Protein 3I53 (pdb70)

InterPro domains:
  IPR001077 O-methyltransferase, C-terminal domain [PF00891] (110-313)
  IPR012967 Caffeic acid 3-O-methyltransferase-like, dimerisation domain [PF08100] (16-83)
  IPR016461 O-methyltransferase-like [PIRSF005739] (13-328)
  IPR016461 O-methyltransferase-like [PS51683] (10-332)
  IPR029063 S-adenosyl-L-methionine-dependent methyltransferase superfamily [G3DSA:3.40.50.150] (151-315)
  IPR029063 S-adenosyl-L-methionine-dependent methyltransferase superfamily [SSF53335] (111-322)
  IPR036388 Winged helix-like DNA-binding domain superfamily [G3DSA:1.10.10.10] (1-99)
  IPR036390 Winged helix DNA-binding domain superfamily [SSF46785] (12-89)

Organism: Streptomyces carzinostaticus (NCBI:txid1897)

Foldseek 3Di:
DPVQDPDRVVDPLVLVLLLVCLQLQQQVQLVVPQFALVSSCVVSVHDSVVSLVSVVVVVVVPQWDQDPVRGIHGDPNVNVSHCPDPVNPSLCRHCQELNVVLVVLVVQLVVCVVPLFASSCVPVVDASVVVCVVDVSHVVRVLVVVVVVCVQQPVVVLVQDVQLVFQEEEEEQCFLCPVVVVNCVVRVSHAYEYEEAPNRQVNNCVVCVVVVNCVRYHYDHDHLLDADQADTQEYEHEPNQQLDDLVVSLSNLLNRQVRNPQRHKYKYKFQACVVHPVVQSSSSNRGSGGHHHVVVVQVSQVSSQKGWDDWARRHNMIITIIHGD/DVVVVPDPLVLVLLLVCLQLLLQQQLVVPQFALVSSCVSSVHDSVVSLVSVVVVVVVPQWDADPVRGIHGGPNVNCSHCPDPVNCSLCRRCLALNNVLVVLVVQLVVCVVPLFASSCVPVVDASQVVLLVALVNVVSVPVVDACVLVFDCVVVQQEEEAEQCFALPPVLRNCVVPVRHAYEYEHGNNRQVNNVVVCVVSVVVPRYYYDHDHLQDADDADTQEYHYEPNQQLEALCVNLSSQQNRCVRNVVSHKYKYKYDCPPVQSSSSNRRSGHVVSVCVSVVSHFHWDDKTDDDPMIMTITD

Sequence (628 aa):
AAHIGLRALADLATPMAVRVAATLRVADHIAAGHRTAAEIASAAGAHADSLDRLLRHLVAVGLFTRDGQGVYGLTEFGEQLRDDHAAGKRKWLDMNSAVGRGDLGFVELAHSIRTGQPAYPVRYGTSFWEDLGSDPVLSASFDTLMSHHLELDYTGIAAKYDWAALGHVVDVGGGSGGLLSALLTAHEDLSGTVLDLQGPASAAHRRFLDTGLSGRAQVVVGSFFDPLPAGAGGYVLSAVLHDWDDLSAVAILRRCAEAAGSGGVVLVIEAVAGAGTGMDLRMLTYFGGKERSLAELGELAAQAGLAVRAAHPISYVSIVEMTALGLRALADLATPMAVRVAATLRVADHIAAGHRTAAEIASAAGAHADSLDRLLRHLVAVGLFTRDGQGVYGLTEFGEQLRDDHAAGKRKWLDMNSAVGRGDLGFVELAHSIRTGQPAYPVRYGTSFWEDLGSDPVLSASFDTLMTGIAAKYDWAALGHVVDVGGGSGGLLSALLTAHEDLSGTVLDLQGPASAAHRRFLDTGLSGRAQVVVGSFFDPLPAGAGGYVLSAVLHDWDDLSAVAILRRCAEAAGSGGVVLVIEAGTGMDLRMLTYFGGKAELGELAAQAGLAVRAAHPISYVSIVEMT

Nearest PDB structures (foldseek):
  3i5u-assembly1_A  TM=9.799E-01  e=2.592E-61  Streptomyces carzinostaticus subsp. neocarzinostaticus
  3i64-assembly1_A  TM=9.853E-01  e=3.408E-59  Streptomyces carzinos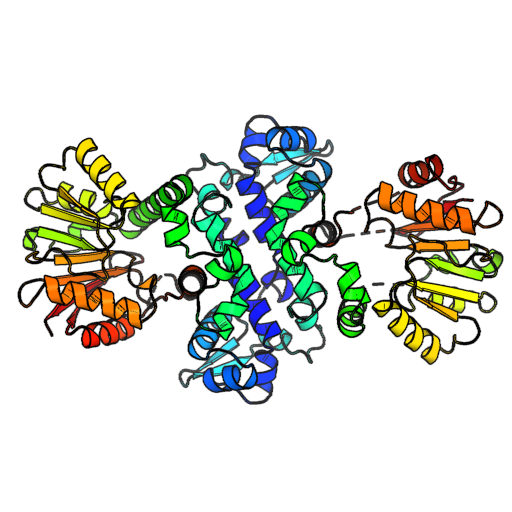taticus subsp. neocarzinostaticus
  7phf-assembly2_D  TM=9.382E-01  e=1.464E-37  Streptomyces peucetius
  7phf-assembly1_A  TM=9.239E-01  e=5.849E-37  Streptomyces peucetius
  7oy1-assembly1_B  TM=9.151E-01  e=1.135E-36  Streptomyces peucetius

Structure (mmCIF, N/CA/C/O backbone):
data_3I53
#
_entry.id   3I53
#
_cell.length_a   91.253
_cell.length_b   161.568
_cell.length_c   98.944
_cell.angle_alpha   90.00
_cell.angle_beta   90.00
_cell.angle_gamma   90.00
#
_symmetry.space_group_name_H-M   'C 2 2 21'
#
loop_
_entity.id
_entity.type
_entity.pdbx_description
1 polymer O-methyltransferase
2 non-polymer S-ADENOSYL-L-HOMOCYSTEINE
3 non-polymer GLYCEROL
4 water water
#
loop_
_atom_site.group_PDB
_atom_site.id
_atom_site.type_symbol
_atom_site.label_atom_id
_atom_site.label_alt_id
_atom_site.label_comp_id
_atom_site.label_asym_id
_atom_site.label_entity_id
_atom_site.label_seq_id
_atom_site.pdbx_PDB_ins_code
_atom_site.Cartn_x
_atom_site.Cartn_y
_atom_site.Cartn_z
_atom_site.occupancy
_atom_site.B_iso_or_equiv
_atom_site.auth_seq_id
_atom_site.auth_comp_id
_atom_site.auth_asym_id
_atom_site.auth_atom_id
_atom_site.pdbx_PDB_model_num
ATOM 1 N N . ALA A 1 5 ? 38.749 28.751 -2.982 1.00 72.69 5 ALA A N 1
ATOM 2 C CA . ALA A 1 5 ? 37.461 28.229 -2.440 1.00 72.67 5 ALA A CA 1
ATOM 3 C C . ALA A 1 5 ? 37.741 27.264 -1.293 1.00 72.66 5 ALA A C 1
ATOM 4 O O . ALA A 1 5 ? 36.821 26.736 -0.666 1.00 72.00 5 ALA A O 1
ATOM 6 N N . ALA A 1 6 ? 39.024 27.041 -1.024 1.00 72.48 6 ALA A N 1
ATOM 7 C CA . ALA A 1 6 ? 39.438 26.141 0.045 1.00 71.42 6 ALA A CA 1
ATOM 8 C C . ALA A 1 6 ? 39.422 26.855 1.392 1.00 70.59 6 ALA A C 1
ATOM 9 O O . ALA A 1 6 ? 39.606 26.232 2.441 1.00 69.99 6 ALA A O 1
ATOM 11 N N . HIS A 1 7 ? 39.189 28.164 1.350 1.00 68.99 7 HIS A N 1
ATOM 12 C CA . HIS A 1 7 ? 39.138 28.991 2.549 1.00 67.35 7 HIS A CA 1
ATOM 13 C C . HIS A 1 7 ? 37.765 28.990 3.237 1.00 65.24 7 HIS A C 1
ATOM 14 O O . HIS A 1 7 ? 37.397 29.960 3.904 1.00 64.23 7 HIS A O 1
ATOM 21 N N . ILE A 1 8 ? 37.013 27.904 3.088 1.00 62.02 8 ILE A N 1
ATOM 22 C CA . ILE A 1 8 ? 35.695 27.823 3.705 1.00 59.34 8 ILE A CA 1
ATOM 23 C C . ILE A 1 8 ? 35.632 26.815 4.844 1.00 58.20 8 ILE A C 1
ATOM 24 O O . ILE A 1 8 ? 35.179 27.133 5.948 1.00 58.57 8 ILE A O 1
ATOM 29 N N . GLY A 1 9 ? 36.087 25.599 4.569 1.00 55.22 9 GLY A N 1
ATOM 30 C CA . GLY A 1 9 ? 36.048 24.552 5.571 1.00 52.96 9 GLY A CA 1
ATOM 31 C C . GLY A 1 9 ? 35.222 23.397 5.036 1.00 51.94 9 GLY A C 1
ATOM 32 O O . GLY A 1 9 ? 34.117 23.598 4.525 1.00 52.08 9 GLY A O 1
ATOM 33 N N . LEU A 1 10 ? 35.755 22.186 5.152 1.00 48.47 10 LEU A N 1
ATOM 34 C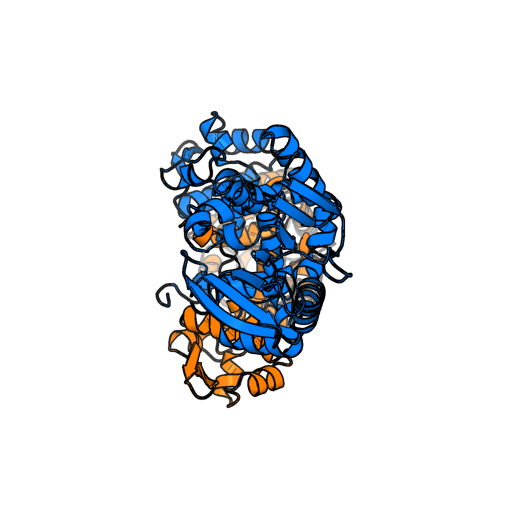 CA . LEU A 1 10 ? 35.074 21.005 4.652 1.00 47.68 10 LEU A CA 1
ATOM 35 C C . LEU A 1 10 ? 33.577 20.984 4.968 1.00 46.64 10 LEU A C 1
ATOM 36 O O . LEU A 1 10 ? 32.747 20.977 4.062 1.00 44.15 10 LEU A O 1
ATOM 41 N N . ARG A 1 11 ? 33.245 20.981 6.254 1.00 45.64 11 ARG A N 1
ATOM 42 C CA . ARG A 1 11 ? 31.856 20.948 6.696 1.00 45.32 11 ARG A CA 1
ATOM 43 C C . ARG A 1 11 ? 30.980 22.047 6.107 1.00 44.97 11 ARG A C 1
ATOM 44 O O . ARG A 1 11 ? 29.876 21.777 5.632 1.00 44.61 11 ARG A O 1
ATOM 52 N N . ALA A 1 12 ? 31.474 23.281 6.131 1.00 44.24 12 ALA A N 1
ATOM 53 C CA . ALA A 1 12 ? 30.719 24.414 5.616 1.00 43.90 12 ALA A CA 1
ATOM 54 C C . ALA A 1 12 ? 30.450 24.259 4.125 1.00 44.29 12 ALA A C 1
ATOM 55 O O . ALA A 1 12 ? 29.415 24.694 3.610 1.00 42.61 12 ALA A O 1
ATOM 57 N N . LEU A 1 13 ? 31.399 23.632 3.440 1.00 43.69 13 LEU A N 1
ATOM 58 C CA . LEU A 1 13 ? 31.310 23.407 2.008 1.00 41.69 13 LEU A CA 1
ATOM 59 C C . LEU A 1 13 ? 30.271 22.334 1.717 1.00 39.46 13 LEU A C 1
ATOM 60 O O . LEU A 1 13 ? 29.721 22.270 0.622 1.00 39.85 13 LEU A O 1
ATOM 65 N N . ALA A 1 14 ? 30.013 21.488 2.706 1.00 36.81 14 ALA A N 1
ATOM 66 C CA . ALA A 1 14 ? 29.050 20.406 2.553 1.00 35.63 14 ALA A CA 1
ATOM 67 C C . ALA A 1 14 ? 27.701 20.758 3.183 1.00 34.96 14 ALA A C 1
ATOM 68 O O . ALA A 1 14 ? 26.763 19.953 3.161 1.00 34.28 14 ALA A O 1
ATOM 70 N N . ASP A 1 15 ? 27.601 21.957 3.747 1.00 31.70 15 ASP A N 1
ATOM 71 C CA . ASP A 1 15 ? 26.366 22.353 4.390 1.00 32.13 15 ASP A CA 1
ATOM 72 C C . ASP A 1 15 ? 25.151 22.307 3.474 1.00 30.40 15 ASP A C 1
ATOM 73 O O . ASP A 1 15 ? 25.200 22.767 2.336 1.00 30.25 15 ASP A O 1
ATOM 78 N N . LEU A 1 16 ? 24.063 21.747 3.996 1.00 29.37 16 LEU A N 1
ATOM 79 C CA . LEU A 1 16 ? 22.805 21.634 3.266 1.00 29.01 16 LEU A CA 1
ATOM 80 C C . LEU A 1 16 ? 21.736 22.513 3.926 1.00 29.09 16 LEU A C 1
ATOM 81 O O . LEU A 1 16 ? 20.763 22.906 3.272 1.00 28.00 16 LEU A O 1
ATOM 86 N N . ALA A 1 17 ? 21.936 22.826 5.211 1.00 27.06 17 ALA A N 1
ATOM 87 C CA . ALA A 1 17 ? 20.999 23.643 5.968 1.00 27.30 17 ALA A CA 1
ATOM 88 C C . ALA A 1 17 ? 20.700 25.004 5.329 1.00 29.45 17 ALA A C 1
ATOM 89 O O . ALA A 1 17 ? 19.531 25.342 5.109 1.00 27.57 17 ALA A O 1
ATOM 91 N N . THR A 1 18 ? 21.748 25.781 5.047 1.00 27.48 18 THR A N 1
ATOM 92 C CA . THR A 1 18 ? 21.587 27.098 4.442 1.00 27.73 18 THR A CA 1
ATOM 93 C C . THR A 1 18 ? 20.982 27.070 3.025 1.00 26.51 18 THR A C 1
ATOM 94 O O . THR A 1 18 ? 20.057 27.817 2.737 1.00 27.29 18 THR A O 1
ATOM 98 N N . PRO A 1 19 ? 21.490 26.209 2.130 1.00 27.00 19 PRO A N 1
ATOM 99 C CA . PRO A 1 19 ? 20.915 26.170 0.773 1.00 26.55 19 PRO A CA 1
ATOM 100 C C . PRO A 1 19 ? 19.425 25.831 0.789 1.00 26.93 19 PRO A C 1
ATOM 101 O O . PRO A 1 19 ? 18.642 26.404 0.031 1.00 26.29 19 PRO A O 1
ATOM 105 N N . MET A 1 20 ? 19.036 24.882 1.634 1.00 27.26 20 MET A N 1
ATOM 106 C CA . MET A 1 20 ? 17.631 24.496 1.707 1.00 27.28 20 MET A CA 1
ATOM 107 C C . MET A 1 20 ? 16.812 25.570 2.413 1.00 26.67 20 MET A C 1
ATOM 108 O O . MET A 1 20 ? 15.657 25.800 2.052 1.00 27.79 20 MET A O 1
ATOM 113 N N . ALA A 1 21 ? 17.405 26.244 3.400 1.00 25.57 21 ALA A N 1
ATOM 114 C CA . ALA A 1 21 ? 16.693 27.306 4.113 1.00 24.83 21 ALA A CA 1
ATOM 115 C C . ALA A 1 21 ? 16.332 28.402 3.129 1.00 25.35 21 ALA A C 1
ATOM 116 O O . ALA A 1 21 ? 15.216 28.922 3.134 1.00 25.73 21 ALA A O 1
ATOM 118 N N . VAL A 1 22 ? 17.295 28.758 2.289 1.00 24.37 22 VAL A N 1
ATOM 119 C CA . VAL A 1 22 ? 17.090 29.778 1.278 1.00 26.10 22 VAL A CA 1
ATOM 120 C C . VAL A 1 22 ? 15.990 29.341 0.298 1.00 26.58 22 VAL A C 1
ATOM 121 O O . VAL A 1 22 ? 15.108 30.132 -0.054 1.00 25.87 22 VAL A O 1
ATOM 125 N N . ARG A 1 23 ? 16.056 28.085 -0.139 1.00 24.41 23 ARG A N 1
ATOM 126 C CA . ARG A 1 23 ? 15.071 27.554 -1.066 1.00 26.78 23 ARG A CA 1
ATOM 127 C C . ARG A 1 23 ? 13.677 27.478 -0.447 1.00 25.62 23 ARG A C 1
ATOM 128 O O . ARG A 1 23 ? 12.687 27.694 -1.138 1.00 28.87 23 ARG A O 1
ATOM 136 N N . VAL A 1 24 ? 13.588 27.182 0.842 1.00 26.43 24 VAL A N 1
ATOM 137 C CA . VAL A 1 24 ? 12.277 27.130 1.482 1.00 28.09 24 VAL A CA 1
ATOM 138 C C . VAL A 1 24 ? 11.708 28.552 1.560 1.00 29.79 24 VAL A C 1
ATOM 139 O O . VAL A 1 24 ? 10.556 28.785 1.206 1.00 28.98 24 VAL A O 1
ATOM 143 N N . ALA A 1 25 ? 12.522 29.505 2.005 1.00 28.07 25 ALA A N 1
ATOM 144 C CA . ALA A 1 25 ? 12.060 30.885 2.093 1.00 27.83 25 ALA A CA 1
ATOM 145 C C . ALA A 1 25 ? 11.643 31.396 0.718 1.00 29.07 25 ALA A C 1
ATOM 146 O O . ALA A 1 25 ? 10.626 32.084 0.588 1.00 28.78 25 ALA A O 1
ATOM 148 N N . ALA A 1 26 ? 12.432 31.080 -0.306 1.00 27.39 26 ALA A N 1
ATOM 149 C CA . ALA A 1 26 ? 12.091 31.521 -1.648 1.00 29.84 26 ALA A CA 1
ATOM 150 C C . ALA A 1 26 ? 10.721 30.945 -2.016 1.00 32.02 26 ALA A C 1
ATOM 151 O O . ALA A 1 26 ? 9.854 31.649 -2.531 1.00 33.38 26 ALA A O 1
ATOM 153 N N . THR A 1 27 ? 10.536 29.663 -1.728 1.00 32.03 27 THR A N 1
ATOM 154 C CA . THR A 1 27 ? 9.294 28.969 -2.052 1.00 31.57 27 THR A CA 1
ATOM 155 C C . THR A 1 27 ? 8.095 29.522 -1.292 1.00 32.70 27 THR A C 1
ATOM 156 O O . THR A 1 27 ? 7.008 29.692 -1.858 1.00 32.04 27 THR A O 1
ATOM 160 N N . LEU A 1 28 ? 8.299 29.815 -0.012 1.00 31.63 28 LEU A N 1
ATOM 161 C CA . LEU A 1 28 ? 7.228 30.330 0.821 1.00 33.14 28 LEU A CA 1
ATOM 162 C C . LEU A 1 28 ? 6.992 31.819 0.622 1.00 32.28 28 LEU A C 1
ATOM 163 O O . LEU A 1 28 ? 6.111 32.395 1.258 1.00 32.88 28 LEU A O 1
ATOM 168 N N . ARG A 1 29 ? 7.776 32.427 -0.265 1.00 33.25 29 ARG A N 1
ATOM 169 C CA . ARG A 1 29 ? 7.678 33.854 -0.577 1.00 34.66 29 ARG A CA 1
ATOM 170 C C . ARG A 1 29 ? 7.749 34.753 0.662 1.00 33.73 29 ARG A C 1
ATOM 171 O O . ARG A 1 29 ? 7.063 35.782 0.745 1.00 32.71 29 ARG A O 1
ATOM 179 N N . VAL A 1 30 ? 8.592 34.361 1.614 1.00 32.72 30 VAL A N 1
ATOM 180 C CA . VAL A 1 30 ? 8.772 35.097 2.864 1.00 33.75 30 VAL A CA 1
ATOM 181 C C . VAL A 1 30 ? 9.099 36.589 2.688 1.00 34.24 30 VAL A C 1
ATOM 182 O O . VAL A 1 30 ? 8.532 37.447 3.375 1.00 33.11 30 VAL A O 1
ATOM 186 N N . ALA A 1 31 ? 10.011 36.889 1.770 1.00 33.81 31 ALA A N 1
ATOM 187 C CA . ALA A 1 31 ? 10.426 38.263 1.528 1.00 36.76 31 ALA A CA 1
ATOM 188 C C . ALA A 1 31 ? 9.276 39.145 1.068 1.00 38.22 31 ALA A C 1
ATOM 189 O O . ALA A 1 31 ? 9.208 40.327 1.420 1.00 36.69 31 ALA A O 1
ATOM 191 N N . ASP A 1 32 ? 8.381 38.572 0.273 1.00 38.56 32 ASP A N 1
ATOM 192 C CA . ASP A 1 32 ? 7.255 39.332 -0.235 1.00 39.44 32 ASP A CA 1
ATOM 193 C C . ASP A 1 32 ? 6.240 39.574 0.861 1.00 37.74 32 ASP A C 1
ATOM 194 O O . ASP A 1 32 ? 5.575 40.602 0.871 1.00 38.25 32 ASP A O 1
ATOM 199 N N . HIS A 1 33 ? 6.141 38.640 1.796 1.00 38.53 33 HIS A N 1
ATOM 200 C CA . HIS A 1 33 ? 5.204 38.776 2.895 1.00 40.07 33 HIS A CA 1
ATOM 201 C C . HIS A 1 33 ? 5.617 39.869 3.868 1.00 43.06 33 HIS A C 1
ATOM 202 O O . HIS A 1 33 ? 4.781 40.662 4.307 1.00 42.68 33 HIS A O 1
ATOM 209 N N . ILE A 1 34 ? 6.900 39.914 4.218 1.00 44.13 34 ILE A N 1
ATOM 210 C CA . ILE A 1 34 ? 7.357 40.931 5.154 1.00 45.85 34 ILE A CA 1
ATOM 211 C C . ILE A 1 34 ? 7.323 42.311 4.502 1.00 45.19 34 ILE A C 1
ATOM 212 O O . ILE A 1 34 ? 7.098 43.307 5.177 1.00 44.32 34 ILE A O 1
ATOM 217 N N . ALA A 1 35 ? 7.537 42.358 3.189 1.00 45.67 35 ALA A N 1
ATOM 218 C CA . ALA A 1 35 ? 7.509 43.616 2.450 1.00 46.95 35 ALA A CA 1
ATOM 219 C C . ALA A 1 35 ? 6.061 44.100 2.345 1.00 48.05 35 ALA A C 1
ATOM 220 O O . ALA A 1 35 ? 5.801 45.286 2.145 1.00 48.76 35 ALA A O 1
ATOM 222 N N . ALA A 1 36 ? 5.123 43.169 2.489 1.00 48.02 36 ALA A N 1
ATOM 223 C CA . ALA A 1 36 ? 3.707 43.486 2.414 1.00 47.61 36 ALA A CA 1
ATOM 224 C C . ALA A 1 36 ? 3.176 43.891 3.783 1.00 47.23 36 ALA A C 1
ATOM 225 O O . ALA A 1 36 ? 2.034 44.319 3.904 1.00 48.73 36 ALA A O 1
ATOM 227 N N . GLY A 1 37 ? 3.996 43.749 4.817 1.00 46.19 37 GLY A N 1
ATOM 228 C CA . GLY A 1 37 ? 3.551 44.137 6.141 1.00 44.46 37 GLY A CA 1
ATOM 229 C C . GLY A 1 37 ? 3.509 43.009 7.145 1.00 44.58 37 GLY A C 1
ATOM 230 O O . GLY A 1 37 ? 3.413 43.252 8.347 1.00 45.10 37 GLY A O 1
ATOM 231 N N . HIS A 1 38 ? 3.556 41.774 6.659 1.00 43.09 38 HIS A N 1
ATOM 232 C CA . HIS A 1 38 ? 3.550 40.616 7.545 1.00 43.07 38 HIS A CA 1
ATOM 233 C C . HIS A 1 38 ? 4.989 40.549 8.039 1.00 42.42 38 HIS A C 1
ATOM 234 O O . HIS A 1 38 ? 5.875 40.080 7.329 1.00 40.57 38 HIS A O 1
ATOM 241 N N . ARG A 1 39 ? 5.221 41.031 9.256 1.00 42.93 39 ARG A N 1
ATOM 242 C CA . ARG A 1 39 ? 6.571 41.077 9.782 1.00 43.35 39 ARG A CA 1
ATOM 243 C C . ARG A 1 39 ? 6.949 40.117 10.887 1.00 42.47 39 ARG A C 1
ATOM 244 O O . ARG A 1 39 ? 8.112 39.746 10.992 1.00 43.33 39 ARG A O 1
ATOM 252 N N . THR A 1 40 ? 6.001 39.714 11.721 1.00 42.20 40 THR A N 1
ATOM 253 C CA . THR A 1 40 ? 6.339 38.781 12.785 1.00 43.12 40 THR A CA 1
ATOM 254 C C . THR A 1 40 ? 6.278 37.347 12.263 1.00 43.34 40 THR A C 1
ATOM 255 O O . THR A 1 40 ? 5.649 37.084 11.241 1.00 42.83 40 THR A O 1
ATOM 259 N N . ALA A 1 41 ? 6.930 36.425 12.964 1.00 41.65 41 ALA A N 1
ATOM 260 C CA . ALA A 1 41 ? 6.922 35.029 12.548 1.00 42.11 41 ALA A CA 1
ATOM 261 C C . ALA A 1 41 ? 5.481 34.552 12.392 1.00 42.26 41 ALA A C 1
ATOM 262 O O . ALA A 1 41 ? 5.146 33.873 11.419 1.00 41.29 41 ALA A O 1
ATOM 264 N N . ALA A 1 42 ? 4.637 34.918 13.355 1.00 42.60 42 ALA A N 1
ATOM 265 C CA . ALA A 1 42 ? 3.225 34.543 13.337 1.00 42.76 42 ALA A CA 1
ATOM 266 C C . ALA A 1 42 ? 2.486 35.106 12.119 1.00 41.96 4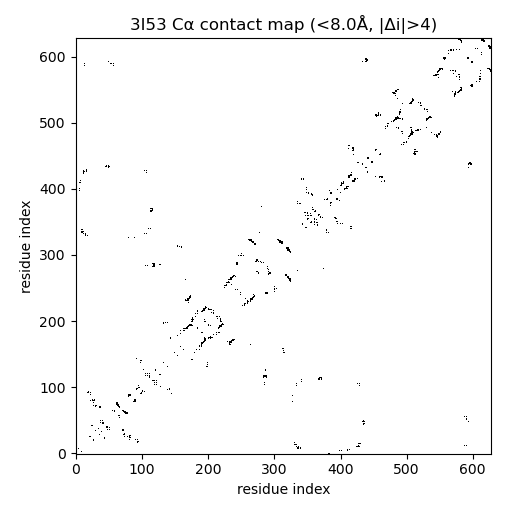2 ALA A C 1
ATOM 267 O O . ALA A 1 42 ? 1.706 34.398 11.484 1.00 42.10 42 ALA A O 1
ATOM 269 N N . GLU A 1 43 ? 2.734 36.369 11.788 1.00 40.40 43 GLU A N 1
ATOM 270 C CA . GLU A 1 43 ? 2.078 36.995 10.643 1.00 40.76 43 GLU A CA 1
ATOM 271 C C . GLU A 1 43 ? 2.529 36.380 9.328 1.00 41.59 43 GLU A C 1
ATOM 272 O O . GLU A 1 43 ? 1.727 36.180 8.411 1.00 41.50 43 GLU A O 1
ATOM 278 N N . ILE A 1 44 ? 3.823 36.097 9.232 1.00 40.07 44 ILE A N 1
ATOM 279 C CA . ILE A 1 44 ? 4.375 35.513 8.021 1.00 39.12 44 ILE A CA 1
ATOM 280 C C . ILE A 1 44 ? 3.900 34.076 7.856 1.00 37.98 44 ILE A C 1
ATOM 281 O O . ILE A 1 44 ? 3.622 33.633 6.747 1.00 38.30 44 ILE A O 1
ATOM 286 N N . ALA A 1 45 ? 3.798 33.365 8.973 1.00 39.51 45 ALA A N 1
ATOM 287 C CA . ALA A 1 45 ? 3.369 31.971 8.977 1.00 41.11 45 ALA A CA 1
ATOM 288 C C . ALA A 1 45 ? 1.927 31.828 8.517 1.00 42.35 45 ALA A C 1
ATOM 289 O O . ALA A 1 45 ? 1.618 30.992 7.673 1.00 43.90 45 ALA A O 1
ATOM 291 N N . SER A 1 46 ? 1.038 32.642 9.072 1.00 44.25 46 SER A N 1
ATOM 292 C CA . SER A 1 46 ? -0.363 32.562 8.679 1.00 47.09 46 SER A CA 1
ATOM 293 C C . SER A 1 46 ? -0.507 32.984 7.220 1.00 46.03 46 SER A C 1
ATOM 294 O O . SER A 1 46 ? -1.379 32.491 6.502 1.00 47.97 46 SER A O 1
ATOM 297 N N . ALA A 1 47 ? 0.368 33.881 6.778 1.00 44.26 47 ALA A N 1
ATOM 298 C CA . ALA A 1 47 ? 0.335 34.367 5.404 1.00 43.64 47 ALA A CA 1
ATOM 299 C C . ALA A 1 47 ? 0.869 33.356 4.393 1.00 44.10 47 ALA A C 1
ATOM 300 O O . ALA A 1 47 ? 0.355 33.253 3.282 1.00 44.36 47 ALA A O 1
ATOM 302 N N . ALA A 1 48 ? 1.909 32.624 4.780 1.00 43.65 48 ALA A N 1
ATOM 303 C CA . ALA A 1 48 ? 2.538 31.648 3.897 1.00 42.70 48 ALA A CA 1
ATOM 304 C C . ALA A 1 48 ? 2.050 30.222 4.107 1.00 42.03 48 ALA A C 1
ATOM 305 O O . ALA A 1 48 ? 2.403 29.327 3.339 1.00 43.39 48 ALA A O 1
ATOM 307 N N . GLY A 1 49 ? 1.252 30.004 5.144 1.00 39.97 49 GLY A N 1
ATOM 308 C CA . GLY A 1 49 ? 0.760 28.666 5.411 1.00 39.37 49 GLY A CA 1
ATOM 309 C C . GLY A 1 49 ? 1.805 27.805 6.092 1.00 39.77 49 GLY A C 1
ATOM 310 O O . GLY A 1 49 ? 2.021 26.656 5.706 1.00 41.76 49 GLY A O 1
ATOM 311 N N . ALA A 1 50 ? 2.456 28.352 7.114 1.00 38.96 50 ALA A N 1
ATOM 312 C CA . ALA A 1 50 ? 3.485 27.620 7.838 1.00 36.85 50 ALA A CA 1
ATOM 313 C C . ALA A 1 50 ? 3.196 27.472 9.323 1.00 36.82 50 ALA A C 1
ATOM 314 O O . ALA A 1 50 ? 2.170 27.932 9.827 1.00 35.41 50 ALA A O 1
ATOM 316 N N . HIS A 1 51 ? 4.127 26.811 10.004 1.00 36.25 51 HIS A N 1
ATOM 317 C CA . HIS A 1 51 ? 4.090 26.560 11.442 1.00 35.54 51 HIS A CA 1
ATOM 318 C C . HIS A 1 51 ? 4.984 27.645 12.052 1.00 35.64 51 HIS A C 1
ATOM 319 O O . HIS A 1 51 ? 6.201 27.597 11.908 1.00 35.59 51 HIS A O 1
ATOM 326 N N . ALA A 1 52 ? 4.371 28.613 12.726 1.00 35.97 52 ALA A N 1
ATOM 327 C CA . ALA A 1 52 ? 5.082 29.738 13.328 1.00 36.26 52 ALA A CA 1
ATOM 328 C C . ALA A 1 52 ? 6.400 29.419 14.028 1.00 36.55 52 ALA A C 1
ATOM 329 O O . ALA A 1 52 ? 7.416 30.044 13.729 1.00 37.39 52 ALA A O 1
ATOM 331 N N . ASP A 1 53 ? 6.390 28.470 14.960 1.00 35.46 53 ASP A N 1
ATOM 332 C CA . ASP A 1 53 ? 7.614 28.131 15.679 1.00 36.85 53 ASP A CA 1
ATOM 333 C C . ASP A 1 53 ? 8.725 27.653 14.758 1.00 36.01 53 ASP A C 1
ATOM 334 O O . ASP A 1 53 ? 9.882 28.044 14.919 1.00 37.53 53 ASP A O 1
ATOM 339 N N . SER A 1 54 ? 8.377 26.813 13.790 1.00 33.75 54 SER A N 1
ATOM 340 C CA . SER A 1 54 ? 9.362 26.287 12.854 1.00 31.40 54 SER A CA 1
ATOM 341 C C . SER A 1 54 ? 9.835 27.360 11.881 1.00 30.77 54 SER A C 1
ATOM 342 O O . SER A 1 54 ? 11.025 27.441 11.549 1.00 31.42 54 SER A O 1
ATOM 345 N N . LEU A 1 55 ? 8.908 28.188 11.421 1.00 30.00 55 LEU A N 1
ATOM 346 C CA . LEU A 1 55 ? 9.275 29.252 10.505 1.00 31.45 55 LEU A CA 1
ATOM 347 C C . LEU A 1 55 ? 10.257 30.209 11.184 1.00 32.84 55 LEU A C 1
ATOM 348 O O . LEU A 1 55 ? 11.217 30.670 10.557 1.00 32.84 55 LEU A O 1
ATOM 353 N N . ASP A 1 56 ? 10.007 30.504 12.461 1.00 33.64 56 ASP A N 1
ATOM 354 C CA . ASP A 1 56 ? 10.863 31.411 13.221 1.00 35.07 56 ASP A CA 1
ATOM 355 C C . ASP A 1 56 ? 12.301 30.901 13.248 1.00 34.43 56 ASP A C 1
ATOM 356 O O . ASP A 1 56 ? 13.255 31.671 13.125 1.00 35.24 56 ASP A O 1
ATOM 361 N N . ARG A 1 57 ? 12.452 29.595 13.400 1.00 33.96 57 ARG A N 1
ATOM 362 C CA . ARG A 1 57 ? 13.773 29.004 13.421 1.00 32.05 57 ARG A CA 1
ATOM 363 C C . ARG A 1 57 ? 14.454 29.196 12.073 1.00 31.77 57 ARG A C 1
ATOM 364 O O . ARG A 1 57 ? 15.646 29.476 11.998 1.00 29.82 57 ARG A O 1
ATOM 372 N N . LEU A 1 58 ? 13.696 29.050 10.994 1.00 33.02 58 LEU A N 1
ATOM 373 C CA . LEU A 1 58 ? 14.285 29.225 9.675 1.00 32.34 58 LEU A CA 1
ATOM 374 C C . LEU A 1 58 ? 14.653 30.689 9.452 1.00 31.19 58 LEU A C 1
ATOM 375 O O . LEU A 1 58 ? 15.656 30.984 8.808 1.00 29.36 58 LEU A O 1
ATOM 380 N N . LEU A 1 59 ? 13.846 31.602 9.988 1.00 31.62 59 LEU A N 1
ATOM 381 C CA . LEU A 1 59 ? 14.116 33.026 9.828 1.00 32.77 59 LEU A CA 1
ATOM 382 C C . LEU A 1 59 ? 15.376 33.419 10.608 1.00 33.07 59 LEU A C 1
ATOM 383 O O . LEU A 1 59 ? 16.203 34.185 10.109 1.00 31.67 59 LEU A O 1
ATOM 388 N N . ARG A 1 60 ? 15.523 32.890 11.820 1.00 31.97 60 ARG A N 1
ATOM 389 C CA . ARG A 1 60 ? 16.701 33.179 12.625 1.00 34.66 60 ARG A CA 1
ATOM 390 C C . ARG A 1 60 ? 17.945 32.770 11.841 1.00 35.30 60 ARG A C 1
ATOM 391 O O . ARG A 1 60 ? 18.925 33.513 11.791 1.00 33.97 60 ARG A O 1
ATOM 399 N N . HIS A 1 61 ? 17.896 31.590 11.227 1.00 33.38 61 HIS A N 1
ATOM 400 C CA . HIS A 1 61 ? 19.017 31.108 10.435 1.00 33.91 61 HIS A CA 1
ATOM 401 C C . HIS A 1 61 ? 19.293 32.046 9.282 1.00 32.99 61 HIS A C 1
ATOM 402 O O . HIS A 1 61 ? 20.449 32.344 8.990 1.00 35.10 61 HIS A O 1
ATOM 409 N N . LEU A 1 62 ? 18.241 32.510 8.610 1.00 33.18 62 LEU A N 1
ATOM 410 C CA . LEU A 1 62 ? 18.451 33.406 7.475 1.00 31.74 62 LEU A CA 1
ATOM 411 C C . LEU A 1 62 ? 18.908 34.794 7.900 1.00 31.89 62 LEU A C 1
ATOM 412 O O . LEU A 1 62 ? 19.513 35.520 7.108 1.00 31.24 62 LEU A O 1
ATOM 417 N N . VAL A 1 63 ? 18.625 35.156 9.148 1.00 31.07 63 VAL A N 1
ATOM 418 C CA . VAL A 1 63 ? 19.069 36.440 9.671 1.00 32.40 63 VAL A CA 1
ATOM 419 C C . VAL A 1 63 ? 20.575 36.284 9.842 1.00 32.97 63 VAL A C 1
ATOM 420 O O . VAL A 1 63 ? 21.341 37.163 9.462 1.00 33.33 63 VAL A O 1
ATOM 424 N N . ALA A 1 64 ? 20.990 35.139 10.385 1.00 31.45 64 ALA A N 1
ATOM 425 C CA . ALA A 1 64 ? 22.407 34.872 10.596 1.00 33.48 64 ALA A CA 1
ATOM 426 C C . ALA A 1 64 ? 23.150 34.902 9.265 1.00 34.82 64 ALA A C 1
ATOM 427 O O . ALA A 1 64 ? 24.323 35.281 9.207 1.00 36.56 64 ALA A O 1
ATOM 429 N N . VAL A 1 65 ? 22.463 34.523 8.191 1.00 34.17 65 VAL A N 1
ATOM 430 C CA . VAL A 1 65 ? 23.082 34.523 6.877 1.00 34.14 65 VAL A CA 1
ATOM 431 C C . VAL A 1 65 ? 23.090 35.929 6.288 1.00 34.24 65 VAL A C 1
ATOM 432 O O . VAL A 1 65 ? 23.769 36.193 5.299 1.00 32.31 65 VAL A O 1
ATOM 436 N N . GLY A 1 66 ? 22.333 36.833 6.904 1.00 34.85 66 GLY A N 1
ATOM 437 C CA . GLY A 1 66 ? 22.297 38.206 6.431 1.00 35.13 66 GLY A CA 1
ATOM 438 C C . GLY A 1 66 ? 21.222 38.596 5.429 1.00 36.79 66 GLY A C 1
ATOM 439 O O . GLY A 1 66 ? 21.324 39.660 4.812 1.00 36.61 66 GLY A O 1
ATOM 440 N N . LEU A 1 67 ? 20.197 37.762 5.255 1.00 34.75 67 LEU A N 1
ATOM 441 C CA . LEU A 1 67 ? 19.132 38.081 4.307 1.00 34.49 67 LEU A CA 1
ATOM 442 C C . LEU A 1 67 ? 18.036 38.907 4.978 1.00 34.45 67 LEU A C 1
ATOM 443 O O . LEU A 1 67 ? 17.391 39.741 4.337 1.00 34.66 67 LEU A O 1
ATOM 448 N N . PHE A 1 68 ? 17.840 38.673 6.272 1.00 33.82 68 PHE A N 1
ATOM 449 C CA . PHE A 1 68 ? 16.820 39.379 7.040 1.00 34.83 68 PHE A CA 1
ATOM 450 C C . PHE A 1 68 ? 17.378 40.030 8.295 1.00 35.04 68 PHE A C 1
ATOM 451 O O . PHE A 1 68 ? 18.502 39.759 8.718 1.00 33.30 68 PHE A O 1
ATOM 459 N N . THR A 1 69 ? 16.553 40.880 8.892 1.00 35.73 69 THR A N 1
ATOM 460 C CA . THR A 1 69 ? 16.890 41.556 10.131 1.00 37.18 69 THR A CA 1
ATOM 461 C C . THR A 1 69 ? 15.790 41.163 11.107 1.00 37.67 69 THR A C 1
ATOM 462 O O . THR A 1 69 ? 14.690 40.787 10.689 1.00 38.00 69 THR A O 1
ATOM 466 N N . ARG A 1 70 ? 16.091 41.236 12.399 1.00 37.09 70 ARG A N 1
ATOM 467 C CA . ARG A 1 70 ? 15.129 40.913 13.442 1.00 38.43 70 ARG A CA 1
ATOM 468 C C . ARG A 1 70 ? 15.398 41.798 14.652 1.00 39.88 70 ARG A C 1
ATOM 469 O O . ARG A 1 70 ? 16.446 41.692 15.296 1.00 40.06 70 ARG A O 1
ATOM 477 N N . ASP A 1 71 ? 14.452 42.672 14.966 1.00 39.95 71 ASP A N 1
ATOM 478 C CA . ASP A 1 71 ? 14.633 43.555 16.099 1.00 39.99 71 ASP A CA 1
ATOM 479 C C . ASP A 1 71 ? 14.287 42.848 17.399 1.00 40.82 71 ASP A C 1
ATOM 480 O O . ASP A 1 71 ? 13.856 41.691 17.398 1.00 41.47 71 ASP A O 1
ATOM 485 N N . GLY A 1 72 ? 14.484 43.548 18.508 1.00 40.19 72 GLY A N 1
ATOM 486 C CA . GLY A 1 72 ? 14.214 42.971 19.808 1.00 40.84 72 GLY A CA 1
ATOM 487 C C . GLY A 1 72 ? 12.781 42.553 20.070 1.00 41.97 72 GLY A C 1
ATOM 488 O O . GLY A 1 72 ? 12.532 41.835 21.037 1.00 42.18 72 GLY A O 1
ATOM 489 N N . GLN A 1 73 ? 11.841 42.998 19.237 1.00 42.43 73 GLN A N 1
ATOM 490 C CA . GLN A 1 73 ? 10.436 42.641 19.421 1.00 45.24 73 GLN A CA 1
ATOM 491 C C . GLN A 1 73 ? 9.990 41.484 18.531 1.00 45.40 73 GLN A C 1
ATOM 492 O O . GLN A 1 73 ? 8.812 41.128 18.513 1.00 45.38 73 GLN A O 1
ATOM 498 N N . GLY A 1 74 ? 10.929 40.906 17.789 1.00 44.70 74 GLY A N 1
ATOM 499 C CA . GLY A 1 74 ? 10.596 39.796 16.913 1.00 44.03 74 GLY A CA 1
ATOM 500 C C . GLY A 1 74 ? 10.063 40.213 15.552 1.00 43.14 74 GLY A C 1
ATOM 501 O O . GLY A 1 74 ? 9.514 39.391 14.818 1.00 43.41 74 GLY A O 1
ATOM 502 N N . VAL A 1 75 ? 10.223 41.491 15.220 1.00 41.01 75 VAL A N 1
ATOM 503 C CA . VAL A 1 75 ? 9.770 42.032 13.947 1.00 39.72 75 VAL A CA 1
ATOM 504 C C . VAL A 1 75 ? 10.889 41.882 12.920 1.00 39.20 75 VAL A C 1
ATOM 505 O O . VAL A 1 75 ? 11.995 42.380 13.129 1.00 38.16 75 VAL A O 1
ATOM 509 N N . TYR A 1 76 ? 10.594 41.206 11.811 1.00 38.03 76 TYR A N 1
ATOM 510 C CA . TYR A 1 76 ? 11.593 40.966 10.770 1.00 35.90 76 TYR A CA 1
ATOM 511 C C . TYR A 1 76 ? 11.579 41.971 9.635 1.00 36.28 76 TYR A C 1
ATOM 512 O O . TYR A 1 76 ? 10.551 42.580 9.331 1.00 36.32 76 TYR A O 1
ATOM 521 N N . GLY A 1 77 ? 12.733 42.116 8.991 1.00 36.20 77 GLY A N 1
ATOM 522 C CA . GLY A 1 77 ? 12.855 43.037 7.878 1.00 36.84 77 GLY A CA 1
ATOM 523 C C . GLY A 1 77 ? 13.833 42.524 6.837 1.00 38.51 77 GLY A C 1
ATOM 524 O O . GLY A 1 77 ? 14.598 41.597 7.094 1.00 37.97 77 GLY A O 1
ATOM 525 N N . LEU A 1 78 ? 13.803 43.127 5.656 1.00 39.92 78 LEU A N 1
ATOM 526 C CA . LEU A 1 78 ? 14.690 42.743 4.568 1.00 41.27 78 LEU A CA 1
ATOM 527 C C . LEU A 1 78 ? 15.962 43.585 4.498 1.00 41.97 78 LEU A C 1
ATOM 528 O O . LEU A 1 78 ? 15.922 44.798 4.667 1.00 44.50 78 LEU A O 1
ATOM 533 N N . THR A 1 79 ? 17.093 42.940 4.245 1.00 42.51 79 THR A N 1
ATOM 534 C CA . THR A 1 79 ? 18.344 43.668 4.090 1.00 42.03 79 THR A CA 1
ATOM 535 C C . THR A 1 79 ? 18.418 43.856 2.584 1.00 43.50 79 THR A C 1
ATOM 536 O O . THR A 1 79 ? 17.611 43.273 1.859 1.00 44.24 79 THR A O 1
ATOM 540 N N . GLU A 1 80 ? 19.356 44.662 2.099 1.00 43.50 80 GLU A N 1
ATOM 541 C CA . GLU A 1 80 ? 19.461 44.854 0.660 1.00 44.47 80 GLU A CA 1
ATOM 542 C C . GLU A 1 80 ? 19.783 43.525 -0.001 1.00 42.59 80 GLU A C 1
ATOM 543 O O . GLU A 1 80 ? 19.498 43.318 -1.179 1.00 42.17 80 GLU A O 1
ATOM 549 N N . PHE A 1 81 ? 20.384 42.624 0.765 1.00 40.64 81 PHE A N 1
ATOM 550 C CA . PHE A 1 81 ? 20.731 41.310 0.251 1.00 40.53 81 PHE A CA 1
ATOM 551 C C . PHE A 1 81 ? 19.444 40.479 0.163 1.00 39.40 81 PHE A C 1
ATOM 552 O O . PHE A 1 81 ? 19.223 39.766 -0.808 1.00 40.16 81 PHE A O 1
ATOM 560 N N . GLY A 1 82 ? 18.587 40.602 1.169 1.00 38.77 82 GLY A N 1
ATOM 561 C CA . GLY A 1 82 ? 17.340 39.857 1.185 1.00 39.07 82 GLY A CA 1
ATOM 562 C C . GLY A 1 82 ? 16.314 40.297 0.146 1.00 40.55 82 GLY A C 1
ATOM 563 O O . GLY A 1 82 ? 15.413 39.525 -0.208 1.00 37.52 82 GLY A O 1
ATOM 564 N N . GLU A 1 83 ? 16.443 41.530 -0.337 1.00 40.00 83 GLU A N 1
ATOM 565 C CA . GLU A 1 83 ? 15.524 42.068 -1.336 1.00 43.14 83 GLU A CA 1
ATOM 566 C C . GLU A 1 83 ? 15.553 41.215 -2.596 1.00 42.14 83 GLU A C 1
ATOM 567 O O . GLU A 1 83 ? 14.607 41.225 -3.385 1.00 41.87 83 GLU A O 1
ATOM 573 N N . GLN A 1 84 ? 16.644 40.479 -2.775 1.00 41.09 84 GLN A N 1
ATOM 574 C CA . GLN A 1 84 ? 16.803 39.605 -3.926 1.00 41.81 84 GLN A CA 1
ATOM 575 C C . GLN A 1 84 ? 15.802 38.440 -3.912 1.00 41.26 84 GLN A C 1
ATOM 576 O O . GLN A 1 84 ? 15.546 37.818 -4.940 1.00 40.04 84 GLN A O 1
ATOM 582 N N . LEU A 1 85 ? 15.232 38.153 -2.749 1.00 40.92 85 LEU A N 1
ATOM 583 C CA . LEU A 1 85 ? 14.264 37.072 -2.640 1.00 42.14 85 LEU A CA 1
ATOM 584 C C . LEU A 1 85 ? 12.889 37.494 -3.152 1.00 42.95 85 LEU A C 1
ATOM 585 O O . LEU A 1 85 ? 12.057 36.642 -3.452 1.00 42.11 85 LEU A O 1
ATOM 590 N N . ARG A 1 86 ? 12.647 38.801 -3.246 1.00 43.59 86 ARG A N 1
ATOM 591 C CA . ARG A 1 86 ? 11.357 39.285 -3.734 1.00 44.72 86 ARG A CA 1
ATOM 592 C C . ARG A 1 86 ? 11.134 38.861 -5.182 1.00 43.97 86 ARG A C 1
ATOM 593 O O . ARG A 1 86 ? 12.032 38.941 -6.027 1.00 41.40 86 ARG A O 1
ATOM 601 N N . ASP A 1 87 ? 9.926 38.385 -5.449 1.00 44.97 87 ASP A N 1
ATOM 602 C CA . ASP A 1 87 ? 9.571 37.898 -6.767 1.00 47.54 87 ASP A CA 1
ATOM 603 C C . ASP A 1 87 ? 9.613 38.976 -7.833 1.00 48.02 87 ASP A C 1
ATOM 604 O O . ASP A 1 87 ? 9.714 38.674 -9.018 1.00 47.77 87 ASP A O 1
ATOM 609 N N . ASP A 1 88 ? 9.561 40.230 -7.395 1.00 50.01 88 ASP A N 1
ATOM 610 C CA . ASP A 1 88 ? 9.574 41.382 -8.286 1.00 52.03 88 ASP A CA 1
ATOM 611 C C . ASP A 1 88 ? 10.982 41.940 -8.495 1.00 52.35 88 ASP A C 1
ATOM 612 O O . ASP A 1 88 ? 11.180 42.856 -9.294 1.00 50.94 88 ASP A O 1
ATOM 617 N N . HIS A 1 89 ? 11.959 41.401 -7.772 1.00 51.62 89 HIS A N 1
ATOM 618 C CA . HIS A 1 89 ? 13.330 41.878 -7.908 1.00 51.05 89 HIS A CA 1
ATOM 619 C C . HIS A 1 89 ? 13.775 41.774 -9.361 1.00 50.86 89 HIS A C 1
ATOM 620 O O . HIS A 1 89 ? 13.484 40.790 -10.037 1.00 51.63 89 HIS A O 1
ATOM 627 N N . ALA A 1 90 ? 14.494 42.788 -9.828 1.00 50.31 90 ALA A N 1
ATOM 628 C CA . ALA A 1 90 ? 14.969 42.831 -11.203 1.00 50.32 90 ALA A CA 1
ATOM 629 C C . ALA A 1 90 ? 15.898 41.695 -11.618 1.00 50.20 90 ALA A C 1
ATOM 630 O O . ALA A 1 90 ? 15.988 41.376 -12.800 1.00 52.46 90 ALA A O 1
ATOM 632 N N . ALA A 1 91 ? 16.597 41.083 -10.670 1.00 49.86 91 ALA A N 1
ATOM 633 C CA . ALA A 1 91 ? 17.505 39.992 -11.022 1.00 49.01 91 ALA A CA 1
ATOM 634 C C . ALA A 1 91 ? 16.757 38.683 -11.284 1.00 48.13 91 ALA A C 1
ATOM 635 O O . ALA A 1 91 ? 17.316 37.737 -11.852 1.00 47.25 91 ALA A O 1
ATOM 637 N N . GLY A 1 92 ? 15.492 38.640 -10.866 1.00 46.30 92 GLY A N 1
ATOM 638 C CA . GLY A 1 92 ? 14.671 37.456 -11.065 1.00 44.44 92 GLY A CA 1
ATOM 639 C C . GLY A 1 92 ? 15.279 36.166 -10.543 1.00 44.24 92 GLY A C 1
ATOM 640 O O . GLY A 1 92 ? 15.289 35.152 -11.244 1.00 45.91 92 GLY A O 1
ATOM 641 N N . LYS A 1 93 ? 15.770 36.194 -9.308 1.00 41.45 93 LYS A N 1
ATOM 642 C CA . LYS A 1 93 ? 16.391 35.020 -8.708 1.00 39.48 93 LYS A CA 1
ATOM 643 C C . LYS A 1 93 ? 15.449 34.122 -7.923 1.00 36.27 93 LYS A C 1
ATOM 644 O O . LYS A 1 93 ? 15.662 32.920 -7.866 1.00 35.18 93 LYS A O 1
ATOM 650 N N . ARG A 1 94 ? 14.421 34.695 -7.308 1.00 34.59 94 ARG A N 1
ATOM 651 C CA . ARG A 1 94 ? 13.493 33.897 -6.515 1.00 35.54 94 ARG A CA 1
ATOM 652 C C . ARG A 1 94 ? 12.934 32.719 -7.306 1.00 36.46 94 ARG A C 1
ATOM 653 O O . ARG A 1 94 ? 12.749 31.630 -6.768 1.00 35.43 94 ARG A O 1
ATOM 661 N N . LYS A 1 95 ? 12.681 32.958 -8.587 1.00 37.72 95 LYS A N 1
ATOM 662 C CA . LYS A 1 95 ? 12.128 31.963 -9.489 1.00 39.19 95 LYS A CA 1
ATOM 663 C C . LYS A 1 95 ? 12.987 30.702 -9.618 1.00 37.40 95 LYS A C 1
ATOM 664 O O . LYS A 1 95 ? 12.463 29.586 -9.624 1.00 37.19 95 LYS A O 1
ATOM 670 N N . TRP A 1 96 ? 14.299 30.876 -9.734 1.00 35.15 96 TRP A N 1
ATOM 671 C CA . TRP A 1 96 ? 15.208 29.741 -9.861 1.00 35.10 96 TRP A CA 1
ATOM 672 C C . TRP A 1 96 ? 15.280 28.887 -8.590 1.00 34.98 96 TRP A C 1
ATOM 673 O O . TRP A 1 96 ? 15.673 27.723 -8.637 1.00 33.94 96 TRP A O 1
ATOM 684 N N . LEU A 1 97 ? 14.897 29.470 -7.461 1.00 33.76 97 LEU A N 1
ATOM 685 C CA . LEU A 1 97 ? 14.952 28.775 -6.178 1.00 33.88 97 LEU A CA 1
ATOM 686 C C . LEU A 1 97 ? 13.645 28.168 -5.703 1.00 33.15 97 LEU A C 1
ATOM 687 O O . LEU A 1 97 ? 13.650 27.233 -4.900 1.00 30.98 97 LEU A O 1
ATOM 692 N N . ASP A 1 98 ? 12.528 28.711 -6.178 1.00 31.99 98 ASP A N 1
ATOM 693 C CA . ASP A 1 98 ? 11.218 28.213 -5.788 1.00 31.60 98 ASP A CA 1
ATOM 694 C C . ASP A 1 98 ? 11.106 26.734 -6.152 1.00 29.65 98 ASP A C 1
ATOM 695 O O . ASP A 1 98 ? 11.267 26.375 -7.313 1.00 29.20 98 ASP A O 1
ATOM 700 N N . MET A 1 99 ? 10.832 25.892 -5.156 1.00 28.36 99 MET A N 1
ATOM 701 C CA . MET A 1 99 ? 10.704 24.451 -5.365 1.00 30.25 99 MET A CA 1
ATOM 702 C C . MET A 1 99 ? 9.556 24.079 -6.319 1.00 31.27 99 MET A C 1
ATOM 703 O O . MET A 1 99 ? 9.431 22.935 -6.747 1.00 28.73 99 MET A O 1
ATOM 708 N N . ASN A 1 100 ? 8.715 25.051 -6.647 1.00 31.60 100 ASN A N 1
ATOM 709 C CA . ASN A 1 100 ? 7.624 24.799 -7.568 1.00 33.51 100 ASN A CA 1
ATOM 710 C C . ASN A 1 100 ? 8.057 25.115 -9.002 1.00 33.95 100 ASN A C 1
ATOM 711 O O . ASN A 1 100 ? 7.370 24.733 -9.958 1.00 35.55 100 ASN A O 1
ATOM 716 N N . SER A 1 101 ? 9.189 25.805 -9.161 1.00 30.20 101 SER A N 1
ATOM 717 C CA . SER A 1 101 ? 9.676 26.121 -10.504 1.00 29.91 101 SER A CA 1
ATOM 718 C C . SER A 1 101 ? 10.376 24.883 -11.054 1.00 28.05 101 SER A C 1
ATOM 719 O O . SER A 1 101 ? 10.819 24.024 -10.299 1.00 28.50 101 SER A O 1
ATOM 722 N N . ALA A 1 102 ? 10.489 24.796 -12.371 1.00 28.05 102 ALA A N 1
ATOM 723 C CA . ALA A 1 102 ? 11.122 23.646 -12.998 1.00 28.35 102 ALA A CA 1
ATOM 724 C C . ALA A 1 102 ? 12.503 23.332 -12.424 1.00 28.18 102 ALA A C 1
ATOM 725 O O . ALA A 1 102 ? 12.774 22.200 -12.024 1.00 25.68 102 ALA A O 1
ATOM 727 N N . VAL A 1 103 ? 13.370 24.342 -12.398 1.00 29.79 103 VAL A N 1
ATOM 728 C CA . VAL A 1 103 ? 14.735 24.196 -11.898 1.00 30.84 103 VAL A CA 1
ATOM 729 C C . VAL A 1 103 ? 14.782 24.094 -10.380 1.00 29.43 103 VAL A C 1
ATOM 730 O O . VAL A 1 103 ? 15.612 23.369 -9.824 1.00 30.09 103 VAL A O 1
ATOM 734 N N . GLY A 1 104 ? 13.890 24.819 -9.716 1.00 27.13 104 GLY A N 1
ATOM 735 C CA . GLY A 1 104 ? 13.839 24.769 -8.270 1.00 27.05 104 GLY A CA 1
ATOM 736 C C . GLY A 1 104 ? 13.469 23.358 -7.848 1.00 26.88 104 GLY A C 1
ATOM 737 O O . GLY A 1 104 ? 13.995 22.804 -6.868 1.00 24.77 104 GLY A O 1
ATOM 738 N N . ARG A 1 105 ? 12.549 22.767 -8.599 1.00 26.47 105 ARG A N 1
ATOM 739 C CA . ARG A 1 105 ? 12.114 21.404 -8.323 1.00 26.48 105 ARG A CA 1
ATOM 740 C C . ARG A 1 105 ? 13.257 20.439 -8.687 1.00 26.63 105 ARG A C 1
ATOM 741 O O . ARG A 1 105 ? 13.616 19.548 -7.913 1.00 27.28 105 ARG A O 1
ATOM 749 N N . GLY A 1 106 ? 13.842 20.648 -9.862 1.00 27.00 106 GLY A N 1
ATOM 750 C CA . GLY A 1 106 ? 14.919 19.782 -10.335 1.00 25.82 106 GLY A CA 1
ATOM 751 C C . GLY A 1 106 ? 16.200 19.755 -9.522 1.00 25.14 106 GLY A C 1
ATOM 752 O O . GLY A 1 106 ? 16.816 18.706 -9.385 1.00 24.65 106 GLY A O 1
ATOM 753 N N . ASP A 1 107 ? 16.618 20.898 -8.988 1.00 26.23 107 ASP A N 1
ATOM 754 C CA . ASP A 1 107 ? 17.842 20.926 -8.197 1.00 27.53 107 ASP A CA 1
ATOM 755 C C . ASP A 1 107 ? 17.773 20.082 -6.930 1.00 27.48 107 ASP A C 1
ATOM 756 O O . ASP A 1 107 ? 18.810 19.718 -6.383 1.00 29.07 107 ASP A O 1
ATOM 761 N N . LEU A 1 108 ? 16.573 19.775 -6.447 1.00 26.66 108 LEU A N 1
ATOM 762 C CA . LEU A 1 108 ? 16.471 18.947 -5.250 1.00 25.54 108 LEU A CA 1
ATOM 763 C C . LEU A 1 108 ? 16.945 17.532 -5.582 1.00 26.78 108 LEU A C 1
ATOM 764 O O . LEU A 1 108 ? 17.285 16.750 -4.686 1.00 26.18 108 LEU A O 1
ATOM 769 N N . GLY A 1 109 ? 16.972 17.224 -6.878 1.00 25.93 109 GLY A N 1
ATOM 770 C CA . GLY A 1 109 ? 17.428 15.924 -7.338 1.00 26.68 109 GLY A CA 1
ATOM 771 C C . GLY A 1 109 ? 18.885 15.679 -6.981 1.00 26.78 109 GLY A C 1
ATOM 772 O O . GLY A 1 109 ? 19.338 14.534 -6.944 1.00 25.83 109 GLY A O 1
ATOM 773 N N . PHE A 1 110 ? 19.629 16.752 -6.717 1.00 26.48 110 PHE A N 1
ATOM 774 C CA . PHE A 1 110 ? 21.022 16.609 -6.325 1.00 26.29 110 PHE A CA 1
ATOM 775 C C . PHE A 1 110 ? 21.112 15.756 -5.062 1.00 26.09 110 PHE A C 1
ATOM 776 O O . PHE A 1 110 ? 22.151 15.160 -4.768 1.00 27.64 110 PHE A O 1
ATOM 784 N N . VAL A 1 111 ? 20.028 15.684 -4.302 1.00 25.69 111 VAL A N 1
ATOM 785 C CA . VAL A 1 111 ? 20.081 14.873 -3.095 1.00 25.70 111 VAL A CA 1
ATOM 786 C C . VAL A 1 111 ? 20.355 13.404 -3.455 1.00 27.61 111 VAL A C 1
ATOM 787 O O . VAL A 1 111 ? 20.868 12.649 -2.628 1.00 27.50 111 VAL A O 1
ATOM 791 N N . GLU A 1 112 ? 20.024 13.006 -4.688 1.00 26.88 112 GLU A N 1
ATOM 792 C CA . GLU A 1 112 ? 20.228 11.621 -5.118 1.00 26.64 112 GLU A CA 1
ATOM 793 C C . GLU A 1 112 ? 21.463 11.461 -6.018 1.00 26.17 112 GLU A C 1
ATOM 794 O O . GLU A 1 112 ? 21.563 10.494 -6.767 1.00 24.85 112 GLU A O 1
ATOM 800 N N . LEU A 1 113 ? 22.393 12.409 -5.937 1.00 28.59 113 LEU A N 1
ATOM 801 C CA . LEU A 1 113 ? 23.608 12.402 -6.756 1.00 27.33 113 LEU A CA 1
ATOM 802 C C . LEU A 1 113 ? 24.429 11.108 -6.693 1.00 27.98 113 LEU A C 1
ATOM 803 O O . LEU A 1 113 ? 25.084 10.734 -7.667 1.00 26.49 113 LEU A O 1
ATOM 808 N N . ALA A 1 114 ? 24.392 10.426 -5.553 1.00 26.60 114 ALA A N 1
ATOM 809 C CA . ALA A 1 114 ? 25.161 9.197 -5.412 1.00 26.58 114 ALA A CA 1
ATOM 810 C C . ALA A 1 114 ? 24.708 8.163 -6.434 1.00 27.58 114 ALA A C 1
ATOM 811 O O . ALA A 1 114 ? 25.496 7.335 -6.894 1.00 26.45 114 ALA A O 1
ATOM 813 N N . HIS A 1 115 ? 23.433 8.203 -6.788 1.00 26.29 115 HIS A N 1
ATOM 814 C CA . HIS A 1 115 ? 22.941 7.256 -7.758 1.00 26.66 115 HIS A CA 1
ATOM 815 C C . HIS A 1 115 ? 23.555 7.511 -9.128 1.00 27.01 115 HIS A C 1
ATOM 816 O O . HIS A 1 115 ? 23.952 6.578 -9.826 1.00 27.52 115 HIS A O 1
ATOM 823 N N . SER A 1 116 ? 23.625 8.781 -9.509 1.00 29.29 116 SER A N 1
ATOM 824 C CA . SER A 1 116 ? 24.192 9.160 -10.797 1.00 28.97 116 SER A CA 1
ATOM 825 C C . SER A 1 116 ? 25.675 8.848 -10.838 1.00 28.45 116 SER A C 1
ATOM 826 O O . SER A 1 116 ? 26.199 8.465 -11.874 1.00 30.03 116 SER A O 1
ATOM 829 N N . ILE A 1 117 ? 26.362 9.011 -9.715 1.00 28.32 117 ILE A N 1
ATOM 830 C CA . ILE A 1 117 ? 27.792 8.728 -9.703 1.00 29.65 117 ILE A CA 1
ATOM 831 C C . ILE A 1 117 ? 28.047 7.224 -9.815 1.00 32.01 117 ILE A C 1
ATOM 832 O O . ILE A 1 117 ? 29.013 6.793 -10.445 1.00 32.40 117 ILE A O 1
ATOM 837 N N . ARG A 1 118 ? 27.163 6.422 -9.222 1.00 33.12 118 ARG A N 1
ATOM 838 C CA . ARG A 1 118 ? 27.307 4.976 -9.269 1.00 32.71 118 ARG A CA 1
ATOM 839 C C . ARG A 1 118 ? 26.783 4.346 -10.563 1.00 32.80 118 ARG A C 1
ATOM 840 O O . ARG A 1 118 ? 27.239 3.267 -10.962 1.00 31.63 118 ARG A O 1
ATOM 848 N N . THR A 1 119 ? 25.847 5.013 -11.234 1.00 32.13 119 THR A N 1
ATOM 849 C CA . THR A 1 119 ? 25.268 4.431 -12.444 1.00 31.77 119 THR A CA 1
ATOM 850 C C . THR A 1 119 ? 25.371 5.239 -13.727 1.00 32.20 119 THR A C 1
ATOM 851 O O . THR A 1 119 ? 25.178 4.687 -14.812 1.00 32.80 119 THR A O 1
ATOM 855 N N . GLY A 1 120 ? 25.662 6.533 -13.618 1.00 30.13 120 GLY A N 1
ATOM 856 C CA . GLY A 1 120 ? 25.729 7.358 -14.810 1.00 29.72 120 GLY A CA 1
ATOM 857 C C . GLY A 1 120 ? 24.334 7.737 -15.283 1.00 28.76 120 GLY A C 1
ATOM 858 O O . GLY A 1 120 ? 24.169 8.417 -16.290 1.00 28.51 120 GLY A O 1
ATOM 859 N N . GLN A 1 121 ? 23.320 7.283 -14.554 1.00 30.05 121 GLN A N 1
ATOM 860 C CA . GLN A 1 121 ? 21.928 7.578 -14.890 1.00 29.62 121 GLN A CA 1
ATOM 861 C C . GLN A 1 121 ? 21.454 8.823 -14.134 1.00 29.14 121 GLN A C 1
ATOM 862 O O . GLN A 1 121 ? 22.027 9.185 -13.109 1.00 29.93 121 GLN A O 1
ATOM 868 N N . PRO A 1 122 ? 20.389 9.486 -14.627 1.00 28.55 122 PRO A N 1
ATOM 869 C CA . PRO A 1 122 ? 19.838 10.698 -14.010 1.00 27.92 122 PRO A CA 1
ATOM 870 C C . PRO A 1 122 ? 19.333 10.484 -12.587 1.00 27.62 122 PRO A C 1
ATOM 871 O O . PRO A 1 122 ? 18.781 9.439 -12.263 1.00 27.01 122 PRO A O 1
ATOM 875 N N . ALA A 1 123 ? 19.497 11.496 -11.747 1.00 29.64 123 ALA A N 1
ATOM 876 C CA . ALA A 1 123 ? 19.060 11.406 -10.357 1.00 30.35 123 ALA A CA 1
ATOM 877 C C . ALA A 1 123 ? 17.628 11.907 -10.183 1.00 29.63 123 ALA A C 1
ATOM 878 O O . ALA A 1 123 ? 16.923 11.491 -9.267 1.00 29.65 123 ALA A O 1
ATOM 880 N N . TYR A 1 124 ? 17.201 12.793 -11.071 1.00 28.90 124 TYR A N 1
ATOM 881 C CA . TYR A 1 124 ? 15.861 13.352 -10.992 1.00 30.46 124 TYR A CA 1
ATOM 882 C C . TYR A 1 124 ? 14.750 12.296 -10.822 1.00 31.37 124 TYR A C 1
ATOM 883 O O . TYR A 1 124 ? 13.836 12.499 -10.022 1.00 30.67 124 TYR A O 1
ATOM 892 N N . PRO A 1 125 ? 14.820 11.166 -11.560 1.00 31.42 125 PRO A N 1
ATOM 893 C CA . PRO A 1 125 ? 13.822 10.084 -11.484 1.00 33.04 125 PRO A CA 1
ATOM 894 C C . PRO A 1 125 ? 13.811 9.353 -10.134 1.00 33.85 125 PRO A C 1
ATOM 895 O O . PRO A 1 125 ? 12.775 8.856 -9.689 1.00 31.97 125 PRO A O 1
ATOM 899 N N . VAL A 1 126 ? 14.978 9.281 -9.504 1.00 33.16 126 VAL A N 1
ATOM 900 C CA . VAL A 1 126 ? 15.107 8.633 -8.212 1.00 32.52 126 VAL A CA 1
ATOM 901 C C . VAL A 1 126 ? 14.317 9.423 -7.172 1.00 33.08 126 VAL A C 1
ATOM 902 O O . VAL A 1 126 ? 13.819 8.865 -6.201 1.00 31.77 126 VAL A O 1
ATOM 906 N N . ARG A 1 127 ? 14.200 10.730 -7.381 1.00 32.80 127 ARG A N 1
ATOM 907 C CA . ARG A 1 127 ? 13.465 11.560 -6.442 1.00 32.69 127 ARG A CA 1
ATOM 908 C C . ARG A 1 127 ? 11.984 11.687 -6.780 1.00 32.13 127 ARG A C 1
ATOM 909 O O . ARG A 1 127 ? 11.136 11.579 -5.895 1.00 31.21 127 ARG A O 1
ATOM 917 N N . TYR A 1 128 ? 11.672 11.905 -8.055 1.00 29.98 128 TYR A N 1
ATOM 918 C CA . TYR A 1 128 ? 10.284 12.101 -8.452 1.00 31.19 128 TYR A CA 1
ATOM 919 C C . TYR A 1 128 ? 9.541 10.952 -9.140 1.00 31.07 128 TYR A C 1
ATOM 920 O O . TYR A 1 128 ? 8.363 11.081 -9.447 1.00 32.92 128 TYR A O 1
ATOM 929 N N . GLY A 1 129 ? 10.217 9.839 -9.392 1.00 33.46 129 GLY A N 1
ATOM 930 C CA . GLY A 1 129 ? 9.551 8.710 -10.026 1.00 34.67 129 GLY A CA 1
ATOM 931 C C . GLY A 1 129 ? 9.281 8.814 -11.521 1.00 36.86 129 GLY A C 1
ATOM 932 O O . GLY A 1 129 ? 8.571 7.989 -12.090 1.00 36.78 129 GLY A O 1
ATOM 933 N N . THR A 1 130 ? 9.830 9.828 -12.170 1.00 37.82 130 THR A N 1
ATOM 934 C CA . THR A 1 130 ? 9.636 9.980 -13.604 1.00 39.68 130 THR A CA 1
ATOM 935 C C . THR A 1 130 ? 10.698 10.925 -14.153 1.00 39.35 130 THR A C 1
ATOM 936 O O . THR A 1 130 ? 11.427 11.549 -13.385 1.00 40.53 130 THR A O 1
ATOM 940 N N . SER A 1 131 ? 10.793 11.009 -15.476 1.00 37.49 131 SER A N 1
ATOM 941 C CA . SER A 1 131 ? 11.771 11.863 -16.124 1.00 35.72 131 SER A CA 1
ATOM 942 C C . SER A 1 131 ? 11.346 13.322 -16.046 1.00 36.03 131 SER A C 1
ATOM 943 O O . SER A 1 131 ? 10.157 13.631 -15.896 1.00 38.44 131 SER A O 1
ATOM 946 N N . PHE A 1 132 ? 12.326 14.217 -16.152 1.00 35.05 132 PHE A N 1
ATOM 947 C CA . PHE A 1 132 ? 12.090 15.657 -16.112 1.00 32.80 132 PHE A CA 1
ATOM 948 C C . PHE A 1 132 ? 11.113 16.076 -17.212 1.00 31.85 132 PHE A C 1
ATOM 949 O O . PHE A 1 132 ? 10.142 16.782 -16.943 1.00 32.54 132 PHE A O 1
ATOM 957 N N . TRP A 1 133 ? 11.379 15.657 -18.448 1.00 32.10 133 TRP A N 1
ATOM 958 C CA . TRP A 1 133 ? 10.507 15.987 -19.580 1.00 33.99 133 TRP A CA 1
ATOM 959 C C . TRP A 1 133 ? 9.080 15.451 -19.391 1.00 35.24 133 TRP A C 1
ATOM 960 O O . TRP A 1 133 ? 8.107 16.143 -19.699 1.00 35.46 133 TRP A O 1
ATOM 971 N N . GLU A 1 134 ? 8.956 14.230 -18.874 1.00 37.52 134 GLU A N 1
ATOM 972 C CA . GLU A 1 134 ? 7.637 13.644 -18.650 1.00 40.36 134 GLU A CA 1
ATOM 973 C C . GLU A 1 134 ? 6.885 14.505 -17.647 1.00 39.82 134 GLU A C 1
ATOM 974 O O . GLU A 1 134 ? 5.694 14.764 -17.819 1.00 39.07 134 GLU A O 1
ATOM 980 N N . ASP A 1 135 ? 7.587 14.955 -16.603 1.00 39.63 135 ASP A N 1
ATOM 981 C CA . ASP A 1 135 ? 6.979 15.811 -15.589 1.00 38.69 135 ASP A CA 1
ATOM 982 C C . ASP A 1 135 ? 6.502 17.127 -16.187 1.00 37.98 135 ASP A C 1
ATOM 983 O O . ASP A 1 135 ? 5.395 17.580 -15.898 1.00 37.24 135 ASP A O 1
ATOM 988 N N . LEU A 1 136 ? 7.346 17.755 -17.002 1.00 37.64 136 LEU A N 1
ATOM 989 C CA . LEU A 1 136 ? 6.976 19.023 -17.613 1.00 39.42 136 LEU A CA 1
ATOM 990 C C . LEU A 1 136 ? 5.846 18.809 -18.613 1.00 40.23 136 LEU A C 1
ATOM 991 O O . LEU A 1 136 ? 4.997 19.679 -18.792 1.00 40.51 136 LEU A O 1
ATOM 996 N N . GLY A 1 137 ? 5.833 17.644 -19.254 1.00 42.15 137 GLY A N 1
ATOM 997 C CA . GLY A 1 137 ? 4.786 17.344 -20.215 1.00 44.62 137 GLY A CA 1
ATOM 998 C C . GLY A 1 137 ? 3.428 17.210 -19.547 1.00 47.36 137 GLY A C 1
ATOM 999 O O . GLY A 1 137 ? 2.406 17.548 -20.133 1.00 48.44 137 GLY A O 1
ATOM 1000 N N . SER A 1 138 ? 3.418 16.734 -18.306 1.00 49.27 138 SER A N 1
ATOM 1001 C CA . SER A 1 138 ? 2.174 16.543 -17.562 1.00 49.33 138 SER A CA 1
ATOM 1002 C C . SER A 1 138 ? 1.685 17.779 -16.813 1.00 49.87 138 SER A C 1
ATOM 1003 O O . SER A 1 138 ? 0.496 17.896 -16.505 1.00 50.22 138 SER A O 1
ATOM 1006 N N . ASP A 1 139 ? 2.596 18.695 -16.510 1.00 50.00 139 ASP A N 1
ATOM 1007 C CA . ASP A 1 139 ? 2.235 19.881 -15.748 1.00 50.34 139 ASP A CA 1
ATOM 1008 C C . ASP A 1 139 ? 2.580 21.192 -16.442 1.00 51.03 139 ASP A C 1
ATOM 1009 O O . ASP A 1 139 ? 3.748 21.552 -16.564 1.00 51.00 139 ASP A O 1
ATOM 1014 N N . PRO A 1 140 ? 1.555 21.935 -16.892 1.00 51.91 140 PRO A N 1
ATOM 1015 C CA . PRO A 1 140 ? 1.767 23.214 -17.572 1.00 49.83 140 PRO A CA 1
ATOM 1016 C C . PRO A 1 140 ? 2.454 24.250 -16.683 1.00 48.68 140 PRO A C 1
ATOM 1017 O O . PRO A 1 140 ? 3.103 25.169 -17.184 1.00 47.71 140 PRO A O 1
ATOM 1021 N N . VAL A 1 141 ? 2.318 24.096 -15.367 1.00 47.75 141 VAL A N 1
ATOM 1022 C CA . VAL A 1 141 ? 2.962 25.012 -14.420 1.00 45.51 141 VAL A CA 1
ATOM 1023 C C . VAL A 1 141 ? 4.471 24.834 -14.561 1.00 42.89 141 VAL A C 1
ATOM 1024 O O . VAL A 1 141 ? 5.210 25.806 -14.716 1.00 43.12 141 VAL A O 1
ATOM 1028 N N . LEU A 1 142 ? 4.915 23.583 -14.505 1.00 39.91 142 LEU A N 1
ATOM 1029 C CA . LEU A 1 142 ? 6.326 23.254 -14.649 1.00 39.31 142 LEU A CA 1
ATOM 1030 C C . LEU A 1 142 ? 6.852 23.571 -16.045 1.00 39.07 142 LEU A C 1
ATOM 1031 O O . LEU A 1 142 ? 7.959 24.092 -16.197 1.00 37.24 142 LEU A O 1
ATOM 1036 N N . SER A 1 143 ? 6.063 23.246 -17.065 1.00 38.58 143 SER A N 1
ATOM 1037 C CA . SER A 1 143 ? 6.475 23.496 -18.442 1.00 40.40 143 SER A CA 1
ATOM 1038 C C . SER A 1 143 ? 6.629 24.995 -18.680 1.00 39.66 143 SER A C 1
ATOM 1039 O O . SER A 1 143 ? 7.629 25.451 -19.241 1.00 41.01 143 SER A O 1
ATOM 1042 N N . ALA A 1 144 ? 5.634 25.756 -18.239 1.00 38.87 144 ALA A N 1
ATOM 1043 C CA . ALA A 1 144 ? 5.633 27.201 -18.406 1.00 37.88 144 ALA A CA 1
ATOM 1044 C C . ALA A 1 144 ? 6.755 27.823 -17.589 1.00 36.99 144 ALA A C 1
ATOM 1045 O O . ALA A 1 144 ? 7.329 28.861 -17.958 1.00 36.88 144 ALA A O 1
ATOM 1047 N N . SER A 1 145 ? 7.040 27.194 -16.456 1.00 34.45 145 SER A N 1
ATOM 1048 C CA . SER A 1 145 ? 8.103 27.656 -15.576 1.00 34.72 145 SER A CA 1
ATOM 1049 C C . SER A 1 145 ? 9.442 27.484 -16.316 1.00 32.61 145 SER A C 1
ATOM 1050 O O . SER A 1 145 ? 10.217 28.429 -16.460 1.00 31.07 145 SER A O 1
ATOM 1053 N N . PHE A 1 146 ? 9.690 26.275 -16.806 1.00 31.44 146 PHE A N 1
ATOM 1054 C CA . PHE A 1 146 ? 10.920 25.992 -17.525 1.00 33.70 146 PHE A CA 1
ATOM 1055 C C . PHE A 1 146 ? 11.074 26.935 -18.717 1.00 35.78 146 PHE A C 1
ATOM 1056 O O . PHE A 1 146 ? 12.164 27.440 -18.968 1.00 35.62 146 PHE A O 1
ATOM 1064 N N . ASP A 1 147 ? 9.986 27.179 -19.446 1.00 36.91 147 ASP A N 1
ATOM 1065 C CA . ASP A 1 147 ? 10.045 28.064 -20.608 1.00 39.07 147 ASP A CA 1
ATOM 1066 C C . ASP A 1 147 ? 10.486 29.459 -20.196 1.00 39.76 147 ASP A C 1
ATOM 1067 O O . ASP A 1 147 ? 11.354 30.052 -20.827 1.00 38.69 147 ASP A O 1
ATOM 1072 N N . THR A 1 148 ? 9.890 29.982 -19.128 1.00 40.82 148 THR A N 1
ATOM 1073 C CA . THR A 1 148 ? 10.259 31.302 -18.630 1.00 40.66 148 THR A CA 1
ATOM 1074 C C . THR A 1 148 ? 11.754 31.311 -18.273 1.00 40.53 148 THR A C 1
ATOM 1075 O O . THR A 1 148 ? 12.474 32.263 -18.586 1.00 37.98 148 THR A O 1
ATOM 1079 N N . LEU A 1 149 ? 12.213 30.247 -17.616 1.00 40.33 149 LEU A N 1
ATOM 1080 C CA . LEU A 1 149 ? 13.613 30.149 -17.227 1.00 42.83 149 LEU A CA 1
ATOM 1081 C C . LEU A 1 149 ? 14.504 30.165 -18.464 1.00 43.33 149 LEU A C 1
ATOM 1082 O O . LEU A 1 149 ? 15.555 30.801 -18.464 1.00 45.11 149 LEU A O 1
ATOM 1087 N N . MET A 1 150 ? 14.083 29.476 -19.520 1.00 43.34 150 MET A N 1
ATOM 1088 C CA . MET A 1 150 ? 14.864 29.446 -20.750 1.00 45.70 150 MET A CA 1
ATOM 1089 C C . MET A 1 150 ? 14.903 30.831 -21.386 1.00 46.68 150 MET A C 1
ATOM 1090 O O . MET A 1 150 ? 15.949 31.276 -21.856 1.00 47.41 150 MET A O 1
ATOM 1095 N N . SER A 1 151 ? 13.766 31.514 -21.406 1.00 47.05 151 SER A N 1
ATOM 1096 C CA . SER A 1 151 ? 13.713 32.852 -21.983 1.00 47.60 151 SER A CA 1
ATOM 1097 C C . SER A 1 151 ? 14.776 33.732 -21.336 1.00 48.15 151 SER A C 1
ATOM 1098 O O . SER A 1 151 ? 15.372 34.586 -21.984 1.00 47.85 151 SER A O 1
ATOM 1101 N N . HIS A 1 152 ? 15.013 33.508 -20.050 1.00 49.81 152 HIS A N 1
ATOM 1102 C CA . HIS A 1 152 ? 16.003 34.275 -19.307 1.00 52.86 152 HIS A CA 1
ATOM 1103 C C . HIS A 1 152 ? 17.398 33.901 -19.807 1.00 53.33 152 HIS A C 1
ATOM 1104 O O . HIS A 1 152 ? 18.298 34.745 -19.893 1.00 51.38 152 HIS A O 1
ATOM 1111 N N . HIS A 1 153 ? 17.566 32.628 -20.147 1.00 54.26 153 HIS A N 1
ATOM 1112 C CA . HIS A 1 153 ? 18.834 32.140 -20.665 1.00 55.58 153 HIS A CA 1
ATOM 1113 C C . HIS A 1 153 ? 19.079 32.729 -22.054 1.00 55.16 153 HIS A C 1
ATOM 1114 O O . HIS A 1 153 ? 20.204 33.088 -22.393 1.00 56.38 153 HIS A O 1
ATOM 1121 N N . LEU A 1 154 ? 18.018 32.830 -22.850 1.00 55.57 154 LEU A N 1
ATOM 1122 C CA . LEU A 1 154 ? 18.119 33.386 -24.194 1.00 55.72 154 LEU A CA 1
ATOM 1123 C C . LEU A 1 154 ? 18.576 34.845 -24.149 1.00 56.35 154 LEU A C 1
ATOM 1124 O O . LEU A 1 154 ? 19.404 35.270 -24.957 1.00 54.98 154 LEU A O 1
ATOM 1129 N N . GLU A 1 155 ? 18.030 35.606 -23.203 1.00 56.27 155 GLU A N 1
ATOM 1130 C CA . GLU A 1 155 ? 18.386 37.015 -23.047 1.00 57.40 155 GLU A CA 1
ATOM 1131 C C . GLU A 1 155 ? 19.873 37.201 -22.749 1.00 56.73 155 GLU A C 1
ATOM 1132 O O . GLU A 1 155 ? 20.561 37.985 -23.399 1.00 56.08 155 GLU A O 1
ATOM 1138 N N . LEU A 1 156 ? 20.360 36.467 -21.760 1.00 57.29 156 LEU A N 1
ATOM 1139 C CA . LEU A 1 156 ? 21.754 36.556 -21.347 1.00 57.46 156 LEU A CA 1
ATOM 1140 C C . LEU A 1 156 ? 22.788 36.218 -22.427 1.00 57.34 156 LEU A C 1
ATOM 1141 O O . LEU A 1 156 ? 23.717 36.997 -22.662 1.00 56.89 156 LEU A O 1
ATOM 1146 N N . ASP A 1 157 ? 22.625 35.076 -23.093 1.00 55.71 157 ASP A N 1
ATOM 1147 C CA . ASP A 1 157 ? 23.602 34.654 -24.098 1.00 54.73 157 ASP A CA 1
ATOM 1148 C C . ASP A 1 157 ? 23.208 34.740 -25.563 1.00 52.46 157 ASP A C 1
ATOM 1149 O O . ASP A 1 157 ? 23.989 34.322 -26.416 1.00 51.85 157 ASP A O 1
ATOM 1154 N N . TYR A 1 158 ? 22.022 35.260 -25.875 1.00 50.24 158 TYR A N 1
ATOM 1155 C CA . TYR A 1 158 ? 21.602 35.327 -27.272 1.00 48.04 158 TYR A CA 1
ATOM 1156 C C . TYR A 1 158 ? 21.326 36.704 -27.856 1.00 47.20 158 TYR A C 1
ATOM 1157 O O . TYR A 1 158 ? 21.046 36.816 -29.047 1.00 46.49 158 TYR A O 1
ATOM 1166 N N . THR A 1 159 ? 21.401 37.752 -27.042 1.00 47.01 159 THR A N 1
ATOM 1167 C CA . THR A 1 159 ? 21.147 39.096 -27.559 1.00 46.17 159 THR A CA 1
ATOM 1168 C C . THR A 1 159 ? 22.062 39.355 -28.762 1.00 44.21 159 THR A C 1
ATOM 1169 O O . THR A 1 159 ? 23.269 39.111 -28.703 1.00 43.18 159 THR A O 1
ATOM 1173 N N . GLY A 1 160 ? 21.474 39.832 -29.853 1.00 42.03 160 GLY A N 1
ATOM 1174 C CA . GLY A 1 160 ? 22.249 40.116 -31.045 1.00 39.66 160 GLY A CA 1
ATOM 1175 C C . GLY A 1 160 ? 22.719 38.881 -31.785 1.00 39.50 160 GLY A C 1
ATOM 1176 O O . GLY A 1 160 ? 23.606 38.963 -32.635 1.00 37.86 160 GLY A O 1
ATOM 1177 N N . ILE A 1 161 ? 22.127 37.732 -31.468 1.00 38.56 161 ILE A N 1
ATOM 1178 C CA . ILE A 1 161 ? 22.491 36.480 -32.121 1.00 35.95 161 ILE A CA 1
ATOM 1179 C C . ILE A 1 161 ? 22.266 36.566 -33.635 1.00 33.90 161 ILE A C 1
ATOM 1180 O O . ILE A 1 161 ? 22.978 35.935 -34.410 1.00 32.78 161 ILE A O 1
ATOM 1185 N N . ALA A 1 162 ? 21.289 37.358 -34.063 1.00 33.13 162 ALA A N 1
ATOM 1186 C CA . ALA A 1 162 ? 21.004 37.466 -35.490 1.00 33.87 162 ALA A CA 1
ATOM 1187 C C . ALA A 1 162 ? 22.166 38.026 -36.305 1.00 34.23 162 ALA A C 1
ATOM 1188 O O . ALA A 1 162 ? 22.238 37.821 -37.519 1.00 33.04 162 ALA A O 1
ATOM 1190 N N . ALA A 1 163 ? 23.083 38.715 -35.635 1.00 35.51 163 ALA A N 1
ATOM 1191 C CA . ALA A 1 163 ? 24.227 39.317 -36.307 1.00 35.96 163 ALA A CA 1
ATOM 1192 C C . ALA A 1 163 ? 25.496 38.476 -36.212 1.00 37.07 163 ALA A C 1
ATOM 1193 O O . ALA A 1 163 ? 26.501 38.783 -36.862 1.00 36.58 163 ALA A O 1
ATOM 1195 N N . LYS A 1 164 ? 25.457 37.407 -35.426 1.00 34.79 164 LYS A N 1
ATOM 1196 C CA . LYS A 1 164 ? 26.650 36.594 -35.265 1.00 35.07 164 LYS A CA 1
ATOM 1197 C C . LYS A 1 164 ? 26.792 35.404 -36.206 1.00 35.45 164 LYS A C 1
ATOM 1198 O O . LYS A 1 164 ? 27.748 34.640 -36.117 1.00 36.43 164 LYS A O 1
ATOM 1204 N N . TYR A 1 165 ? 25.849 35.269 -37.130 1.00 33.87 165 TYR A N 1
ATOM 1205 C CA . TYR A 1 165 ? 25.879 34.185 -38.089 1.00 32.77 165 TYR A CA 1
ATOM 1206 C C . TYR A 1 165 ? 25.068 34.612 -39.301 1.00 32.90 165 TYR A C 1
ATOM 1207 O O . TYR A 1 165 ? 24.148 35.416 -39.170 1.00 33.80 165 TYR A O 1
ATOM 1216 N N . ASP A 1 166 ? 25.405 34.085 -40.477 1.00 32.00 166 ASP A N 1
ATOM 1217 C CA . ASP A 1 166 ? 24.674 34.459 -41.686 1.00 32.80 166 ASP A CA 1
ATOM 1218 C C . ASP A 1 166 ? 23.365 33.689 -41.794 1.00 31.80 166 ASP A C 1
ATOM 1219 O O . ASP A 1 166 ? 23.209 32.815 -42.643 1.00 31.61 166 ASP A O 1
ATOM 1224 N N . TRP A 1 167 ? 22.415 34.029 -40.928 1.00 32.64 167 TRP A N 1
ATOM 1225 C CA . TRP A 1 167 ? 21.126 33.348 -40.925 1.00 31.83 167 TRP A CA 1
ATOM 1226 C C . TRP A 1 167 ? 20.346 33.507 -42.223 1.00 33.05 167 TRP A C 1
ATOM 1227 O O . TRP A 1 167 ? 19.655 32.591 -42.654 1.00 33.03 167 TRP A O 1
ATOM 1238 N N . ALA A 1 168 ? 20.463 34.673 -42.847 1.00 34.43 168 ALA A N 1
ATOM 1239 C CA . ALA A 1 168 ? 19.743 34.951 -44.079 1.00 34.43 168 ALA A CA 1
ATOM 1240 C C . ALA A 1 168 ? 19.998 33.919 -45.162 1.00 34.27 168 ALA A C 1
ATOM 1241 O O . ALA A 1 168 ? 19.071 33.476 -45.847 1.00 33.14 168 ALA A O 1
ATOM 1243 N N . ALA A 1 169 ? 21.257 33.532 -45.319 1.00 34.49 169 ALA A N 1
ATOM 1244 C CA . ALA A 1 169 ? 21.619 32.557 -46.339 1.00 33.77 169 ALA A CA 1
ATOM 1245 C C . ALA A 1 169 ? 20.883 31.225 -46.207 1.00 31.71 169 ALA A C 1
ATOM 1246 O O . ALA A 1 169 ? 20.797 30.457 -47.170 1.00 29.07 169 ALA A O 1
ATOM 1248 N N . LEU A 1 170 ? 20.347 30.950 -45.027 1.00 31.07 170 LEU A N 1
ATOM 1249 C CA . LEU A 1 170 ? 19.670 29.681 -44.815 1.00 33.57 170 LEU A CA 1
ATOM 1250 C C . LEU A 1 170 ? 18.329 29.539 -45.534 1.00 33.10 170 LEU A C 1
ATOM 1251 O O . LEU A 1 170 ? 17.968 28.436 -45.939 1.00 34.26 170 LEU A O 1
ATOM 1256 N N . GLY A 1 171 ? 17.604 30.640 -45.710 1.00 34.64 171 GLY A N 1
ATOM 1257 C CA . GLY A 1 171 ? 16.315 30.572 -46.389 1.00 36.18 171 GLY A CA 1
ATOM 1258 C C . GLY A 1 171 ? 15.238 29.987 -45.490 1.00 36.33 171 GLY A C 1
ATOM 1259 O O . GLY A 1 171 ? 14.170 30.572 -45.312 1.00 37.55 171 GLY A O 1
ATOM 1260 N N . HIS A 1 172 ? 15.504 28.810 -44.938 1.00 36.35 172 HIS A N 1
ATOM 1261 C CA . HIS A 1 172 ? 14.567 28.182 -44.013 1.00 35.47 172 HIS A CA 1
ATOM 1262 C C . HIS A 1 172 ? 15.384 27.523 -42.923 1.00 32.34 172 HIS A C 1
ATOM 1263 O O . HIS A 1 172 ? 16.324 26.788 -43.199 1.00 31.97 172 HIS A O 1
ATOM 1270 N N . VAL A 1 173 ? 15.027 27.800 -41.680 1.00 32.48 173 VAL A N 1
ATOM 1271 C CA . VAL A 1 173 ? 15.738 27.225 -40.556 1.00 31.88 173 VAL A CA 1
ATOM 1272 C C . VAL A 1 173 ? 14.796 26.445 -39.625 1.00 31.85 173 VAL A C 1
ATOM 1273 O O . VAL A 1 173 ? 13.719 26.916 -39.256 1.00 30.68 173 VAL A O 1
ATOM 1277 N N . VAL A 1 174 ? 15.200 25.231 -39.275 1.00 31.35 174 VAL A N 1
ATOM 1278 C CA . VAL A 1 174 ? 14.414 24.403 -38.370 1.00 30.56 174 VAL A CA 1
ATOM 1279 C C . VAL A 1 174 ? 15.099 24.405 -37.007 1.00 30.05 174 VAL A C 1
ATOM 1280 O O . VAL A 1 174 ? 16.254 24.000 -36.876 1.00 27.88 174 VAL A O 1
ATOM 1284 N N . ASP A 1 175 ? 14.389 24.895 -36.000 1.00 30.22 175 ASP A N 1
ATOM 1285 C CA . ASP A 1 175 ? 14.923 24.912 -34.648 1.00 31.07 175 ASP A CA 1
ATOM 1286 C C . ASP A 1 175 ? 14.473 23.610 -33.958 1.00 29.54 175 ASP A C 1
ATOM 1287 O O . ASP A 1 175 ? 13.343 23.496 -33.503 1.00 29.92 175 ASP A O 1
ATOM 1292 N N . VAL A 1 176 ? 15.381 22.644 -33.902 1.00 28.47 176 VAL A N 1
ATOM 1293 C CA . VAL A 1 176 ? 15.138 21.329 -33.320 1.00 28.01 176 VAL A CA 1
ATOM 1294 C C . VAL A 1 176 ? 15.205 21.390 -31.793 1.00 27.98 176 VAL A C 1
ATOM 1295 O O . VAL A 1 176 ? 16.281 21.554 -31.212 1.00 29.06 176 VAL A O 1
ATOM 1299 N N . GLY A 1 177 ? 14.050 21.224 -31.155 1.00 25.80 177 GLY A N 1
ATOM 1300 C CA . GLY A 1 177 ? 13.973 21.333 -29.714 1.00 24.68 177 GLY A CA 1
ATOM 1301 C C . GLY A 1 177 ? 13.946 22.823 -29.463 1.00 24.01 177 GLY A C 1
ATOM 1302 O O . GLY A 1 177 ? 14.515 23.309 -28.503 1.00 25.72 177 GLY A O 1
ATOM 1303 N N . GLY A 1 178 ? 13.260 23.548 -30.341 1.00 25.28 178 GLY A N 1
ATOM 1304 C CA . GLY A 1 178 ? 13.202 24.998 -30.240 1.00 26.70 178 GLY A CA 1
ATOM 1305 C C . GLY A 1 178 ? 12.384 25.668 -29.151 1.00 26.09 178 GLY A C 1
ATOM 1306 O O . GLY A 1 178 ? 12.244 26.887 -29.165 1.00 27.30 178 GLY A O 1
ATOM 1307 N N . GLY A 1 179 ? 11.832 24.902 -28.218 1.00 26.68 179 GLY A N 1
ATOM 1308 C CA . GLY A 1 179 ? 11.059 25.512 -27.152 1.00 26.43 179 GLY A CA 1
ATOM 1309 C C . GLY A 1 179 ? 9.846 26.309 -27.605 1.00 27.86 179 GLY A C 1
ATOM 1310 O O . GLY A 1 179 ? 9.143 25.932 -28.551 1.00 28.57 179 GLY A O 1
ATOM 1311 N N . SER A 1 180 ? 9.600 27.421 -26.923 1.00 27.88 180 SER A N 1
ATOM 1312 C CA . SER A 1 180 ? 8.464 28.279 -27.226 1.00 30.39 180 SER A CA 1
ATOM 1313 C C . SER A 1 180 ? 8.753 29.214 -28.392 1.00 31.79 180 SER A C 1
ATOM 1314 O O . SER A 1 180 ? 7.997 30.147 -28.650 1.00 33.05 180 SER A O 1
ATOM 1317 N N . GLY A 1 181 ? 9.860 28.968 -29.085 1.00 32.00 181 GLY A N 1
ATOM 1318 C CA . GLY A 1 181 ? 10.195 29.774 -30.245 1.00 32.86 181 GLY A CA 1
ATOM 1319 C C . GLY A 1 181 ? 10.810 31.143 -30.025 1.00 33.31 181 GLY A C 1
ATOM 1320 O O . GLY A 1 181 ? 10.755 31.986 -30.915 1.00 33.49 181 GLY A O 1
ATOM 1321 N N . GLY A 1 182 ? 11.401 31.380 -28.861 1.00 34.04 182 GLY A N 1
ATOM 1322 C CA . GLY A 1 182 ? 12.019 32.674 -28.624 1.00 33.40 182 GLY A CA 1
ATOM 1323 C C . GLY A 1 182 ? 13.153 32.957 -29.602 1.00 32.31 182 GLY A C 1
ATOM 1324 O O . GLY A 1 182 ? 13.243 34.054 -30.162 1.00 32.94 182 GLY A O 1
ATOM 1325 N N . LEU A 1 183 ? 14.021 31.971 -29.821 1.00 30.99 183 LEU A N 1
ATOM 1326 C CA . LEU A 1 183 ? 15.141 32.160 -30.742 1.00 30.01 183 LEU A CA 1
ATOM 1327 C C . LEU A 1 183 ? 14.687 32.376 -32.179 1.00 30.49 183 LEU A C 1
ATOM 1328 O O . LEU A 1 183 ? 15.163 33.290 -32.864 1.00 28.63 183 LEU A O 1
ATOM 1333 N N . LEU A 1 184 ? 13.769 31.534 -32.646 1.00 30.40 184 LEU A N 1
ATOM 1334 C CA . LEU A 1 184 ? 13.290 31.658 -34.015 1.00 32.02 184 LEU A CA 1
ATOM 1335 C C . LEU A 1 184 ? 12.620 33.019 -34.180 1.00 33.54 184 LEU A C 1
ATOM 1336 O O . LEU A 1 184 ? 12.728 33.663 -35.226 1.00 34.02 184 LEU A O 1
ATOM 1341 N N . SER A 1 185 ? 11.946 33.465 -33.128 1.00 34.03 185 SER A N 1
ATOM 1342 C CA . SER A 1 185 ? 11.278 34.760 -33.154 1.00 36.09 185 SER A CA 1
ATOM 1343 C C . SER A 1 185 ? 12.316 35.871 -33.414 1.00 34.57 185 SER A C 1
ATOM 1344 O O . SER A 1 185 ? 12.128 36.738 -34.276 1.00 32.63 185 SER A O 1
ATOM 1347 N N . ALA A 1 186 ? 13.423 35.820 -32.681 1.00 33.26 186 ALA A N 1
ATOM 1348 C CA . ALA A 1 186 ? 14.476 36.817 -32.837 1.00 33.14 186 ALA A CA 1
ATOM 1349 C C . ALA A 1 186 ? 15.104 36.778 -34.227 1.00 31.73 186 ALA A C 1
ATOM 1350 O O . ALA A 1 186 ? 15.409 37.823 -34.798 1.00 33.67 186 ALA A O 1
ATOM 1352 N N . LEU A 1 187 ? 15.279 35.585 -34.787 1.00 31.61 187 LEU A N 1
ATOM 1353 C CA . LEU A 1 187 ? 15.887 35.473 -36.108 1.00 32.13 187 LEU A CA 1
ATOM 1354 C C . LEU A 1 187 ? 14.995 36.007 -37.226 1.00 34.08 187 LEU A C 1
ATOM 1355 O O . LEU A 1 187 ? 15.460 36.752 -38.084 1.00 31.36 187 LEU A O 1
ATOM 1360 N N . LEU A 1 188 ? 13.719 35.626 -37.213 1.00 36.30 188 LEU A N 1
ATOM 1361 C CA . LEU A 1 188 ? 12.764 36.063 -38.235 1.00 38.91 188 LEU A CA 1
ATOM 1362 C C . LEU A 1 188 ? 12.498 37.564 -38.215 1.00 39.69 188 LEU A C 1
ATOM 1363 O O . LEU A 1 188 ? 12.252 38.181 -39.257 1.00 40.61 188 LEU A O 1
ATOM 1368 N N . THR A 1 189 ? 12.554 38.154 -37.030 1.00 40.72 189 THR A N 1
ATOM 1369 C CA . THR A 1 189 ? 12.325 39.582 -36.889 1.00 41.77 189 THR A CA 1
ATOM 1370 C C . THR A 1 189 ? 13.440 40.409 -37.536 1.00 42.16 189 THR A C 1
ATOM 1371 O O . THR A 1 189 ? 13.179 41.463 -38.131 1.00 41.26 189 THR A O 1
ATOM 1375 N N . ALA A 1 190 ? 14.674 39.921 -37.420 1.00 41.10 190 ALA A N 1
ATOM 1376 C CA . ALA A 1 190 ? 15.843 40.599 -37.977 1.00 40.79 190 ALA A CA 1
ATOM 1377 C C . ALA A 1 190 ? 15.975 40.313 -39.464 1.00 41.23 190 ALA A C 1
ATOM 1378 O O . ALA A 1 190 ? 16.325 41.197 -40.256 1.00 40.86 190 ALA A O 1
ATOM 1380 N N . HIS A 1 191 ? 15.702 39.066 -39.834 1.00 39.87 191 HIS A N 1
ATOM 1381 C CA . HIS A 1 191 ? 15.779 38.635 -41.219 1.00 40.33 191 HIS A CA 1
ATOM 1382 C C . HIS A 1 191 ? 14.347 38.412 -41.706 1.00 44.00 191 HIS A C 1
ATOM 1383 O O . HIS A 1 191 ? 13.754 37.352 -41.495 1.00 43.55 191 HIS A O 1
ATOM 1390 N N . GLU A 1 192 ? 13.802 39.432 -42.363 1.00 46.21 192 GLU A N 1
ATOM 1391 C CA . GLU A 1 192 ? 12.429 39.416 -42.850 1.00 47.53 192 GLU A CA 1
ATOM 1392 C C . GLU A 1 192 ? 12.129 38.464 -43.997 1.00 46.34 192 GLU A C 1
ATOM 1393 O O . GLU A 1 192 ? 10.968 38.149 -44.253 1.00 47.01 192 GLU A O 1
ATOM 1399 N N . ASP A 1 193 ? 13.162 38.012 -44.692 1.00 45.24 193 ASP A N 1
ATOM 1400 C CA . ASP A 1 193 ? 12.964 37.083 -45.798 1.00 46.05 193 ASP A CA 1
ATOM 1401 C C . ASP A 1 193 ? 13.284 35.647 -45.404 1.00 43.52 193 ASP A C 1
ATOM 1402 O O . ASP A 1 193 ? 13.367 34.752 -46.245 1.00 44.95 193 ASP A O 1
ATOM 1407 N N . LEU A 1 194 ? 13.462 35.433 -44.113 1.00 39.36 194 LEU A N 1
ATOM 1408 C CA . LEU A 1 194 ? 13.775 34.111 -43.607 1.00 38.96 194 LEU A CA 1
ATOM 1409 C C . LEU A 1 194 ? 12.512 33.419 -43.101 1.00 36.93 194 LEU A C 1
ATOM 1410 O O . LEU A 1 194 ? 11.622 34.060 -42.549 1.00 38.27 194 LEU A O 1
ATOM 1415 N N . SER A 1 195 ? 12.420 32.114 -43.313 1.00 36.62 195 SER A N 1
ATOM 1416 C CA . SER A 1 195 ? 11.272 31.367 -42.805 1.00 37.07 195 SER A CA 1
ATOM 1417 C C . SER A 1 195 ? 11.828 30.269 -41.894 1.00 35.57 195 SER A C 1
ATOM 1418 O O . SER A 1 195 ? 13.011 29.916 -41.979 1.00 34.56 195 SER A O 1
ATOM 1421 N N . GLY A 1 196 ? 10.992 29.740 -41.011 1.00 34.90 196 GLY A N 1
ATOM 1422 C CA . GLY A 1 196 ? 11.469 28.697 -40.123 1.00 33.44 196 GLY A CA 1
ATOM 1423 C C . GLY A 1 196 ? 10.372 27.919 -39.423 1.00 33.39 196 GLY A C 1
ATOM 1424 O O . GLY A 1 196 ? 9.199 28.301 -39.439 1.00 31.08 196 GLY A O 1
ATOM 1425 N N . THR A 1 197 ? 10.758 26.810 -38.809 1.00 32.51 197 THR A N 1
ATOM 1426 C CA . THR A 1 197 ? 9.801 25.994 -38.089 1.00 34.61 197 THR A CA 1
ATOM 1427 C C . THR A 1 197 ? 10.353 25.570 -36.730 1.00 33.41 197 THR A C 1
ATOM 1428 O O . THR A 1 197 ? 11.547 25.300 -36.575 1.00 32.99 197 THR A O 1
ATOM 1432 N N . VAL A 1 198 ? 9.473 25.542 -35.740 1.00 33.92 198 VAL A N 1
ATOM 1433 C CA . VAL A 1 198 ? 9.850 25.109 -34.409 1.00 34.22 198 VAL A CA 1
ATOM 1434 C C . VAL A 1 198 ? 9.415 23.656 -34.307 1.00 36.14 198 VAL A C 1
ATOM 1435 O O . VAL A 1 198 ? 8.269 23.323 -34.620 1.00 36.12 198 VAL A O 1
ATOM 1439 N N . LEU A 1 199 ? 10.338 22.787 -33.912 1.00 36.33 199 LEU A N 1
ATOM 1440 C CA . LEU A 1 199 ? 10.015 21.379 -33.744 1.00 35.71 199 LEU A CA 1
ATOM 1441 C C . LEU A 1 199 ? 10.242 21.080 -32.268 1.00 35.09 199 LEU A C 1
ATOM 1442 O O . LEU A 1 199 ? 11.354 21.232 -31.765 1.00 34.07 199 LEU A O 1
ATOM 1447 N N . ASP A 1 200 ? 9.177 20.695 -31.572 1.00 34.11 200 ASP A N 1
ATOM 1448 C CA . ASP A 1 200 ? 9.275 20.370 -30.156 1.00 34.55 200 ASP A CA 1
ATOM 1449 C C . ASP A 1 200 ? 8.067 19.545 -29.714 1.00 35.63 200 ASP A C 1
ATOM 1450 O O . ASP A 1 200 ? 7.276 19.087 -30.537 1.00 34.47 200 ASP A O 1
ATOM 1455 N N . LEU A 1 201 ? 7.927 19.355 -28.410 1.00 37.22 201 LEU A N 1
ATOM 1456 C CA . LEU A 1 201 ? 6.812 18.586 -27.877 1.00 38.40 201 LEU A CA 1
ATOM 1457 C C . LEU A 1 201 ? 5.588 19.494 -27.825 1.00 38.32 201 LEU A C 1
ATOM 1458 O O . LEU A 1 201 ? 5.710 20.706 -27.963 1.00 37.02 201 LEU A O 1
ATOM 1463 N N . GLN A 1 202 ? 4.411 18.900 -27.643 1.00 41.24 202 GLN A N 1
ATOM 1464 C CA . GLN A 1 202 ? 3.154 19.646 -27.590 1.00 40.80 202 GLN A CA 1
ATOM 1465 C C . GLN A 1 202 ? 3.235 20.928 -26.792 1.00 40.60 202 GLN A C 1
ATOM 1466 O O . GLN A 1 202 ? 2.828 21.999 -27.256 1.00 42.53 202 GLN A O 1
ATOM 1472 N N . GLY A 1 203 ? 3.748 20.809 -25.575 1.00 38.62 203 GLY A N 1
ATOM 1473 C CA . GLY A 1 203 ? 3.853 21.954 -24.698 1.00 35.88 203 GLY A CA 1
ATOM 1474 C C . GLY A 1 203 ? 4.520 23.172 -25.296 1.00 35.93 203 GLY A C 1
ATOM 1475 O O . GLY A 1 203 ? 3.865 24.190 -25.527 1.00 34.42 203 GLY A O 1
ATOM 1476 N N . PRO A 1 204 ? 5.837 23.111 -25.540 1.00 36.76 204 PRO A N 1
ATOM 1477 C CA . PRO A 1 204 ? 6.563 24.248 -26.114 1.00 34.93 204 PRO A CA 1
ATOM 1478 C C . PRO A 1 204 ? 6.033 24.648 -27.487 1.00 33.54 204 PRO A C 1
ATOM 1479 O O . PRO A 1 204 ? 5.848 25.831 -27.774 1.00 34.22 204 PRO A O 1
ATOM 1483 N N . ALA A 1 205 ? 5.782 23.651 -28.325 1.00 33.71 205 ALA A N 1
ATOM 1484 C CA . ALA A 1 205 ? 5.283 23.886 -29.669 1.00 33.41 205 ALA A CA 1
ATOM 1485 C C . ALA A 1 205 ? 4.007 24.726 -29.649 1.00 35.31 205 ALA A C 1
ATOM 1486 O O . ALA A 1 205 ? 3.836 25.622 -30.483 1.00 35.79 205 ALA A O 1
ATOM 1488 N N . SER A 1 206 ? 3.119 24.452 -28.693 1.00 34.53 206 SER A N 1
ATOM 1489 C CA . SER A 1 206 ? 1.876 25.208 -28.586 1.00 34.52 206 SER A CA 1
ATOM 1490 C C . SER A 1 206 ? 2.169 26.635 -28.156 1.00 34.96 206 SER A C 1
ATOM 1491 O O . SER A 1 206 ? 1.548 27.583 -28.647 1.00 36.38 206 SER A O 1
ATOM 1494 N N . ALA A 1 207 ? 3.118 26.798 -27.242 1.00 33.18 207 ALA A N 1
ATOM 1495 C CA . ALA A 1 207 ? 3.482 28.132 -26.783 1.00 33.15 207 ALA A CA 1
ATOM 1496 C C . ALA A 1 207 ? 4.105 28.921 -27.933 1.00 33.81 207 ALA A C 1
ATOM 1497 O O . ALA A 1 207 ? 3.857 30.114 -28.087 1.00 34.54 207 ALA A O 1
ATOM 1499 N N . ALA A 1 208 ? 4.914 28.247 -28.744 1.00 32.91 208 ALA A N 1
ATOM 1500 C CA . ALA A 1 208 ? 5.568 28.897 -29.872 1.00 33.85 208 ALA A CA 1
ATOM 1501 C C . ALA A 1 208 ? 4.540 29.347 -30.905 1.00 35.48 208 ALA A C 1
ATOM 1502 O O . ALA A 1 208 ? 4.620 30.462 -31.419 1.00 35.85 208 ALA A O 1
ATOM 1504 N N . HIS A 1 209 ? 3.577 28.479 -31.212 1.00 38.11 209 HIS A N 1
ATOM 1505 C CA . HIS A 1 209 ? 2.540 28.820 -32.182 1.00 40.04 209 HIS A CA 1
ATOM 1506 C C . HIS A 1 209 ? 1.746 30.006 -31.658 1.00 40.48 209 HIS A C 1
ATOM 1507 O O . HIS A 1 209 ? 1.304 30.853 -32.426 1.00 40.58 209 HIS A O 1
ATOM 1514 N N . ARG A 1 210 ? 1.585 30.067 -30.340 1.00 42.43 210 ARG A N 1
ATOM 1515 C CA . ARG A 1 210 ? 0.860 31.157 -29.706 1.00 43.76 210 ARG A CA 1
ATOM 1516 C C . ARG A 1 210 ? 1.699 32.413 -29.851 1.00 44.27 210 ARG A C 1
ATOM 1517 O O . ARG A 1 210 ? 1.173 33.498 -30.088 1.00 44.26 210 ARG A O 1
ATOM 1525 N N . ARG A 1 211 ? 3.015 32.258 -29.713 1.00 43.41 211 ARG A N 1
ATOM 1526 C CA . ARG A 1 211 ? 3.929 33.387 -29.839 1.00 41.72 211 ARG A CA 1
ATOM 1527 C C . ARG A 1 211 ? 3.853 33.971 -31.246 1.00 40.94 211 ARG A C 1
ATOM 1528 O O . ARG A 1 211 ? 3.713 35.180 -31.424 1.00 38.89 211 ARG A O 1
ATOM 1536 N N . PHE A 1 212 ? 3.931 33.100 -32.245 1.00 41.50 212 PHE A N 1
ATOM 1537 C CA . PHE A 1 212 ? 3.890 33.541 -33.629 1.00 41.76 212 PHE A CA 1
ATOM 1538 C C . PHE A 1 212 ? 2.587 34.244 -34.000 1.00 43.68 212 PHE A C 1
ATOM 1539 O O . PHE A 1 212 ? 2.584 35.185 -34.799 1.00 43.55 212 PHE A O 1
ATOM 1547 N N . LEU A 1 213 ? 1.479 33.798 -33.417 1.00 47.24 213 LEU A N 1
ATOM 1548 C CA . LEU A 1 213 ? 0.190 34.430 -33.680 1.00 48.05 213 LEU A CA 1
ATOM 1549 C C . LEU A 1 213 ? 0.275 35.834 -33.113 1.00 49.95 213 LEU A C 1
ATOM 1550 O O . LEU A 1 213 ? -0.028 36.819 -33.784 1.00 51.55 213 LEU A O 1
ATOM 1555 N N . ASP A 1 214 ? 0.717 35.911 -31.866 1.00 51.75 214 ASP A N 1
ATOM 1556 C CA . ASP A 1 214 ? 0.833 37.178 -31.169 1.00 52.81 214 ASP A CA 1
ATOM 1557 C C . ASP A 1 214 ? 1.706 38.240 -31.820 1.00 52.55 214 ASP A C 1
ATOM 1558 O O . ASP A 1 214 ? 1.302 39.397 -31.908 1.00 52.27 214 ASP A O 1
ATOM 1563 N N . THR A 1 215 ? 2.897 37.866 -32.275 1.00 52.89 215 THR A N 1
ATOM 1564 C CA . THR A 1 215 ? 3.784 38.845 -32.892 1.00 52.67 215 THR A CA 1
ATOM 1565 C C . THR A 1 215 ? 3.627 38.944 -34.406 1.00 51.13 215 THR A C 1
ATOM 1566 O O . THR A 1 215 ? 4.442 39.569 -35.076 1.00 52.59 215 THR A O 1
ATOM 1570 N N . GLY A 1 216 ? 2.580 38.330 -34.942 1.00 49.79 216 GLY A N 1
ATOM 1571 C CA . GLY A 1 216 ? 2.344 38.386 -36.374 1.00 48.47 216 GLY A CA 1
ATOM 1572 C C . GLY A 1 216 ? 3.360 37.677 -37.254 1.00 48.43 216 GLY A C 1
ATOM 1573 O O . GLY A 1 216 ? 3.588 38.092 -38.390 1.00 47.68 216 GLY A O 1
ATOM 1574 N N . LEU A 1 217 ? 3.957 36.601 -36.746 1.00 48.17 217 LEU A N 1
ATOM 1575 C CA . LEU A 1 217 ? 4.956 35.837 -37.495 1.00 47.02 217 LEU A CA 1
ATOM 1576 C C . LEU A 1 217 ? 4.426 34.530 -38.090 1.00 47.33 217 LEU A C 1
ATOM 1577 O O . LEU A 1 217 ? 5.106 33.896 -38.908 1.00 45.18 217 LEU A O 1
ATOM 1582 N N . SER A 1 218 ? 3.221 34.130 -37.683 1.00 48.55 218 SER A N 1
ATOM 1583 C CA . SER A 1 218 ? 2.615 32.890 -38.171 1.00 50.67 218 SER A CA 1
ATOM 1584 C C . SER A 1 218 ? 2.688 32.762 -39.682 1.00 51.06 218 SER A C 1
ATOM 1585 O O . SER A 1 218 ? 2.547 31.671 -40.226 1.00 52.85 218 SER A O 1
ATOM 1588 N N . GLY A 1 219 ? 2.910 33.880 -40.359 1.00 51.57 219 GLY A N 1
ATOM 1589 C CA . GLY A 1 219 ? 3.019 33.843 -41.805 1.00 51.77 219 GLY A CA 1
ATOM 1590 C C . GLY A 1 219 ? 4.316 33.203 -42.273 1.00 50.24 219 GLY A C 1
ATOM 1591 O O . GLY A 1 219 ? 4.327 32.456 -43.245 1.00 51.42 219 GLY A O 1
ATOM 1592 N N . ARG A 1 220 ? 5.412 33.485 -41.576 1.00 48.02 220 ARG A N 1
ATOM 1593 C CA . ARG A 1 220 ? 6.712 32.939 -41.952 1.00 45.41 220 ARG A CA 1
ATOM 1594 C C . ARG A 1 220 ? 7.202 31.844 -41.008 1.00 42.35 220 ARG A C 1
ATOM 1595 O O . ARG A 1 220 ? 8.162 31.143 -41.308 1.00 40.46 220 ARG A O 1
ATOM 1603 N N . ALA A 1 221 ? 6.547 31.710 -39.866 1.00 40.25 221 ALA A N 1
ATOM 1604 C CA . ALA A 1 221 ? 6.944 30.710 -38.894 1.00 40.28 221 ALA A CA 1
ATOM 1605 C C . ALA A 1 221 ? 5.818 29.721 -38.643 1.00 41.09 221 ALA A C 1
ATOM 1606 O O . ALA A 1 221 ? 4.644 30.093 -38.606 1.00 42.31 221 ALA A O 1
ATOM 1608 N N . GLN A 1 222 ? 6.181 28.457 -38.478 1.00 41.46 222 GLN A N 1
ATOM 1609 C CA . GLN A 1 222 ? 5.196 27.427 -38.210 1.00 43.56 222 GLN A CA 1
ATOM 1610 C C . GLN A 1 222 ? 5.699 26.520 -37.092 1.00 43.44 222 GLN A C 1
ATOM 1611 O O . GLN A 1 222 ? 6.803 26.703 -36.574 1.00 42.82 222 GLN A O 1
ATOM 1617 N N . VAL A 1 223 ? 4.885 25.546 -36.716 1.00 40.73 223 VAL A N 1
ATOM 1618 C CA . VAL A 1 223 ? 5.261 24.636 -35.660 1.00 40.75 223 VAL A CA 1
ATOM 1619 C C . VAL A 1 223 ? 5.000 23.195 -36.075 1.00 40.22 223 VAL A C 1
ATOM 1620 O O . VAL A 1 223 ? 4.103 22.918 -36.862 1.00 41.28 223 VAL A O 1
ATOM 1624 N N . VAL A 1 224 ? 5.808 22.284 -35.555 1.00 40.84 224 VAL A N 1
ATOM 1625 C CA . VAL A 1 224 ? 5.661 20.865 -35.843 1.00 39.64 224 VAL A CA 1
ATOM 1626 C C . VAL A 1 224 ? 5.823 20.091 -34.530 1.00 41.22 224 VAL A C 1
ATOM 1627 O O . VAL A 1 224 ? 6.911 20.053 -33.955 1.00 40.73 224 VAL A O 1
ATOM 1631 N N . VAL A 1 225 ? 4.736 19.506 -34.037 1.00 41.22 225 VAL A N 1
ATOM 1632 C CA . VAL A 1 225 ? 4.818 18.723 -32.815 1.00 40.24 225 VAL A CA 1
ATOM 1633 C C . VAL A 1 225 ? 5.416 17.397 -33.232 1.00 40.71 225 VAL A C 1
ATOM 1634 O O . VAL A 1 225 ? 4.839 16.679 -34.047 1.00 41.12 225 VAL A O 1
ATOM 1638 N N . GLY A 1 226 ? 6.584 17.078 -32.689 1.00 40.02 226 GLY A N 1
ATOM 1639 C CA . GLY A 1 226 ? 7.225 15.828 -33.033 1.00 38.03 226 GLY A CA 1
ATOM 1640 C C . GLY A 1 226 ? 8.430 15.592 -32.155 1.00 37.29 226 GLY A C 1
ATOM 1641 O O . GLY A 1 226 ? 8.872 16.491 -31.442 1.00 38.95 226 GLY A O 1
ATOM 1642 N N . SER A 1 227 ? 8.964 14.381 -32.199 1.00 34.45 227 SER A N 1
ATOM 1643 C CA . SER A 1 227 ? 10.124 14.050 -31.397 1.00 34.27 227 SER A CA 1
ATOM 1644 C C . SER A 1 227 ? 11.376 14.152 -32.257 1.00 35.01 227 SER A C 1
ATOM 1645 O O . SER A 1 227 ? 11.382 13.664 -33.394 1.00 35.59 227 SER A O 1
ATOM 1648 N N . PHE A 1 228 ? 12.435 14.780 -31.741 1.00 32.83 228 PHE A N 1
ATOM 1649 C CA . PHE A 1 228 ? 13.635 14.879 -32.557 1.00 31.98 228 PHE A CA 1
ATOM 1650 C C . PHE A 1 228 ? 14.419 13.573 -32.685 1.00 32.35 228 PHE A C 1
ATOM 1651 O O . PHE A 1 228 ? 15.530 13.568 -33.221 1.00 30.86 228 PHE A O 1
ATOM 1659 N N . PHE A 1 229 ? 13.848 12.464 -32.205 1.00 32.50 229 PHE A N 1
ATOM 1660 C CA . PHE A 1 229 ? 14.516 11.165 -32.355 1.00 34.05 229 PHE A CA 1
ATOM 1661 C C . PHE A 1 229 ? 13.939 10.516 -33.617 1.00 34.96 229 PHE A C 1
ATOM 1662 O O . PHE A 1 229 ? 14.471 9.527 -34.125 1.00 34.54 229 PHE A O 1
ATOM 1670 N N . ASP A 1 230 ? 12.838 11.093 -34.097 1.00 35.81 230 ASP A N 1
ATOM 1671 C CA . ASP A 1 230 ? 12.156 10.637 -35.308 1.00 38.33 230 ASP A CA 1
ATOM 1672 C C . ASP A 1 230 ? 12.578 11.506 -36.487 1.00 38.13 230 ASP A C 1
ATOM 1673 O O . ASP A 1 230 ? 13.267 12.515 -36.310 1.00 37.48 230 ASP A O 1
ATOM 1678 N N . PRO A 1 231 ? 12.182 11.119 -37.709 1.00 38.52 231 PRO A N 1
ATOM 1679 C CA . PRO A 1 231 ? 12.544 11.905 -38.895 1.00 37.29 231 PRO A CA 1
ATOM 1680 C C . PRO A 1 231 ? 12.081 13.354 -38.753 1.00 36.46 231 PRO A C 1
ATOM 1681 O O . PRO A 1 231 ? 10.960 13.609 -38.324 1.00 35.22 231 PRO A O 1
ATOM 1685 N N . LEU A 1 232 ? 12.948 14.297 -39.115 1.00 36.35 232 LEU A N 1
ATOM 1686 C CA . LEU A 1 232 ? 12.632 15.724 -39.005 1.00 37.67 232 LEU A CA 1
ATOM 1687 C C . LEU A 1 232 ? 12.205 16.319 -40.338 1.00 37.92 232 LEU A C 1
ATOM 1688 O O . LEU A 1 232 ? 12.372 15.694 -41.388 1.00 38.14 232 LEU A O 1
ATOM 1693 N N . PRO A 1 233 ? 11.635 17.538 -40.311 1.00 37.03 233 PRO A N 1
ATOM 1694 C CA . PRO A 1 233 ? 11.208 18.199 -41.555 1.00 37.24 233 PRO A CA 1
ATOM 1695 C C . PRO A 1 233 ? 12.470 18.405 -42.403 1.00 38.93 233 PRO A C 1
ATOM 1696 O O . PRO A 1 233 ? 13.370 19.153 -42.018 1.00 38.76 233 PRO A O 1
ATOM 1700 N N . ALA A 1 234 ? 12.531 17.728 -43.546 1.00 39.98 234 ALA A N 1
ATOM 1701 C CA . ALA A 1 234 ? 13.693 17.793 -44.420 1.00 39.76 234 ALA A CA 1
ATOM 1702 C C . ALA A 1 234 ? 13.653 18.940 -45.413 1.00 38.76 234 ALA A C 1
ATOM 1703 O O . ALA A 1 234 ? 12.627 19.602 -45.576 1.00 39.25 234 ALA A O 1
ATOM 1705 N N . GLY A 1 235 ? 14.793 19.176 -46.056 1.00 37.55 235 GLY A N 1
ATOM 1706 C CA . GLY A 1 235 ? 14.890 20.223 -47.056 1.00 36.58 235 GLY A CA 1
ATOM 1707 C C . GLY A 1 235 ? 15.370 21.589 -46.603 1.00 35.76 235 GLY A C 1
ATOM 1708 O O . GLY A 1 235 ? 15.792 22.387 -47.434 1.00 34.52 235 GLY A O 1
ATOM 1709 N N . ALA A 1 236 ? 15.316 21.866 -45.301 1.00 34.72 236 ALA A N 1
ATOM 1710 C CA . ALA A 1 236 ? 15.739 23.172 -44.778 1.00 32.86 236 ALA A CA 1
ATOM 1711 C C . ALA A 1 236 ? 17.233 23.455 -44.965 1.00 30.92 236 ALA A C 1
ATOM 1712 O O . ALA A 1 236 ? 18.030 22.539 -45.077 1.00 30.63 236 ALA A O 1
ATOM 1714 N N . GLY A 1 237 ? 17.602 24.733 -44.989 1.00 31.81 237 GLY A N 1
ATOM 1715 C CA . GLY A 1 237 ? 18.994 25.100 -45.150 1.00 30.96 237 GLY A CA 1
ATOM 1716 C C . GLY A 1 237 ? 19.791 24.954 -43.863 1.00 33.30 237 GLY A C 1
ATOM 1717 O O . GLY A 1 237 ? 21.020 24.802 -43.888 1.00 33.67 237 GLY A O 1
ATOM 1718 N N . GLY A 1 238 ? 19.096 25.002 -42.731 1.00 33.66 238 GLY A N 1
ATOM 1719 C CA . GLY A 1 238 ? 19.768 24.863 -41.452 1.00 34.74 238 GLY A CA 1
ATOM 1720 C C . GLY A 1 238 ? 18.896 24.308 -40.336 1.00 33.28 238 GLY A C 1
ATOM 1721 O O . GLY A 1 238 ? 17.691 24.559 -40.282 1.00 33.54 238 GLY A O 1
ATOM 1722 N N . TYR A 1 239 ? 19.518 23.533 -39.456 1.00 32.20 239 TYR A N 1
ATOM 1723 C CA . TYR A 1 239 ? 18.835 22.952 -38.307 1.00 31.52 239 TYR A CA 1
ATOM 1724 C C . TYR A 1 239 ? 19.600 23.407 -37.088 1.00 31.31 239 TYR A C 1
ATOM 1725 O O . TYR A 1 239 ? 20.810 23.192 -36.991 1.00 31.38 239 TYR A O 1
ATOM 1734 N N . VAL A 1 240 ? 18.888 24.050 -36.170 1.00 29.02 240 VAL A N 1
ATOM 1735 C CA . VAL A 1 240 ? 19.486 24.573 -34.957 1.00 28.92 240 VAL A CA 1
ATOM 1736 C C . VAL A 1 240 ? 19.219 23.694 -33.743 1.00 28.05 240 VAL A C 1
ATOM 1737 O O . VAL A 1 240 ? 18.094 23.249 -33.512 1.00 28.82 240 VAL A O 1
ATOM 1741 N N . LEU A 1 241 ? 20.279 23.428 -32.987 1.00 28.26 241 LEU A N 1
ATOM 1742 C CA . LEU A 1 241 ? 20.190 22.655 -31.757 1.00 25.97 241 LEU A CA 1
ATOM 1743 C C . LEU A 1 241 ? 20.649 23.626 -30.682 1.00 25.86 241 LEU A C 1
ATOM 1744 O O . LEU A 1 241 ? 21.833 23.701 -30.359 1.00 25.43 241 LEU A O 1
ATOM 1749 N N . SER A 1 242 ? 19.694 24.384 -30.152 1.00 26.17 242 SER A N 1
ATOM 1750 C CA . SER A 1 242 ? 19.949 25.396 -29.123 1.00 26.50 242 SER A CA 1
ATOM 1751 C C . SER A 1 242 ? 19.758 24.862 -27.712 1.00 27.44 242 SER A C 1
ATOM 1752 O O . SER A 1 242 ? 18.631 24.637 -27.287 1.00 29.25 242 SER A O 1
ATOM 1755 N N . ALA A 1 243 ? 20.857 24.679 -26.986 1.00 27.36 243 ALA A N 1
ATOM 1756 C CA . ALA A 1 243 ? 20.805 24.168 -25.617 1.00 27.61 243 ALA A CA 1
ATOM 1757 C C . ALA A 1 243 ? 20.015 22.850 -25.532 1.00 28.68 243 ALA A C 1
ATOM 1758 O O . ALA A 1 243 ? 19.185 22.653 -24.640 1.00 26.83 243 ALA A O 1
ATOM 1760 N N . VAL A 1 244 ? 20.293 21.947 -26.468 1.00 27.02 244 VAL A N 1
ATOM 1761 C CA . VAL A 1 244 ? 19.622 20.653 -26.512 1.00 28.33 244 VAL A CA 1
ATOM 1762 C C . VAL A 1 244 ? 20.563 19.485 -26.215 1.00 27.62 244 VAL A C 1
ATOM 1763 O O . VAL A 1 244 ? 20.319 18.715 -25.294 1.00 27.38 244 VAL A O 1
ATOM 1767 N N . LEU A 1 245 ? 21.638 19.367 -26.993 1.00 28.24 245 LEU A N 1
ATOM 1768 C CA . LEU A 1 245 ? 22.583 18.266 -26.833 1.00 26.75 245 LEU A CA 1
ATOM 1769 C C . LEU A 1 245 ? 23.088 17.985 -25.427 1.00 27.12 245 LEU A C 1
ATOM 1770 O O . LEU A 1 245 ? 23.217 16.818 -25.057 1.00 23.51 245 LEU A O 1
ATOM 1775 N N . HIS A 1 246 ? 23.373 19.022 -24.640 1.00 26.52 246 HIS A N 1
ATOM 1776 C CA . HIS A 1 246 ? 23.870 18.778 -23.294 1.00 28.44 246 HIS A CA 1
ATOM 1777 C C . HIS A 1 246 ? 22.837 18.093 -22.391 1.00 27.96 246 HIS A C 1
ATOM 1778 O O . HIS A 1 246 ? 23.181 17.601 -21.320 1.00 27.82 246 HIS A O 1
ATOM 1785 N N . ASP A 1 247 ? 21.586 18.042 -22.849 1.00 28.49 247 ASP A N 1
ATOM 1786 C CA . ASP A 1 247 ? 20.491 17.397 -22.116 1.00 28.57 247 ASP A CA 1
ATOM 1787 C C . ASP A 1 247 ? 20.522 15.883 -22.306 1.00 27.78 247 ASP A C 1
ATOM 1788 O O . ASP A 1 247 ? 19.782 15.148 -21.656 1.00 28.29 247 ASP A O 1
ATOM 1793 N N . TRP A 1 248 ? 21.371 15.411 -23.203 1.00 28.89 248 TRP A N 1
ATOM 1794 C CA . TRP A 1 248 ? 21.419 13.986 -23.489 1.00 28.26 248 TRP A CA 1
ATOM 1795 C C . TRP A 1 248 ? 22.784 13.311 -23.363 1.00 29.17 248 TRP A C 1
ATOM 1796 O O . TRP A 1 248 ? 23.836 13.960 -23.402 1.00 29.11 248 TRP A O 1
ATOM 1807 N N . ASP A 1 249 ? 22.730 11.994 -23.203 1.00 29.52 249 ASP A N 1
ATOM 1808 C CA . ASP A 1 249 ? 23.901 11.122 -23.109 1.00 31.69 249 ASP A CA 1
ATOM 1809 C C . ASP A 1 249 ? 24.409 10.990 -24.550 1.00 30.30 249 ASP A C 1
ATOM 1810 O O . ASP A 1 249 ? 23.701 11.351 -25.489 1.00 30.20 249 ASP A O 1
ATOM 1815 N N . ASP A 1 250 ? 25.613 10.457 -24.729 1.00 32.84 250 ASP A N 1
ATOM 1816 C CA . ASP A 1 250 ? 26.182 10.315 -26.075 1.00 35.54 250 ASP A CA 1
ATOM 1817 C C . ASP A 1 250 ? 25.291 9.555 -27.060 1.00 35.50 250 ASP A C 1
ATOM 1818 O O . ASP A 1 250 ? 25.070 9.998 -28.190 1.00 35.68 250 ASP A O 1
ATOM 1823 N N . LEU A 1 251 ? 24.779 8.411 -26.625 1.00 35.30 251 LEU A N 1
ATOM 1824 C CA . LEU A 1 251 ? 23.927 7.592 -27.468 1.00 34.90 251 LEU A CA 1
ATOM 1825 C C . LEU A 1 251 ? 22.749 8.386 -28.044 1.00 32.59 251 LEU A C 1
ATOM 1826 O O . LEU A 1 251 ? 22.516 8.363 -29.247 1.00 30.51 251 LEU A O 1
ATOM 1831 N N . SER A 1 252 ? 22.020 9.097 -27.189 1.00 31.82 252 SER A N 1
ATOM 1832 C CA . SER A 1 252 ? 20.871 9.883 -27.634 1.00 32.80 252 SER A CA 1
ATOM 1833 C C . SER A 1 252 ? 21.307 11.105 -28.433 1.00 32.28 252 SER A C 1
ATOM 1834 O O . SER A 1 252 ? 20.648 11.491 -29.398 1.00 32.48 252 SER A O 1
ATOM 1837 N N . ALA A 1 253 ? 22.415 11.713 -28.020 1.00 31.73 253 ALA A N 1
ATOM 1838 C CA . ALA A 1 253 ? 22.939 12.886 -28.709 1.00 33.28 253 ALA A CA 1
ATOM 1839 C C . ALA A 1 253 ? 23.236 12.549 -30.168 1.00 34.76 253 ALA A C 1
ATOM 1840 O O . ALA A 1 253 ? 22.831 13.281 -31.077 1.00 34.91 253 ALA A O 1
ATOM 1842 N N . VAL A 1 254 ? 23.937 11.442 -30.403 1.00 35.35 254 VAL A N 1
ATOM 1843 C CA . VAL A 1 254 ? 24.228 11.064 -31.776 1.00 34.96 254 VAL A CA 1
ATOM 1844 C C . VAL A 1 254 ? 22.917 10.767 -32.514 1.00 34.59 254 VAL A C 1
ATOM 1845 O O . VAL A 1 254 ? 22.785 11.061 -33.702 1.00 32.71 254 VAL A O 1
ATOM 1849 N N . ALA A 1 255 ? 21.949 10.186 -31.810 1.00 32.05 255 ALA A N 1
ATOM 1850 C CA . ALA A 1 255 ? 20.667 9.879 -32.433 1.00 31.00 255 ALA A CA 1
ATOM 1851 C C . ALA A 1 255 ? 20.038 11.168 -32.974 1.00 31.20 255 ALA A C 1
ATOM 1852 O O . ALA A 1 255 ? 19.530 11.204 -34.095 1.00 28.97 255 ALA A O 1
ATOM 1854 N N . ILE A 1 256 ? 20.077 12.221 -32.162 1.00 29.77 256 ILE A N 1
ATOM 1855 C CA . ILE A 1 256 ? 19.517 13.511 -32.547 1.00 29.87 256 ILE A CA 1
ATOM 1856 C C . ILE A 1 256 ? 20.321 14.116 -33.694 1.00 30.48 256 ILE A C 1
ATOM 1857 O O . ILE A 1 256 ? 19.754 14.564 -34.690 1.00 28.83 256 ILE A O 1
ATOM 1862 N N . LEU A 1 257 ? 21.642 14.135 -33.553 1.00 31.01 257 LEU A N 1
ATOM 1863 C CA . LEU A 1 257 ? 22.484 14.704 -34.593 1.00 33.97 257 LEU A CA 1
ATOM 1864 C C . LEU A 1 257 ? 22.279 13.948 -35.907 1.00 35.63 257 LEU A C 1
ATOM 1865 O O . LEU A 1 257 ? 22.269 14.541 -36.986 1.00 34.58 257 LEU A O 1
ATOM 1870 N N . ARG A 1 258 ? 22.096 12.638 -35.800 1.00 36.32 258 ARG A N 1
ATOM 1871 C CA . ARG A 1 258 ? 21.894 11.789 -36.967 1.00 38.70 258 ARG A CA 1
ATOM 1872 C C . ARG A 1 258 ? 20.616 12.172 -37.705 1.00 37.16 258 ARG A C 1
ATOM 1873 O O . ARG A 1 258 ? 20.579 12.162 -38.933 1.00 38.14 258 ARG A O 1
ATOM 1881 N N . ARG A 1 259 ? 19.570 12.516 -36.962 1.00 36.76 259 ARG A N 1
ATOM 1882 C CA . ARG A 1 259 ? 18.314 12.916 -37.588 1.00 37.40 259 ARG A CA 1
ATOM 1883 C C . ARG A 1 259 ? 18.458 14.268 -38.266 1.00 36.81 259 ARG A C 1
ATOM 1884 O O . ARG A 1 259 ? 17.765 14.557 -39.241 1.00 36.48 259 ARG A O 1
ATOM 1892 N N . CYS A 1 260 ? 19.352 15.093 -37.730 1.00 35.67 260 CYS A N 1
ATOM 1893 C CA . CYS A 1 260 ? 19.607 16.422 -38.275 1.00 36.55 260 CYS A CA 1
ATOM 1894 C C . CYS A 1 260 ? 20.400 16.319 -39.571 1.00 37.12 260 CYS A C 1
ATOM 1895 O O . CYS A 1 260 ? 20.086 16.992 -40.552 1.00 35.63 260 CYS A O 1
ATOM 1898 N N . ALA A 1 261 ? 21.429 15.473 -39.569 1.00 38.32 261 ALA A N 1
ATOM 1899 C CA . ALA A 1 261 ? 22.260 15.288 -40.753 1.00 39.93 261 ALA A CA 1
ATOM 1900 C C . ALA A 1 261 ? 21.382 14.721 -41.854 1.00 40.83 261 ALA A C 1
ATOM 1901 O O . ALA A 1 261 ? 21.517 15.080 -43.020 1.00 40.73 261 ALA A O 1
ATOM 1903 N N . GLU A 1 262 ? 20.473 13.834 -41.467 1.00 42.70 262 GLU A N 1
ATOM 1904 C CA . GLU A 1 262 ? 19.553 13.232 -42.416 1.00 44.24 262 GLU A CA 1
ATOM 1905 C C . GLU A 1 262 ? 18.799 14.343 -43.115 1.00 44.01 262 GLU A C 1
ATOM 1906 O O . GLU A 1 262 ? 18.896 14.502 -44.333 1.00 46.02 262 GLU A O 1
ATOM 1912 N N . ALA A 1 263 ? 18.072 15.132 -42.330 1.00 42.02 263 ALA A N 1
ATOM 1913 C CA . ALA A 1 263 ? 17.259 16.214 -42.869 1.00 40.69 263 ALA A CA 1
ATOM 1914 C C . ALA A 1 263 ? 18.028 17.290 -43.635 1.00 39.96 263 ALA A C 1
ATOM 1915 O O . ALA A 1 263 ? 17.508 17.852 -44.600 1.00 38.77 263 ALA A O 1
ATOM 1917 N N . ALA A 1 264 ? 19.258 17.571 -43.210 1.00 38.89 264 ALA A N 1
ATOM 1918 C CA . ALA A 1 264 ? 20.085 18.594 -43.855 1.00 38.24 264 ALA A CA 1
ATOM 1919 C C . ALA A 1 264 ? 20.735 18.118 -45.155 1.00 39.11 264 ALA A C 1
ATOM 1920 O O . ALA A 1 264 ? 20.908 18.889 -46.096 1.00 38.67 264 ALA A O 1
ATOM 1922 N N . GLY A 1 265 ? 21.099 16.843 -45.201 1.00 40.85 265 GLY A N 1
ATOM 1923 C CA . GLY A 1 265 ? 21.725 16.302 -46.391 1.00 40.33 265 GLY A CA 1
ATOM 1924 C C . GLY A 1 265 ? 23.010 17.015 -46.746 1.00 39.96 265 GLY A C 1
ATOM 1925 O O . GLY A 1 265 ? 23.661 17.606 -45.886 1.00 39.66 265 GLY A O 1
ATOM 1926 N N . SER A 1 266 ? 23.370 16.971 -48.025 1.00 41.09 266 SER A N 1
ATOM 1927 C CA . SER A 1 266 ? 24.592 17.611 -48.499 1.00 41.50 266 SER A CA 1
ATOM 1928 C C . SER A 1 266 ? 24.470 19.133 -48.581 1.00 40.28 266 SER A C 1
ATOM 1929 O O . SER A 1 266 ? 25.466 19.839 -48.464 1.00 40.74 266 SER A O 1
ATOM 1932 N N . GLY A 1 267 ? 23.253 19.639 -48.759 1.00 39.55 267 GLY A N 1
ATOM 1933 C CA . GLY A 1 267 ? 23.073 21.075 -48.878 1.00 38.67 267 GLY A CA 1
ATOM 1934 C C . GLY A 1 267 ? 22.846 21.916 -47.631 1.00 39.66 267 GLY A C 1
ATOM 1935 O O . GLY A 1 267 ? 23.115 23.116 -47.654 1.00 39.85 267 GLY A O 1
ATOM 1936 N N . GLY A 1 268 ? 22.361 21.316 -46.547 1.00 38.75 268 GLY A N 1
ATOM 1937 C CA . GLY A 1 268 ? 22.096 22.088 -45.340 1.00 37.69 268 GLY A CA 1
ATOM 1938 C C . GLY A 1 268 ? 23.195 22.129 -44.295 1.00 36.51 268 GLY A C 1
ATOM 1939 O O . GLY A 1 268 ? 24.231 21.493 -44.445 1.00 37.43 268 GLY A O 1
ATOM 1940 N N . VAL A 1 269 ? 22.970 22.894 -43.229 1.00 36.11 269 VAL A N 1
ATOM 1941 C CA . VAL A 1 269 ? 23.945 22.999 -42.148 1.00 33.68 269 VAL A CA 1
ATOM 1942 C C . VAL A 1 269 ? 23.270 22.657 -40.827 1.00 31.89 269 VAL A C 1
ATOM 1943 O O . VAL A 1 269 ? 22.048 22.782 -40.691 1.00 29.51 269 VAL A O 1
ATOM 1947 N N . VAL A 1 270 ? 24.066 22.206 -39.863 1.00 31.14 270 VAL A N 1
ATOM 1948 C CA . VAL A 1 270 ? 23.556 21.875 -38.538 1.00 29.60 270 VAL A CA 1
ATOM 1949 C C . VAL A 1 270 ? 24.332 22.761 -37.582 1.00 30.58 270 VAL A C 1
ATOM 1950 O O . VAL A 1 270 ? 25.554 22.745 -37.566 1.00 30.22 270 VAL A O 1
ATOM 1954 N N . LEU A 1 271 ? 23.607 23.537 -36.788 1.00 32.05 271 LEU A N 1
ATOM 1955 C CA . LEU A 1 271 ? 24.217 24.460 -35.854 1.00 30.44 271 LEU A CA 1
ATOM 1956 C C . LEU A 1 271 ? 23.954 24.112 -34.395 1.00 32.15 271 LEU A C 1
ATOM 1957 O O . LEU A 1 271 ? 22.821 24.210 -33.918 1.00 34.34 271 LEU A O 1
ATOM 1962 N N . VAL A 1 272 ? 25.000 23.713 -33.681 1.00 30.54 272 VAL A N 1
ATOM 1963 C CA . VAL A 1 272 ? 24.855 23.399 -32.271 1.00 30.12 272 VAL A CA 1
ATOM 1964 C C . VAL A 1 272 ? 25.207 24.675 -31.523 1.00 32.07 272 VAL A C 1
ATOM 1965 O O . VAL A 1 272 ? 26.306 25.219 -31.691 1.00 31.04 272 VAL A O 1
ATOM 1969 N N . ILE A 1 273 ? 24.273 25.165 -30.713 1.00 30.59 273 ILE A N 1
ATOM 1970 C CA . ILE A 1 273 ? 24.513 26.375 -29.939 1.00 31.70 273 ILE A CA 1
ATOM 1971 C C . ILE A 1 273 ? 24.415 26.075 -28.453 1.00 32.46 273 ILE A C 1
ATOM 1972 O O . ILE A 1 273 ? 23.338 25.778 -27.932 1.00 32.33 273 ILE A O 1
ATOM 1977 N N . GLU A 1 274 ? 25.549 26.132 -27.777 1.00 32.98 274 GLU A N 1
ATOM 1978 C CA . GLU A 1 274 ? 25.579 25.885 -26.347 1.00 37.73 274 GLU A CA 1
ATOM 1979 C C . GLU A 1 274 ? 26.964 26.158 -25.776 1.00 38.78 274 GLU A C 1
ATOM 1980 O O . GLU A 1 274 ? 27.916 26.428 -26.511 1.00 36.88 274 GLU A O 1
ATOM 1986 N N . ALA A 1 275 ? 27.071 26.114 -24.458 1.00 42.32 275 ALA A N 1
ATOM 1987 C CA . ALA A 1 275 ? 28.346 26.374 -23.812 1.00 45.12 275 ALA A CA 1
ATOM 1988 C C . ALA A 1 275 ? 29.291 25.200 -23.973 1.00 47.64 275 ALA A C 1
ATOM 1989 O O . ALA A 1 275 ? 29.105 24.168 -23.334 1.00 51.10 275 ALA A O 1
ATOM 1991 N N . VAL A 1 276 ? 30.299 25.344 -24.829 1.00 49.10 276 VAL A N 1
ATOM 1992 C CA . VAL A 1 276 ? 31.262 24.266 -25.001 1.00 51.50 276 VAL A CA 1
ATOM 1993 C C . VAL A 1 276 ? 32.077 24.219 -23.715 1.00 53.22 276 VAL A C 1
ATOM 1994 O O . VAL A 1 276 ? 32.191 25.221 -23.019 1.00 52.05 276 VAL A O 1
ATOM 1998 N N . ALA A 1 277 ? 32.637 23.055 -23.403 1.00 56.80 277 ALA A N 1
ATOM 1999 C CA . ALA A 1 277 ? 33.426 22.876 -22.191 1.00 60.42 277 ALA A CA 1
ATOM 2000 C C . ALA A 1 277 ? 34.407 24.014 -21.952 1.00 62.84 277 ALA A C 1
ATOM 2001 O O . ALA A 1 277 ? 34.945 24.147 -20.850 1.00 64.73 277 ALA A O 1
ATOM 2003 N N . GLY A 1 278 ? 34.638 24.832 -22.977 1.00 63.90 278 GLY A N 1
ATOM 2004 C CA . GLY A 1 278 ? 35.551 25.954 -22.838 1.00 65.08 278 GLY A CA 1
ATOM 2005 C C . GLY A 1 278 ? 34.948 27.113 -22.057 1.00 65.72 278 GLY A C 1
ATOM 2006 O O . GLY A 1 278 ? 34.639 26.992 -20.867 1.00 66.19 278 GLY A O 1
ATOM 2007 N N . ALA A 1 282 ? 29.014 27.441 -19.015 1.00 55.15 282 ALA A N 1
ATOM 2008 C CA . ALA A 1 282 ? 29.355 27.067 -17.646 1.00 55.90 282 ALA A CA 1
ATOM 2009 C C . ALA A 1 282 ? 30.378 25.932 -17.612 1.00 55.45 282 ALA A C 1
ATOM 2010 O O . ALA A 1 282 ? 30.875 25.496 -18.657 1.00 57.65 282 ALA A O 1
ATOM 2012 N N . GLY A 1 283 ? 30.678 25.456 -16.404 1.00 54.60 283 GLY A N 1
ATOM 2013 C CA . GLY A 1 283 ? 31.645 24.384 -16.231 1.00 51.74 283 GLY A CA 1
ATOM 2014 C C . GLY A 1 283 ? 31.169 23.168 -15.448 1.00 49.09 283 GLY A C 1
ATOM 2015 O O . GLY A 1 283 ? 30.065 22.658 -15.663 1.00 47.75 283 GLY A O 1
ATOM 2016 N N . THR A 1 284 ? 32.018 22.698 -14.538 1.00 48.27 284 THR A N 1
ATOM 2017 C CA . THR A 1 284 ?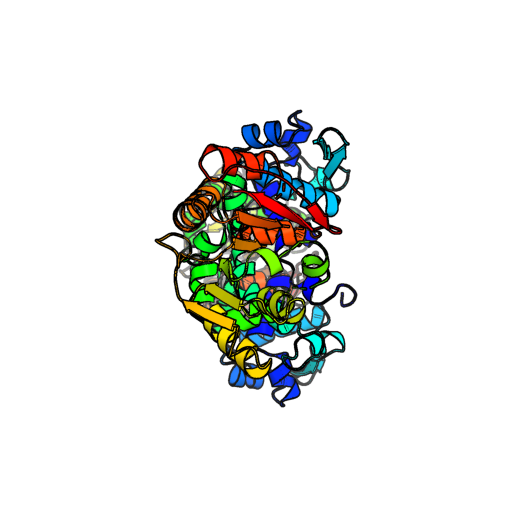 31.720 21.519 -13.721 1.00 44.97 284 THR A CA 1
ATOM 2018 C C . THR A 1 284 ? 30.356 21.557 -13.034 1.00 42.84 284 THR A C 1
ATOM 2019 O O . THR A 1 284 ? 29.696 20.523 -12.919 1.00 41.42 284 THR A O 1
ATOM 2023 N N . GLY A 1 285 ? 29.940 22.740 -12.584 1.00 41.07 285 GLY A N 1
ATOM 2024 C CA . GLY A 1 285 ? 28.649 22.881 -11.923 1.00 39.74 285 GLY A CA 1
ATOM 2025 C C . GLY A 1 285 ? 27.456 22.497 -12.794 1.00 39.08 285 GLY A C 1
ATOM 2026 O O . GLY A 1 285 ? 26.614 21.689 -12.387 1.00 37.97 285 GLY A O 1
ATOM 2027 N N . MET A 1 286 ? 27.385 23.078 -13.991 1.00 37.47 286 MET A N 1
ATOM 2028 C CA . MET A 1 286 ? 26.303 22.802 -14.928 1.00 37.28 286 MET A CA 1
ATOM 2029 C C . MET A 1 286 ? 26.419 21.355 -15.400 1.00 34.80 286 MET A C 1
ATOM 2030 O O . MET A 1 286 ? 25.414 20.657 -15.557 1.00 35.11 286 MET A O 1
ATOM 2035 N N . ASP A 1 287 ? 27.650 20.906 -15.617 1.00 32.15 287 ASP A N 1
ATOM 2036 C CA . ASP A 1 287 ? 27.889 19.539 -16.038 1.00 30.41 287 ASP A CA 1
ATOM 2037 C C . ASP A 1 287 ? 27.168 18.569 -15.091 1.00 31.00 287 ASP A C 1
ATOM 2038 O O . ASP A 1 287 ? 26.459 17.662 -15.534 1.00 31.43 287 ASP A O 1
ATOM 2043 N N . LEU A 1 288 ? 27.367 18.757 -13.790 1.00 29.57 288 LEU A N 1
ATOM 2044 C CA . LEU A 1 288 ? 26.720 17.902 -12.811 1.00 31.52 288 LEU A CA 1
ATOM 2045 C C . LEU A 1 288 ? 25.197 18.062 -12.855 1.00 31.58 288 LEU A C 1
ATOM 2046 O O . LEU A 1 288 ? 24.471 17.080 -12.673 1.00 30.86 288 LEU A O 1
ATOM 2051 N N . ARG A 1 289 ? 24.719 19.286 -13.097 1.00 30.45 289 ARG A N 1
ATOM 2052 C CA . ARG A 1 289 ? 23.283 19.525 -13.179 1.00 31.61 289 ARG A CA 1
ATOM 2053 C C . ARG A 1 289 ? 22.717 18.710 -14.339 1.00 31.92 289 ARG A C 1
ATOM 2054 O O . ARG A 1 289 ? 21.675 18.063 -14.208 1.00 31.18 289 ARG A O 1
ATOM 2062 N N . MET A 1 290 ? 23.413 18.740 -15.474 1.00 30.82 290 MET A N 1
ATOM 2063 C CA . MET A 1 290 ? 22.985 17.993 -16.652 1.00 30.92 290 MET A CA 1
ATOM 2064 C C . MET A 1 290 ? 22.951 16.496 -16.321 1.00 30.92 290 MET A C 1
ATOM 2065 O O . MET A 1 290 ? 22.017 15.791 -16.693 1.00 28.96 290 MET A O 1
ATOM 2070 N N . LEU A 1 291 ? 23.976 16.017 -15.625 1.00 28.68 291 LEU A N 1
ATOM 2071 C CA . LEU A 1 291 ? 24.019 14.618 -15.232 1.00 29.86 291 LEU A CA 1
ATOM 2072 C C . LEU A 1 291 ? 22.849 14.241 -14.303 1.00 29.61 291 LEU A C 1
ATOM 2073 O O . LEU A 1 291 ? 22.186 13.226 -14.516 1.00 29.23 291 LEU A O 1
ATOM 2078 N N . THR A 1 292 ? 22.596 15.060 -13.288 1.00 29.33 292 THR A N 1
ATOM 2079 C CA . THR A 1 292 ? 21.529 14.772 -12.337 1.00 30.91 292 THR A CA 1
ATOM 2080 C C . THR A 1 292 ? 20.125 14.866 -12.938 1.00 29.79 292 THR A C 1
ATOM 2081 O O . THR A 1 292 ? 19.250 14.054 -12.614 1.00 24.99 292 THR A O 1
ATOM 2085 N N . TYR A 1 293 ? 19.919 15.851 -13.809 1.00 29.65 293 TYR A N 1
ATOM 2086 C CA . TYR A 1 293 ? 18.622 16.047 -14.446 1.00 29.65 293 TYR A CA 1
ATOM 2087 C C . TYR A 1 293 ? 18.274 15.025 -15.513 1.00 30.76 293 TYR A C 1
ATOM 2088 O O . TYR A 1 293 ? 17.210 14.426 -15.472 1.00 31.34 293 TYR A O 1
ATOM 2097 N N . PHE A 1 294 ? 19.165 14.851 -16.487 1.00 31.48 294 PHE A N 1
ATOM 2098 C CA . PHE A 1 294 ? 18.894 13.953 -17.602 1.00 30.84 294 PHE A CA 1
ATOM 2099 C C . PHE A 1 294 ? 19.961 12.918 -17.888 1.00 31.83 294 PHE A C 1
ATOM 2100 O O . PHE A 1 294 ? 19.776 12.085 -18.763 1.00 32.83 294 PHE A O 1
ATOM 2108 N N . GLY A 1 295 ? 21.080 12.958 -17.186 1.00 31.32 295 GLY A N 1
ATOM 2109 C CA . GLY A 1 295 ? 22.127 12.017 -17.527 1.00 30.38 295 GLY A CA 1
ATOM 2110 C C . GLY A 1 295 ? 22.834 12.632 -18.729 1.00 28.90 295 GLY A C 1
ATOM 2111 O O . GLY A 1 295 ? 23.559 11.964 -19.456 1.00 29.09 295 GLY A O 1
ATOM 2112 N N . GLY A 1 296 ? 22.598 13.921 -18.947 1.00 29.76 296 GLY A N 1
ATOM 2113 C CA . GLY A 1 296 ? 23.237 14.616 -20.050 1.00 30.91 296 GLY A CA 1
ATOM 2114 C C . GLY A 1 296 ? 24.642 15.051 -19.666 1.00 31.74 296 GLY A C 1
ATOM 2115 O O . GLY A 1 296 ? 25.197 14.560 -18.680 1.00 31.75 296 GLY A O 1
ATOM 2116 N N . LYS A 1 297 ? 25.231 15.968 -20.431 1.00 32.49 297 LYS A N 1
ATOM 2117 C CA . LYS A 1 297 ? 26.577 16.444 -20.118 1.00 33.95 297 LYS A CA 1
ATOM 2118 C C . LYS A 1 297 ? 27.064 17.633 -20.928 1.00 33.19 297 LYS A C 1
ATOM 2119 O O . LYS A 1 297 ? 26.636 17.855 -22.057 1.00 31.79 297 LYS A O 1
ATOM 2125 N N . GLU A 1 298 ? 27.961 18.407 -20.330 1.00 36.22 298 GLU A N 1
ATOM 2126 C CA . GLU A 1 298 ? 28.554 19.528 -21.038 1.00 38.20 298 GLU A CA 1
ATOM 2127 C C . GLU A 1 298 ? 29.681 18.898 -21.837 1.00 37.36 298 GLU A C 1
ATOM 2128 O O . GLU A 1 298 ? 30.406 18.037 -21.329 1.00 38.26 298 GLU A O 1
ATOM 2134 N N . ARG A 1 299 ? 29.826 19.307 -23.088 1.00 34.23 299 ARG A N 1
ATOM 2135 C CA . ARG A 1 299 ? 30.872 18.747 -23.913 1.00 33.70 299 ARG A CA 1
ATOM 2136 C C . ARG A 1 299 ? 31.836 19.792 -24.446 1.00 34.77 299 ARG A C 1
ATOM 2137 O O . ARG A 1 299 ? 31.519 20.981 -24.523 1.00 33.76 299 ARG A O 1
ATOM 2145 N N . SER A 1 300 ? 33.030 19.337 -24.801 1.00 35.48 300 SER A N 1
ATOM 2146 C CA . SER A 1 300 ? 34.040 20.218 -25.375 1.00 35.92 300 SER A CA 1
ATOM 2147 C C . SER A 1 300 ? 33.797 20.228 -26.885 1.00 34.13 300 SER A C 1
ATOM 2148 O O . SER A 1 300 ? 33.016 19.435 -27.399 1.00 32.37 300 SER A O 1
ATOM 2151 N N . LEU A 1 301 ? 34.472 21.122 -27.594 1.00 35.25 301 LEU A N 1
ATOM 2152 C CA . LEU A 1 301 ? 34.321 21.187 -29.037 1.00 36.46 301 LEU A CA 1
ATOM 2153 C C . LEU A 1 301 ? 34.791 19.853 -29.619 1.00 36.70 301 LEU A C 1
ATOM 2154 O O . LEU A 1 301 ? 34.241 19.357 -30.612 1.00 36.95 301 LEU A O 1
ATOM 2159 N N . ALA A 1 302 ? 35.795 19.262 -28.975 1.00 38.57 302 ALA A N 1
ATOM 2160 C CA . ALA A 1 302 ? 36.341 17.979 -29.412 1.00 39.67 302 ALA A CA 1
ATOM 2161 C C . ALA A 1 302 ? 35.323 16.845 -29.243 1.00 40.26 302 ALA A C 1
ATOM 2162 O O . ALA A 1 302 ? 35.131 16.025 -30.145 1.00 39.38 302 ALA A O 1
ATOM 2164 N N . GLU A 1 303 ? 34.671 16.794 -28.085 1.00 39.83 303 GLU A N 1
ATOM 2165 C CA . GLU A 1 303 ? 33.674 15.752 -27.838 1.00 38.80 303 GLU A CA 1
ATOM 2166 C C . GLU A 1 303 ? 32.531 15.950 -28.824 1.00 37.84 303 GLU A C 1
ATOM 2167 O O . GLU A 1 303 ? 31.929 14.990 -29.304 1.00 37.67 303 GLU A O 1
ATOM 2173 N N . LEU A 1 304 ? 32.256 17.209 -29.141 1.00 36.81 304 LEU A N 1
ATOM 2174 C CA . LEU A 1 304 ? 31.211 17.547 -30.097 1.00 36.84 304 LEU A CA 1
ATOM 2175 C C . LEU A 1 304 ? 31.610 16.999 -31.472 1.00 37.25 304 LEU A C 1
ATOM 2176 O O . LEU A 1 304 ? 30.779 16.470 -32.214 1.00 37.03 304 LEU A O 1
ATOM 2181 N N . GLY A 1 305 ? 32.892 17.124 -31.800 1.00 37.45 305 GLY A N 1
ATOM 2182 C CA . GLY A 1 305 ? 33.377 16.630 -33.075 1.00 38.64 305 GLY A CA 1
ATOM 2183 C C . GLY A 1 305 ? 33.258 15.120 -33.161 1.00 38.91 305 GLY A C 1
ATOM 2184 O O . GLY A 1 305 ? 32.904 14.566 -34.200 1.00 38.52 305 GLY A O 1
ATOM 2185 N N . GLU A 1 306 ? 33.553 14.447 -32.058 1.00 41.19 306 GLU A N 1
ATOM 2186 C CA . GLU A 1 306 ? 33.471 12.995 -32.035 1.00 42.83 306 GLU A CA 1
ATOM 2187 C C . GLU A 1 306 ? 32.021 12.581 -32.250 1.00 41.47 306 GLU A C 1
ATOM 2188 O O . GLU A 1 306 ? 31.743 11.621 -32.967 1.00 39.71 306 GLU A O 1
ATOM 2194 N N . LEU A 1 307 ? 31.094 13.314 -31.634 1.00 40.62 307 LEU A N 1
ATOM 2195 C CA . LEU A 1 307 ? 29.671 13.017 -31.801 1.00 39.24 307 LEU A CA 1
ATOM 2196 C C . LEU A 1 307 ? 29.252 13.286 -33.245 1.00 37.18 307 LEU A C 1
ATOM 2197 O O . LEU A 1 307 ? 28.489 12.524 -33.831 1.00 35.63 307 LEU A O 1
ATOM 2202 N N . ALA A 1 308 ? 29.748 14.387 -33.803 1.00 35.92 308 ALA A N 1
ATOM 2203 C CA . ALA A 1 308 ? 29.416 14.771 -35.167 1.00 35.68 308 ALA A CA 1
ATOM 2204 C C . ALA A 1 308 ? 29.812 13.686 -36.168 1.00 35.12 308 ALA A C 1
ATOM 2205 O O . ALA A 1 308 ? 29.025 13.319 -37.037 1.00 34.06 308 ALA A O 1
ATOM 2207 N N . ALA A 1 309 ? 31.024 13.165 -36.022 1.00 35.81 309 ALA A N 1
ATOM 2208 C CA . ALA A 1 309 ? 31.523 12.127 -36.913 1.00 36.46 309 ALA A CA 1
ATOM 2209 C C . ALA A 1 309 ? 30.584 10.937 -36.918 1.00 37.12 309 ALA A C 1
ATOM 2210 O O . ALA A 1 309 ? 30.233 10.415 -37.974 1.00 36.68 309 ALA A O 1
ATOM 2212 N N . GLN A 1 310 ? 30.160 10.515 -35.732 1.00 37.48 310 GLN A N 1
ATOM 2213 C CA . GLN A 1 310 ? 29.269 9.369 -35.628 1.00 39.04 310 GLN A CA 1
ATOM 2214 C C . GLN A 1 310 ? 27.931 9.565 -36.335 1.00 39.19 310 GLN A C 1
ATOM 2215 O O . GLN A 1 310 ? 27.234 8.588 -36.624 1.00 39.21 310 GLN A O 1
ATOM 2221 N N . ALA A 1 311 ? 27.570 10.815 -36.616 1.00 38.40 311 ALA A N 1
ATOM 2222 C CA . ALA A 1 311 ? 26.307 11.096 -37.298 1.00 40.39 311 ALA A CA 1
ATOM 2223 C C . ALA A 1 311 ? 26.544 11.451 -38.758 1.00 41.05 311 ALA A C 1
ATOM 2224 O O . ALA A 1 311 ? 25.629 11.894 -39.447 1.00 42.35 311 ALA A O 1
ATOM 2226 N N . GLY A 1 312 ? 27.777 11.267 -39.220 1.00 43.12 312 GLY A N 1
ATOM 2227 C CA . GLY A 1 312 ? 28.103 11.575 -40.602 1.00 42.62 312 GLY A CA 1
ATOM 2228 C C . GLY A 1 312 ? 28.316 13.058 -40.833 1.00 43.64 312 GLY A C 1
ATOM 2229 O O . GLY A 1 312 ? 28.232 13.535 -41.965 1.00 44.40 312 GLY A O 1
ATOM 2230 N N . LEU A 1 313 ? 28.610 13.786 -39.758 1.00 43.33 313 LEU A N 1
ATOM 2231 C CA . LEU A 1 313 ? 28.829 15.227 -39.831 1.00 41.16 313 LEU A CA 1
ATOM 2232 C C . LEU A 1 313 ? 30.254 15.638 -39.469 1.00 41.72 313 LEU A C 1
ATOM 2233 O O . LEU A 1 313 ? 31.023 14.858 -38.912 1.00 42.26 313 LEU A O 1
ATOM 2238 N N . ALA A 1 314 ? 30.589 16.885 -39.782 1.00 42.71 314 ALA A N 1
ATOM 2239 C CA . ALA A 1 314 ? 31.907 17.428 -39.481 1.00 43.43 314 ALA A CA 1
ATOM 2240 C C . ALA A 1 314 ? 31.805 18.884 -39.033 1.00 42.95 314 ALA A C 1
ATOM 2241 O O . ALA A 1 314 ? 30.975 19.650 -39.533 1.00 42.36 314 ALA A O 1
ATOM 2243 N N . VAL A 1 315 ? 32.651 19.261 -38.084 1.00 43.11 315 VAL A N 1
ATOM 2244 C CA . VAL A 1 315 ? 32.662 20.629 -37.598 1.00 43.68 315 VAL A CA 1
ATOM 2245 C C . VAL A 1 315 ? 33.448 21.463 -38.604 1.00 43.88 315 VAL A C 1
ATOM 2246 O O . VAL A 1 315 ? 34.558 21.101 -38.988 1.00 45.63 315 VAL A O 1
ATOM 2250 N N . ARG A 1 316 ? 32.861 22.569 -39.043 1.00 43.75 316 ARG A N 1
ATOM 2251 C CA . ARG A 1 316 ? 33.506 23.431 -40.019 1.00 44.25 316 ARG A CA 1
ATOM 2252 C C . ARG A 1 316 ? 33.919 24.755 -39.398 1.00 44.70 316 ARG A C 1
ATOM 2253 O O . ARG A 1 316 ? 34.764 25.464 -39.942 1.00 45.94 316 ARG A O 1
ATOM 2261 N N . ALA A 1 317 ? 33.307 25.093 -38.268 1.00 43.80 317 ALA A N 1
ATOM 2262 C CA . ALA A 1 317 ? 33.606 26.342 -37.582 1.00 42.26 317 ALA A CA 1
ATOM 2263 C C . ALA A 1 317 ? 32.893 26.402 -36.239 1.00 41.72 317 ALA A C 1
ATOM 2264 O O . ALA A 1 317 ? 31.928 25.669 -36.005 1.00 40.61 317 ALA A O 1
ATOM 2266 N N . ALA A 1 318 ? 33.384 27.274 -35.363 1.00 41.36 318 ALA A N 1
ATOM 2267 C CA . ALA A 1 318 ? 32.811 27.478 -34.032 1.00 42.08 318 ALA A CA 1
ATOM 2268 C C . ALA A 1 318 ? 32.865 28.976 -33.717 1.00 43.40 318 ALA A C 1
ATOM 2269 O O . ALA A 1 318 ? 33.940 29.546 -33.509 1.00 43.16 318 ALA A O 1
ATOM 2271 N N . HIS A 1 319 ? 31.695 29.607 -33.682 1.00 43.81 319 HIS A N 1
ATOM 2272 C CA . HIS A 1 319 ? 31.598 31.037 -33.434 1.00 43.36 319 HIS A CA 1
ATOM 2273 C C . HIS A 1 319 ? 31.232 31.371 -31.993 1.00 43.12 319 HIS A C 1
ATOM 2274 O O . HIS A 1 319 ? 30.190 30.956 -31.488 1.00 42.58 319 HIS A O 1
ATOM 2281 N N . PRO A 1 320 ? 32.098 32.124 -31.303 1.00 43.25 320 PRO A N 1
ATOM 2282 C CA . PRO A 1 320 ? 31.799 32.488 -29.917 1.00 42.98 320 PRO A CA 1
ATOM 2283 C C . PRO A 1 320 ? 30.766 33.602 -29.994 1.00 43.93 320 PRO A C 1
ATOM 2284 O O . PRO A 1 320 ? 30.831 34.440 -30.891 1.00 43.46 320 PRO A O 1
ATOM 2288 N N . ILE A 1 321 ? 29.804 33.627 -29.086 1.00 45.40 321 ILE A N 1
ATOM 2289 C CA . ILE A 1 321 ? 28.821 34.695 -29.157 1.00 48.27 321 ILE A CA 1
ATOM 2290 C C . ILE A 1 321 ? 28.595 35.328 -27.803 1.00 48.98 321 ILE A C 1
ATOM 2291 O O . ILE A 1 321 ? 28.025 36.406 -27.700 1.00 52.24 321 ILE A O 1
ATOM 2296 N N . SER A 1 322 ? 29.070 34.660 -26.764 1.00 50.25 322 SER A N 1
ATOM 2297 C CA . SER A 1 322 ? 28.919 35.141 -25.400 1.00 50.59 322 SER A CA 1
ATOM 2298 C C . SER A 1 322 ? 29.441 34.036 -24.505 1.00 51.91 322 SER A C 1
ATOM 2299 O O . SER A 1 322 ? 30.582 33.594 -24.644 1.00 51.62 322 SER A O 1
ATOM 2302 N N . TYR A 1 323 ? 28.587 33.580 -23.598 1.00 52.68 323 TYR A N 1
ATOM 2303 C CA . TYR A 1 323 ? 28.932 32.503 -22.686 1.00 52.46 323 TYR A CA 1
ATOM 2304 C C . TYR A 1 323 ? 28.864 31.218 -23.488 1.00 49.65 323 TYR A C 1
ATOM 2305 O O . TYR A 1 323 ? 29.466 30.209 -23.116 1.00 50.34 323 TYR A O 1
ATOM 2314 N N . VAL A 1 324 ? 28.131 31.267 -24.598 1.00 44.70 324 VAL A N 1
ATOM 2315 C CA . VAL A 1 324 ? 27.976 30.104 -25.457 1.00 41.30 324 VAL A CA 1
ATOM 2316 C C . VAL A 1 324 ? 28.584 30.325 -26.835 1.00 39.70 324 VAL A C 1
ATOM 2317 O O . VAL A 1 324 ? 29.037 31.421 -27.165 1.00 39.19 324 VAL A O 1
ATOM 2321 N N . SER A 1 325 ? 28.591 29.272 -27.639 1.00 37.72 325 SER A N 1
ATOM 2322 C CA . SER A 1 325 ? 29.149 29.338 -28.977 1.00 38.07 325 SER A CA 1
ATOM 2323 C C . SER A 1 325 ? 28.220 28.681 -29.994 1.00 37.41 325 SER A C 1
ATOM 2324 O O . SER A 1 325 ? 27.345 27.888 -29.634 1.00 36.29 325 SER A O 1
ATOM 2327 N N . ILE A 1 326 ? 28.414 29.030 -31.263 1.00 35.03 326 ILE A N 1
ATOM 2328 C CA . ILE A 1 326 ? 27.644 28.453 -32.354 1.00 33.26 326 ILE A CA 1
ATOM 2329 C C . ILE A 1 326 ? 28.613 27.551 -33.109 1.00 35.03 326 ILE A C 1
ATOM 2330 O O . ILE A 1 326 ? 29.594 28.032 -33.683 1.00 34.98 326 ILE A O 1
ATOM 2335 N N . VAL A 1 327 ? 28.349 26.246 -33.090 1.00 33.16 327 VAL A N 1
ATOM 2336 C CA . VAL A 1 327 ? 29.203 25.285 -33.771 1.00 33.61 327 VAL A CA 1
ATOM 2337 C C . VAL A 1 327 ? 28.525 24.835 -35.062 1.00 34.32 327 VAL A C 1
ATOM 2338 O O . VAL A 1 327 ? 27.457 24.227 -35.038 1.00 34.70 327 VAL A O 1
ATOM 2342 N N . GLU A 1 328 ? 29.167 25.139 -36.182 1.00 35.33 328 GLU A N 1
ATOM 2343 C CA . GLU A 1 328 ? 28.663 24.826 -37.514 1.00 37.36 328 GLU A CA 1
ATOM 2344 C C . GLU A 1 328 ? 29.143 23.468 -38.036 1.00 36.94 328 GLU A C 1
ATOM 2345 O O . GLU A 1 328 ? 30.339 23.210 -38.096 1.00 37.75 328 GLU A O 1
ATOM 2351 N N . MET A 1 329 ? 28.197 22.599 -38.392 1.00 37.03 329 MET A N 1
ATOM 2352 C CA . MET A 1 329 ? 28.509 21.264 -38.911 1.00 37.37 329 MET A CA 1
ATOM 2353 C C . MET A 1 329 ? 27.849 21.046 -40.272 1.00 37.26 329 MET A C 1
ATOM 2354 O O . MET A 1 329 ? 26.780 21.585 -40.531 1.00 34.99 329 MET A O 1
ATOM 2359 N N . THR A 1 330 ? 28.487 20.266 -41.147 1.00 39.70 330 THR A N 1
ATOM 2360 C CA . THR A 1 330 ? 27.890 19.946 -42.452 1.00 41.46 330 THR A CA 1
ATOM 2361 C C . THR A 1 330 ? 28.198 18.498 -42.788 1.00 41.76 330 THR A C 1
ATOM 2362 O O . THR A 1 330 ? 28.982 17.856 -42.094 1.00 40.67 330 THR A O 1
ATOM 2366 N N . ALA A 1 331 ? 27.572 17.992 -43.847 1.00 43.65 331 ALA A N 1
ATOM 2367 C CA . ALA A 1 331 ? 27.774 16.614 -44.288 1.00 46.92 331 ALA A CA 1
ATOM 2368 C C . ALA A 1 331 ? 29.255 16.272 -44.358 1.00 49.29 331 ALA A C 1
ATOM 2369 O O . ALA A 1 331 ? 30.056 17.005 -44.948 1.00 49.95 331 ALA A O 1
ATOM 2371 N N . LEU A 1 332 ? 29.610 15.150 -43.747 1.00 51.94 332 LEU A N 1
ATOM 2372 C CA . LEU A 1 332 ? 30.988 14.690 -43.728 1.00 54.85 332 LEU A CA 1
ATOM 2373 C C . LEU A 1 332 ? 31.342 14.030 -45.061 1.00 57.18 332 LEU A C 1
ATOM 2374 O O . LEU A 1 332 ? 32.154 14.623 -45.806 1.00 59.35 332 LEU A O 1
ATOM 2380 N N . GLY B 1 9 ? 26.780 35.645 -3.514 1.00 47.28 9 GLY B N 1
ATOM 2381 C CA . GLY B 1 9 ? 25.561 35.550 -4.388 1.00 49.36 9 GLY B CA 1
ATOM 2382 C C . GLY B 1 9 ? 24.431 34.753 -3.747 1.00 49.98 9 GLY B C 1
ATOM 2383 O O . GLY B 1 9 ? 24.667 33.921 -2.868 1.00 51.03 9 GLY B O 1
ATOM 2384 N N . LEU B 1 10 ? 23.204 34.991 -4.202 1.00 48.20 10 LEU B N 1
ATOM 2385 C CA . LEU B 1 10 ? 22.027 34.322 -3.660 1.00 46.70 10 LEU B CA 1
ATOM 2386 C C . LEU B 1 10 ? 21.843 32.929 -4.265 1.00 45.47 10 LEU B C 1
ATOM 2387 O O . LEU B 1 10 ? 21.567 31.958 -3.561 1.00 43.78 10 LEU B O 1
ATOM 2392 N N . ARG B 1 11 ? 22.002 32.837 -5.575 1.00 44.35 11 ARG B N 1
ATOM 2393 C CA . ARG B 1 11 ? 21.868 31.569 -6.266 1.00 43.92 11 ARG B CA 1
ATOM 2394 C C . ARG B 1 11 ? 23.051 30.687 -5.838 1.00 43.93 11 ARG B C 1
ATOM 2395 O O . ARG B 1 11 ? 22.988 29.458 -5.903 1.00 43.79 11 ARG B O 1
ATOM 2403 N N . ALA B 1 12 ? 24.117 31.333 -5.365 1.00 41.66 12 ALA B N 1
ATOM 2404 C CA . ALA B 1 12 ? 25.309 30.636 -4.902 1.00 39.94 12 ALA B CA 1
ATOM 2405 C C . ALA B 1 12 ? 25.077 30.079 -3.504 1.00 38.59 12 ALA B C 1
ATOM 2406 O O . ALA B 1 12 ? 25.486 28.959 -3.195 1.00 38.97 12 ALA B O 1
ATOM 2408 N N . LEU B 1 13 ? 24.436 30.879 -2.657 1.00 35.88 13 LEU B N 1
ATOM 2409 C CA . LEU B 1 13 ? 24.137 30.469 -1.295 1.00 36.69 13 LEU B CA 1
ATOM 2410 C C . LEU B 1 13 ? 23.234 29.242 -1.312 1.00 34.46 13 LEU B C 1
ATOM 2411 O O . LEU B 1 13 ? 23.261 28.430 -0.384 1.00 33.14 13 LEU B O 1
ATOM 2416 N N . ALA B 1 14 ? 22.432 29.120 -2.368 1.00 31.16 14 ALA B N 1
ATOM 2417 C CA . ALA B 1 14 ? 21.500 28.009 -2.488 1.00 30.41 14 ALA B CA 1
ATOM 2418 C C . ALA B 1 14 ? 22.032 26.814 -3.261 1.00 29.57 14 ALA B C 1
ATOM 2419 O O . ALA B 1 14 ? 21.312 25.839 -3.468 1.00 30.54 14 ALA B O 1
ATOM 2421 N N . ASP B 1 15 ? 23.289 26.859 -3.672 1.00 28.45 15 ASP B N 1
ATOM 2422 C CA . ASP B 1 15 ? 23.816 25.742 -4.439 1.00 29.10 15 ASP B CA 1
ATOM 2423 C C . ASP B 1 15 ? 23.804 24.411 -3.691 1.00 29.20 15 ASP B C 1
ATOM 2424 O O . ASP B 1 15 ? 24.193 24.324 -2.524 1.00 30.02 15 ASP B O 1
ATOM 2429 N N . LEU B 1 16 ? 23.359 23.367 -4.381 1.00 28.00 16 LEU B N 1
ATOM 2430 C CA . LEU B 1 16 ? 23.290 22.033 -3.785 1.00 28.11 16 LEU B CA 1
ATOM 2431 C C . LEU B 1 16 ? 24.323 21.109 -4.425 1.00 26.65 16 LEU B C 1
ATOM 2432 O O . LEU B 1 16 ? 24.694 20.086 -3.849 1.00 28.06 16 LEU B O 1
ATOM 2437 N N . ALA B 1 17 ? 24.782 21.483 -5.616 1.00 27.06 17 ALA B N 1
ATOM 2438 C CA . ALA B 1 17 ? 25.756 20.695 -6.367 1.00 28.47 17 ALA B CA 1
ATOM 2439 C C . ALA B 1 17 ? 27.042 20.414 -5.604 1.00 29.29 17 ALA B C 1
ATOM 2440 O O . ALA B 1 17 ? 27.469 19.264 -5.483 1.00 29.37 17 ALA B O 1
ATOM 2442 N N . THR B 1 18 ? 27.666 21.459 -5.086 1.00 28.71 18 THR B N 1
ATOM 2443 C CA . THR B 1 18 ? 28.908 21.255 -4.372 1.00 30.75 18 THR B CA 1
ATOM 2444 C C . THR B 1 18 ? 28.761 20.477 -3.063 1.00 30.20 18 THR B C 1
ATOM 2445 O O . THR B 1 18 ? 29.525 19.553 -2.808 1.00 33.63 18 THR B O 1
ATOM 2449 N N . PRO B 1 19 ? 27.771 20.819 -2.228 1.00 30.32 19 PRO B N 1
ATOM 2450 C CA . PRO B 1 19 ? 27.594 20.097 -0.959 1.00 29.26 19 PRO B CA 1
ATOM 2451 C C . PRO B 1 19 ? 27.373 18.588 -1.155 1.00 29.03 19 PRO B C 1
ATOM 2452 O O . PRO B 1 19 ? 27.911 17.770 -0.413 1.00 28.88 19 PRO B O 1
ATOM 2456 N N . MET B 1 20 ? 26.567 18.230 -2.151 1.00 27.85 20 MET B N 1
ATOM 2457 C CA . MET B 1 20 ? 26.289 16.832 -2.436 1.00 26.39 20 MET B CA 1
ATOM 2458 C C . MET B 1 20 ? 27.507 16.175 -3.075 1.00 27.81 20 MET B C 1
ATOM 2459 O O . MET B 1 20 ? 27.789 15.009 -2.805 1.00 28.05 20 MET B O 1
ATOM 2464 N N . ALA B 1 21 ? 28.227 16.918 -3.914 1.00 26.56 21 ALA B N 1
ATOM 2465 C CA . ALA B 1 21 ? 29.428 16.377 -4.548 1.00 27.30 21 ALA B CA 1
ATOM 2466 C C . ALA B 1 21 ? 30.401 15.991 -3.431 1.00 27.49 21 ALA B C 1
ATOM 2467 O O . ALA B 1 21 ? 31.003 14.922 -3.469 1.00 27.91 21 ALA B O 1
ATOM 2469 N N . VAL B 1 22 ? 30.535 16.857 -2.428 1.00 28.68 22 VAL B N 1
ATOM 2470 C CA . VAL B 1 22 ? 31.417 16.593 -1.298 1.00 29.18 22 VAL B CA 1
ATOM 2471 C C . VAL B 1 22 ? 30.965 15.330 -0.569 1.00 29.64 22 VAL B C 1
ATOM 2472 O O . VAL B 1 22 ? 31.759 14.428 -0.291 1.00 30.55 22 VAL B O 1
ATOM 2476 N N . ARG B 1 23 ? 29.676 15.271 -0.262 1.00 30.32 23 ARG B N 1
ATOM 2477 C CA . ARG B 1 23 ? 29.108 14.134 0.450 1.00 29.90 23 ARG B CA 1
ATOM 2478 C C . ARG B 1 23 ? 29.213 12.812 -0.311 1.00 28.87 23 ARG B C 1
ATOM 2479 O O . ARG B 1 23 ? 29.467 11.761 0.289 1.00 30.21 23 ARG B O 1
ATOM 2487 N N . VAL B 1 24 ? 29.036 12.851 -1.625 1.00 27.45 24 VAL B N 1
ATOM 2488 C CA . VAL B 1 24 ? 29.157 11.633 -2.409 1.00 27.97 24 VAL B CA 1
ATOM 2489 C C . VAL B 1 24 ? 30.613 11.158 -2.355 1.00 29.68 24 VAL B C 1
ATOM 2490 O O . VAL B 1 24 ? 30.873 9.965 -2.217 1.00 30.47 24 VAL B O 1
ATOM 2494 N N . ALA B 1 25 ? 31.563 12.089 -2.454 1.00 30.37 25 ALA B N 1
ATOM 2495 C CA . ALA B 1 25 ? 32.989 11.736 -2.406 1.00 32.18 25 ALA B CA 1
ATOM 2496 C C . ALA B 1 25 ? 33.361 11.084 -1.062 1.00 33.12 25 ALA B C 1
ATOM 2497 O O . ALA B 1 25 ? 34.062 10.064 -1.015 1.00 31.83 25 ALA B O 1
ATOM 2499 N N . ALA B 1 26 ? 32.891 11.682 0.028 1.00 33.28 26 ALA B N 1
ATOM 2500 C CA . ALA B 1 26 ? 33.150 11.149 1.359 1.00 34.07 26 ALA B CA 1
ATOM 2501 C C . ALA B 1 26 ? 32.572 9.736 1.476 1.00 34.75 26 ALA B C 1
ATOM 2502 O O . ALA B 1 26 ? 33.228 8.822 1.966 1.00 35.04 26 ALA B O 1
ATOM 2504 N N . THR B 1 27 ? 31.337 9.571 1.014 1.00 35.30 27 THR B N 1
ATOM 2505 C CA . THR B 1 27 ? 30.647 8.288 1.072 1.00 33.65 27 THR B CA 1
ATOM 2506 C C . THR B 1 27 ? 31.398 7.215 0.275 1.00 35.59 27 THR B C 1
ATOM 2507 O O . THR B 1 27 ? 31.549 6.077 0.735 1.00 32.38 27 THR B O 1
ATOM 2511 N N . LEU B 1 28 ? 31.856 7.578 -0.922 1.00 34.66 28 LEU B N 1
ATOM 2512 C CA . LEU B 1 28 ? 32.603 6.639 -1.753 1.00 36.43 28 LEU B CA 1
ATOM 2513 C C . LEU B 1 28 ? 34.045 6.540 -1.253 1.00 37.52 28 LEU B C 1
ATOM 2514 O O . LEU B 1 28 ? 34.825 5.729 -1.751 1.00 37.86 28 LEU B O 1
ATOM 2519 N N . ARG B 1 29 ? 34.386 7.380 -0.276 1.00 37.97 29 ARG B N 1
ATOM 2520 C CA . ARG B 1 29 ? 35.717 7.399 0.318 1.00 40.05 29 ARG B CA 1
ATOM 2521 C C . ARG B 1 29 ? 36.812 7.541 -0.739 1.00 39.46 29 ARG B C 1
ATOM 2522 O O . ARG B 1 29 ? 37.834 6.848 -0.697 1.00 37.29 29 ARG B O 1
ATOM 2530 N N . VAL B 1 30 ? 36.589 8.448 -1.683 1.00 39.33 30 VAL B N 1
ATOM 2531 C CA . VAL B 1 30 ? 37.537 8.690 -2.763 1.00 40.27 30 VAL B CA 1
ATOM 2532 C C . VAL B 1 30 ? 38.933 9.063 -2.255 1.00 41.14 30 VAL B C 1
ATOM 2533 O O . VAL B 1 30 ? 39.937 8.585 -2.781 1.00 40.78 30 VAL B O 1
ATOM 2537 N N . ALA B 1 31 ? 38.990 9.916 -1.239 1.00 41.03 31 ALA B N 1
ATOM 2538 C CA . ALA B 1 31 ? 40.263 10.341 -0.674 1.00 42.47 31 ALA B CA 1
ATOM 2539 C C . ALA B 1 31 ? 41.032 9.139 -0.118 1.00 44.51 31 ALA B C 1
ATOM 2540 O O . ALA B 1 31 ? 42.245 9.022 -0.308 1.00 44.11 31 ALA B O 1
ATOM 2542 N N . ASP B 1 32 ? 40.328 8.246 0.569 1.00 45.52 32 ASP B N 1
ATOM 2543 C CA . ASP B 1 32 ? 40.978 7.061 1.111 1.00 47.08 32 ASP B CA 1
ATOM 2544 C C . ASP B 1 32 ? 41.552 6.232 -0.036 1.00 47.59 32 ASP B C 1
ATOM 2545 O O . ASP B 1 32 ? 42.724 5.872 -0.008 1.00 48.42 32 ASP B O 1
ATOM 2550 N N . HIS B 1 33 ? 40.734 5.942 -1.046 1.00 47.47 33 HIS B N 1
ATOM 2551 C CA . HIS B 1 33 ? 41.192 5.158 -2.186 1.00 48.11 33 HIS B CA 1
ATOM 2552 C C . HIS B 1 33 ? 42.426 5.781 -2.839 1.00 49.92 33 HIS B C 1
ATOM 2553 O O . HIS B 1 33 ? 43.382 5.078 -3.175 1.00 51.14 33 HIS B O 1
ATOM 2560 N N . ILE B 1 34 ? 42.401 7.097 -3.022 1.00 50.46 34 ILE B N 1
ATOM 2561 C CA . ILE B 1 34 ? 43.525 7.806 -3.622 1.00 51.67 34 ILE B CA 1
ATOM 2562 C C . ILE B 1 34 ? 44.795 7.563 -2.809 1.00 53.33 34 ILE B C 1
ATOM 2563 O O . ILE B 1 34 ? 45.820 7.135 -3.341 1.00 53.05 34 ILE B O 1
ATOM 2568 N N . ALA B 1 35 ? 44.716 7.836 -1.512 1.00 54.71 35 ALA B N 1
ATOM 2569 C CA . ALA B 1 35 ? 45.847 7.644 -0.620 1.00 55.69 35 ALA B CA 1
ATOM 2570 C C . ALA B 1 35 ? 46.306 6.193 -0.671 1.00 56.62 35 ALA B C 1
ATOM 2571 O O . ALA B 1 35 ? 47.479 5.898 -0.445 1.00 58.17 35 ALA B O 1
ATOM 2573 N N . ALA B 1 36 ? 45.378 5.290 -0.970 1.00 56.49 36 ALA B N 1
ATOM 2574 C CA . ALA B 1 36 ? 45.693 3.871 -1.044 1.00 56.85 36 ALA B CA 1
ATOM 2575 C C . ALA B 1 36 ? 46.431 3.517 -2.331 1.00 57.47 36 ALA B C 1
ATOM 2576 O O . ALA B 1 36 ? 47.107 2.493 -2.397 1.00 59.13 36 ALA B O 1
ATOM 2578 N N . GLY B 1 37 ? 46.293 4.347 -3.361 1.00 57.16 37 GLY B N 1
ATOM 2579 C CA . GLY B 1 37 ? 46.987 4.063 -4.603 1.00 56.72 37 GLY B CA 1
ATOM 2580 C C . GLY B 1 37 ? 46.148 4.153 -5.857 1.00 56.84 37 GLY B C 1
ATOM 2581 O O . GLY B 1 37 ? 46.690 4.167 -6.963 1.00 57.18 37 GLY B O 1
ATOM 2582 N N . HIS B 1 38 ? 44.828 4.187 -5.699 1.00 56.36 38 HIS B N 1
ATOM 2583 C CA . HIS B 1 38 ? 43.940 4.300 -6.849 1.00 56.30 38 HIS B CA 1
ATOM 2584 C C . HIS B 1 38 ? 43.813 5.794 -7.151 1.00 55.89 38 HIS B C 1
ATOM 2585 O O . HIS B 1 38 ? 43.066 6.499 -6.480 1.00 56.52 38 HIS B O 1
ATOM 2592 N N . ARG B 1 39 ? 44.552 6.282 -8.145 1.00 55.49 39 ARG B N 1
ATOM 2593 C CA . ARG B 1 39 ? 44.510 7.705 -8.483 1.00 54.84 39 ARG B CA 1
ATOM 2594 C C . ARG B 1 39 ? 43.856 8.012 -9.825 1.00 53.39 39 ARG B C 1
ATOM 2595 O O . ARG B 1 39 ? 43.749 9.171 -10.223 1.00 53.66 39 ARG B O 1
ATOM 2603 N N . THR B 1 40 ? 43.421 6.974 -10.522 1.00 51.60 40 THR B N 1
ATOM 2604 C CA . THR B 1 40 ? 42.765 7.158 -11.807 1.00 51.30 40 THR B CA 1
ATOM 2605 C C . THR B 1 40 ? 41.257 7.034 -11.614 1.00 50.09 40 THR B C 1
ATOM 2606 O O . THR B 1 40 ? 40.793 6.368 -10.685 1.00 48.81 40 THR B O 1
ATOM 2610 N N . ALA B 1 41 ? 40.496 7.688 -12.485 1.00 49.27 41 ALA B N 1
ATOM 2611 C CA . ALA B 1 41 ? 39.044 7.625 -12.404 1.00 49.07 41 ALA B CA 1
ATOM 2612 C C . ALA B 1 41 ? 38.586 6.162 -12.433 1.00 48.36 41 ALA B C 1
ATOM 2613 O O . ALA B 1 41 ? 37.824 5.720 -11.566 1.00 47.49 41 ALA B O 1
ATOM 2615 N N . ALA B 1 42 ? 39.061 5.414 -13.425 1.00 46.46 42 ALA B N 1
ATOM 2616 C CA . ALA B 1 42 ? 38.695 4.013 -13.555 1.00 46.50 42 ALA B CA 1
ATOM 2617 C C . ALA B 1 42 ? 39.102 3.215 -12.322 1.00 46.42 42 ALA B C 1
ATOM 2618 O O . ALA B 1 42 ? 38.356 2.347 -11.867 1.00 45.71 42 ALA B O 1
ATOM 2620 N N . GLU B 1 43 ? 40.280 3.511 -11.781 1.00 46.21 43 GLU B N 1
ATOM 2621 C CA . GLU B 1 43 ? 40.776 2.803 -10.602 1.00 46.64 43 GLU B CA 1
ATOM 2622 C C . GLU B 1 43 ? 39.971 3.121 -9.349 1.00 45.19 43 GLU B C 1
ATOM 2623 O O . GLU B 1 43 ? 39.656 2.227 -8.568 1.00 45.23 43 GLU B O 1
ATOM 2629 N N . ILE B 1 44 ? 39.651 4.394 -9.149 1.00 44.11 44 ILE B N 1
ATOM 2630 C CA . ILE B 1 44 ? 38.869 4.787 -7.985 1.00 41.88 44 ILE B CA 1
ATOM 2631 C C . ILE B 1 44 ? 37.480 4.170 -8.107 1.00 40.22 44 ILE B C 1
ATOM 2632 O O . ILE B 1 44 ? 36.995 3.530 -7.184 1.00 39.63 44 ILE B O 1
ATOM 2637 N N . ALA B 1 45 ? 36.855 4.349 -9.264 1.00 40.56 45 ALA B N 1
ATOM 2638 C CA . ALA B 1 45 ? 35.526 3.805 -9.506 1.00 41.52 45 ALA B CA 1
ATOM 2639 C C . ALA B 1 45 ? 35.513 2.295 -9.293 1.00 42.10 45 ALA B C 1
ATOM 2640 O O . ALA B 1 45 ? 34.495 1.718 -8.903 1.00 41.00 45 ALA B O 1
ATOM 2642 N N . SER B 1 46 ? 36.647 1.656 -9.559 1.00 42.63 46 SER B N 1
ATOM 2643 C CA . SER B 1 46 ? 36.757 0.213 -9.396 1.00 42.87 46 SER B CA 1
ATOM 2644 C C . SER B 1 46 ? 36.775 -0.132 -7.914 1.00 41.46 46 SER B C 1
ATOM 2645 O O . SER B 1 46 ? 36.106 -1.064 -7.475 1.00 41.84 46 SER B O 1
ATOM 2648 N N . ALA B 1 47 ? 37.539 0.635 -7.150 1.00 40.07 47 ALA B N 1
ATOM 2649 C CA . ALA B 1 47 ? 37.644 0.425 -5.718 1.00 40.14 47 ALA B CA 1
ATOM 2650 C C . ALA B 1 47 ? 36.351 0.825 -5.010 1.00 40.13 47 ALA B C 1
ATOM 2651 O O . ALA B 1 47 ? 35.881 0.120 -4.118 1.00 41.21 47 ALA B O 1
ATOM 2653 N N . ALA B 1 48 ? 35.764 1.946 -5.425 1.00 40.53 48 ALA B N 1
ATOM 2654 C CA . ALA B 1 48 ? 34.537 2.441 -4.808 1.00 39.47 48 ALA B CA 1
ATOM 2655 C C . ALA B 1 48 ? 33.258 1.887 -5.428 1.00 40.39 48 ALA B C 1
ATOM 2656 O O . ALA B 1 48 ? 32.150 2.221 -4.986 1.00 42.01 48 ALA B O 1
ATOM 2658 N N . GLY B 1 49 ? 33.399 1.043 -6.444 1.00 39.44 49 GLY B N 1
ATOM 2659 C CA . GLY B 1 49 ? 32.225 0.483 -7.088 1.00 39.86 49 GLY B CA 1
ATOM 2660 C C . GLY B 1 49 ? 31.324 1.532 -7.724 1.00 41.05 49 GLY B C 1
ATOM 2661 O O . GLY B 1 49 ? 30.107 1.509 -7.540 1.00 42.56 49 GLY B O 1
ATOM 2662 N N . ALA B 1 50 ? 31.915 2.452 -8.480 1.00 39.89 50 ALA B N 1
ATOM 2663 C CA . ALA B 1 50 ? 31.148 3.503 -9.139 1.00 38.54 50 ALA B CA 1
ATOM 2664 C C . ALA B 1 50 ? 31.257 3.415 -10.659 1.00 37.99 50 ALA B C 1
ATOM 2665 O O . ALA B 1 50 ? 31.871 2.498 -11.193 1.00 37.72 50 ALA B O 1
ATOM 2667 N N . HIS B 1 51 ? 30.631 4.366 -11.345 1.00 37.60 51 HIS B N 1
ATOM 2668 C CA . HIS B 1 51 ? 30.666 4.447 -12.804 1.00 37.20 51 HIS B CA 1
ATOM 2669 C C . HIS B 1 51 ? 31.837 5.392 -13.112 1.00 36.97 51 HIS B C 1
ATOM 2670 O O . HIS B 1 51 ? 31.781 6.569 -12.763 1.00 35.59 51 HIS B O 1
ATOM 2677 N N . ALA B 1 52 ? 32.888 4.878 -13.754 1.00 37.32 52 ALA B N 1
ATOM 2678 C CA . ALA B 1 52 ? 34.087 5.673 -14.050 1.00 37.96 52 ALA B CA 1
ATOM 2679 C C . ALA B 1 52 ? 33.869 7.031 -14.714 1.00 37.87 52 ALA B C 1
ATOM 2680 O O . ALA B 1 52 ? 34.390 8.041 -14.235 1.00 39.30 52 ALA B O 1
ATOM 2682 N N . ASP B 1 53 ? 33.118 7.076 -15.809 1.00 39.10 53 ASP B N 1
ATOM 2683 C CA . ASP B 1 53 ? 32.884 8.360 -16.468 1.00 40.47 53 ASP B CA 1
ATOM 2684 C C . ASP B 1 53 ? 32.223 9.347 -15.516 1.00 38.31 53 ASP B C 1
ATOM 2685 O O . ASP B 1 53 ? 32.657 10.501 -15.406 1.00 36.63 53 ASP B O 1
ATOM 2690 N N . SER B 1 54 ? 31.172 8.898 -14.832 1.00 36.16 54 SER B N 1
ATOM 2691 C CA . SER B 1 54 ? 30.472 9.771 -13.894 1.00 34.77 54 SER B CA 1
ATOM 2692 C C . SER B 1 54 ? 31.360 10.163 -12.716 1.00 33.20 54 SER B C 1
ATOM 2693 O O . SER B 1 54 ? 31.313 11.305 -12.268 1.00 32.03 54 SER B O 1
ATOM 2696 N N . LEU B 1 55 ? 32.174 9.234 -12.221 1.00 31.72 55 LEU B N 1
ATOM 2697 C CA . LEU B 1 55 ? 33.042 9.549 -11.090 1.00 33.47 55 LEU B CA 1
ATOM 2698 C C . LEU B 1 55 ? 34.063 10.623 -11.478 1.00 33.09 55 LEU B C 1
ATOM 2699 O O . LEU B 1 55 ? 34.406 11.504 -10.684 1.00 31.54 55 LEU B O 1
ATOM 2704 N N . ASP B 1 56 ? 34.539 10.549 -12.713 1.00 34.23 56 ASP B N 1
ATOM 2705 C CA . ASP B 1 56 ? 35.512 11.513 -13.200 1.00 35.39 56 ASP B CA 1
ATOM 2706 C C . ASP B 1 56 ? 34.909 12.917 -13.257 1.00 35.67 56 ASP B C 1
ATOM 2707 O O . ASP B 1 56 ? 35.589 13.916 -13.003 1.00 35.94 56 ASP B O 1
ATOM 2712 N N . ARG B 1 57 ? 33.623 12.992 -13.571 1.00 34.15 57 ARG B N 1
ATOM 2713 C CA . ARG B 1 57 ? 32.955 14.283 -13.646 1.00 33.85 57 ARG B CA 1
ATOM 2714 C C . ARG B 1 57 ? 32.787 14.883 -12.252 1.00 33.68 57 ARG B C 1
ATOM 2715 O O . ARG B 1 57 ? 32.866 16.102 -12.071 1.00 33.40 57 ARG B O 1
ATOM 2723 N N . LEU B 1 58 ? 32.578 14.023 -11.259 1.00 34.01 58 LEU B N 1
ATOM 2724 C CA . LEU B 1 58 ? 32.436 14.487 -9.878 1.00 34.05 58 LEU B CA 1
ATOM 2725 C C . LEU B 1 58 ? 33.787 15.006 -9.366 1.00 33.23 58 LEU B C 1
ATOM 2726 O O . LEU B 1 58 ? 33.853 16.049 -8.728 1.00 31.33 58 LEU B O 1
ATOM 2731 N N . LEU B 1 59 ? 34.852 14.256 -9.644 1.00 35.16 59 LEU B N 1
ATOM 2732 C CA . LEU B 1 59 ? 36.196 14.624 -9.208 1.00 37.39 59 LEU B CA 1
ATOM 2733 C C . LEU B 1 59 ? 36.650 15.937 -9.832 1.00 37.39 59 LEU B C 1
ATOM 2734 O O . LEU B 1 59 ? 37.296 16.751 -9.173 1.00 36.24 59 LEU B O 1
ATOM 2739 N N . ARG B 1 60 ? 36.313 16.137 -11.104 1.00 37.60 60 ARG B N 1
ATOM 2740 C CA . ARG B 1 60 ? 36.693 17.359 -11.787 1.00 38.72 60 ARG B CA 1
ATOM 2741 C C . ARG B 1 60 ? 36.028 18.559 -11.135 1.00 38.93 60 ARG B C 1
ATOM 2742 O O . ARG B 1 60 ? 36.606 19.651 -11.069 1.00 38.22 60 ARG B O 1
ATOM 2750 N N . HIS B 1 61 ? 34.808 18.359 -10.649 1.00 37.73 61 HIS B N 1
ATOM 2751 C CA . HIS B 1 61 ? 34.105 19.435 -9.977 1.00 36.71 61 HIS B CA 1
ATOM 2752 C C . HIS B 1 61 ? 34.810 19.715 -8.656 1.00 37.14 61 HIS B C 1
ATOM 2753 O O . HIS B 1 61 ? 34.961 20.868 -8.255 1.00 37.71 61 HIS B O 1
ATOM 2760 N N . LEU B 1 62 ? 35.249 18.656 -7.983 1.00 36.80 62 LEU B N 1
ATOM 2761 C CA . LEU B 1 62 ? 35.916 18.828 -6.703 1.00 38.90 62 LEU B CA 1
ATOM 2762 C C . LEU B 1 62 ? 37.340 19.367 -6.835 1.00 38.24 62 LEU B C 1
ATOM 2763 O O . LEU B 1 62 ? 37.899 19.912 -5.884 1.00 37.27 62 LEU B O 1
ATOM 2768 N N . VAL B 1 63 ? 37.919 19.220 -8.020 1.00 40.57 63 VAL B N 1
ATOM 2769 C CA . VAL B 1 63 ? 39.249 19.749 -8.281 1.00 40.96 63 VAL B CA 1
ATOM 2770 C C . VAL B 1 63 ? 39.071 21.263 -8.254 1.00 41.20 63 VAL B C 1
ATOM 2771 O O . VAL B 1 63 ? 39.808 21.981 -7.576 1.00 42.88 63 VAL B O 1
ATOM 2775 N N . ALA B 1 64 ? 38.057 21.731 -8.977 1.00 40.46 64 ALA B N 1
ATOM 2776 C CA . ALA B 1 64 ? 37.745 23.155 -9.074 1.00 38.73 64 ALA B CA 1
ATOM 2777 C C . ALA B 1 64 ? 37.353 23.768 -7.743 1.00 38.77 64 ALA B C 1
ATOM 2778 O O . ALA B 1 64 ? 37.431 24.980 -7.569 1.00 35.99 64 ALA B O 1
ATOM 2780 N N . VAL B 1 65 ? 36.911 22.925 -6.813 1.00 40.46 65 VAL B N 1
ATOM 2781 C CA . VAL B 1 65 ? 36.513 23.376 -5.484 1.00 41.14 65 VAL B CA 1
ATOM 2782 C C . VAL B 1 65 ? 37.742 23.473 -4.584 1.00 41.81 65 VAL B C 1
ATOM 2783 O O . VAL B 1 65 ? 37.758 24.238 -3.619 1.00 41.73 65 VAL B O 1
ATOM 2787 N N . GLY B 1 66 ? 38.770 22.691 -4.907 1.00 43.32 66 GLY B N 1
ATOM 2788 C CA . GLY B 1 66 ? 39.996 22.719 -4.127 1.00 44.90 66 GLY B CA 1
ATOM 2789 C C . GLY B 1 66 ? 40.186 21.570 -3.153 1.00 45.62 66 GLY B C 1
ATOM 2790 O O . GLY B 1 66 ? 40.859 21.719 -2.137 1.00 45.50 66 GLY B O 1
ATOM 2791 N N . LEU B 1 67 ? 39.600 20.419 -3.448 1.00 46.31 67 LEU B N 1
ATOM 2792 C CA . LEU B 1 67 ? 39.742 19.274 -2.560 1.00 47.58 67 LEU B CA 1
ATOM 2793 C C . LEU B 1 67 ? 40.683 18.251 -3.178 1.00 48.29 67 LEU B C 1
ATOM 2794 O O . LEU B 1 67 ? 41.396 17.532 -2.472 1.00 48.34 67 LEU B O 1
ATOM 2799 N N . PHE B 1 68 ? 40.689 18.208 -4.504 1.00 48.51 68 PHE B N 1
ATOM 2800 C CA . PHE B 1 68 ? 41.512 17.265 -5.236 1.00 49.83 68 PHE B CA 1
ATOM 2801 C C . PHE B 1 68 ? 42.407 17.916 -6.292 1.00 51.14 68 PHE B C 1
ATOM 2802 O O . PHE B 1 68 ? 42.119 19.003 -6.796 1.00 49.92 68 PHE B O 1
ATOM 2810 N N . THR B 1 69 ? 43.493 17.221 -6.615 1.00 51.90 69 THR B N 1
ATOM 2811 C CA . THR B 1 69 ? 44.450 17.660 -7.617 1.00 53.32 69 THR B CA 1
ATOM 2812 C C . THR B 1 69 ? 44.382 16.668 -8.766 1.00 53.50 69 THR B C 1
ATOM 2813 O O . THR B 1 69 ? 44.121 15.485 -8.556 1.00 53.92 69 THR B O 1
ATOM 2817 N N . ARG B 1 70 ? 44.607 17.152 -9.980 1.00 53.06 70 ARG B N 1
ATOM 2818 C CA . ARG B 1 70 ? 44.556 16.297 -11.155 1.00 54.19 70 ARG B CA 1
ATOM 2819 C C . ARG B 1 70 ? 45.627 16.724 -12.147 1.00 55.21 70 ARG B C 1
ATOM 2820 O O . ARG B 1 70 ? 45.694 17.900 -12.514 1.00 55.80 70 ARG B O 1
ATOM 2828 N N . ASP B 1 71 ? 46.461 15.781 -12.584 1.00 57.30 71 ASP B N 1
ATOM 2829 C CA . ASP B 1 71 ? 47.510 16.106 -13.547 1.00 58.27 71 ASP B CA 1
ATOM 2830 C C . ASP B 1 71 ? 47.094 15.745 -14.965 1.00 59.00 71 ASP B C 1
ATOM 2831 O O . ASP B 1 71 ? 46.185 14.939 -15.169 1.00 59.08 71 ASP B O 1
ATOM 2836 N N . GLY B 1 72 ? 47.772 16.354 -15.936 1.00 60.06 72 GLY B N 1
ATOM 2837 C CA . GLY B 1 72 ? 47.479 16.125 -17.338 1.00 60.68 72 GLY B CA 1
ATOM 2838 C C . GLY B 1 72 ? 47.582 14.680 -17.771 1.00 61.88 72 GLY B C 1
ATOM 2839 O O . GLY B 1 72 ? 47.338 14.356 -18.932 1.00 62.94 72 GLY B O 1
ATOM 2840 N N . GLN B 1 73 ? 47.956 13.807 -16.846 1.00 63.05 73 GLN B N 1
ATOM 2841 C CA . GLN B 1 73 ? 48.068 12.387 -17.150 1.00 64.68 73 GLN B CA 1
ATOM 2842 C C . GLN B 1 73 ? 46.740 11.714 -16.782 1.00 64.04 73 GLN B C 1
ATOM 2843 O O . GLN B 1 73 ? 46.400 10.651 -17.308 1.00 65.40 73 GLN B O 1
ATOM 2849 N N . GLY B 1 74 ? 45.988 12.356 -15.890 1.00 62.07 74 GLY B N 1
ATOM 2850 C CA . GLY B 1 74 ? 44.708 11.819 -15.458 1.00 59.08 74 GLY B CA 1
ATOM 2851 C C . GLY B 1 74 ? 44.792 11.286 -14.041 1.00 57.05 74 GLY B C 1
ATOM 2852 O O . GLY B 1 74 ? 43.819 10.751 -13.499 1.00 56.33 74 GLY B O 1
ATOM 2853 N N . VAL B 1 75 ? 45.969 11.436 -13.441 1.00 54.33 75 VAL B N 1
ATOM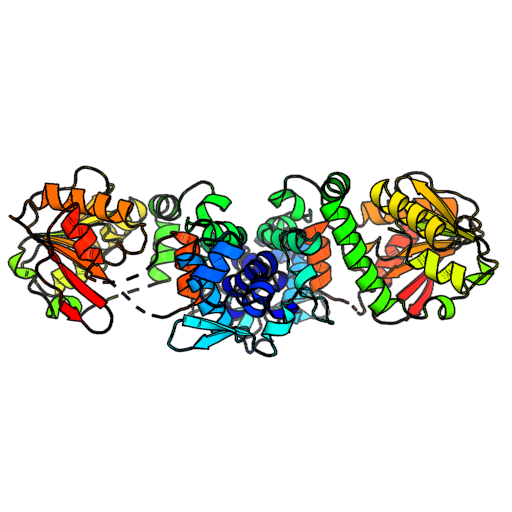 2854 C CA . VAL B 1 75 ? 46.210 10.975 -12.084 1.00 51.55 75 VAL B CA 1
ATOM 2855 C C . VAL B 1 75 ? 45.673 11.996 -11.091 1.00 49.70 75 VAL B C 1
ATOM 2856 O O . VAL B 1 75 ? 45.934 13.191 -11.220 1.00 48.43 75 VAL B O 1
ATOM 2860 N N . TYR B 1 76 ? 44.920 11.517 -10.105 1.00 47.84 76 TYR B N 1
ATOM 2861 C CA . TYR B 1 76 ? 44.346 12.387 -9.086 1.00 47.35 76 TYR B CA 1
ATOM 2862 C C . TYR B 1 76 ? 45.120 12.352 -7.779 1.00 48.03 76 TYR B C 1
ATOM 2863 O O . TYR B 1 76 ? 45.730 11.347 -7.437 1.00 49.92 76 TYR B O 1
ATOM 2872 N N . GLY B 1 77 ? 45.075 13.461 -7.051 1.00 49.39 77 GLY B N 1
ATOM 2873 C CA . GLY B 1 77 ? 45.754 13.561 -5.772 1.00 50.80 77 GLY B CA 1
ATOM 2874 C C . GLY B 1 77 ? 44.930 14.376 -4.788 1.00 51.75 77 GLY B C 1
ATOM 2875 O O . GLY B 1 77 ? 43.922 14.976 -5.162 1.00 50.95 77 GLY B O 1
ATOM 2876 N N . LEU B 1 78 ? 45.352 14.393 -3.528 1.00 52.95 78 LEU B N 1
ATOM 2877 C CA . LEU B 1 78 ? 44.644 15.139 -2.489 1.00 54.68 78 LEU B CA 1
ATOM 2878 C C . LEU B 1 78 ? 45.359 16.434 -2.140 1.00 56.27 78 LEU B C 1
ATOM 2879 O O . LEU B 1 78 ? 46.584 16.470 -2.067 1.00 58.12 78 LEU B O 1
ATOM 2884 N N . THR B 1 79 ? 44.589 17.494 -1.920 1.00 57.62 79 THR B N 1
ATOM 2885 C CA . THR B 1 79 ? 45.150 18.786 -1.542 1.00 58.47 79 THR B CA 1
ATOM 2886 C C . THR B 1 79 ? 45.160 18.802 -0.016 1.00 59.92 79 THR B C 1
ATOM 2887 O O . THR B 1 79 ? 44.724 17.835 0.606 1.00 60.88 79 THR B O 1
ATOM 2891 N N . GLU B 1 80 ? 45.658 19.878 0.590 1.00 61.17 80 GLU B N 1
ATOM 2892 C CA . GLU B 1 80 ? 45.679 19.970 2.049 1.00 62.59 80 GLU B CA 1
ATOM 2893 C C . GLU B 1 80 ? 44.282 19.662 2.562 1.00 61.54 80 GLU B C 1
ATOM 2894 O O . GLU B 1 80 ? 44.084 18.806 3.423 1.00 61.30 80 GLU B O 1
ATOM 2900 N N . PHE B 1 81 ? 43.318 20.392 2.017 1.00 60.56 81 PHE B N 1
ATOM 2901 C CA . PHE B 1 81 ? 41.919 20.269 2.390 1.00 60.38 81 PHE B CA 1
ATOM 2902 C C . PHE B 1 81 ? 41.349 18.892 2.066 1.00 58.41 81 PHE B C 1
ATOM 2903 O O . PHE B 1 81 ? 40.633 18.306 2.879 1.00 58.36 81 PHE B O 1
ATOM 2911 N N . GLY B 1 82 ? 41.677 18.374 0.888 1.00 56.20 82 GLY B N 1
ATOM 2912 C CA . GLY B 1 82 ? 41.194 17.061 0.502 1.00 55.68 82 GLY B CA 1
ATOM 2913 C C . GLY B 1 82 ? 41.574 15.987 1.511 1.00 55.33 82 GLY B C 1
ATOM 2914 O O . GLY B 1 82 ? 40.881 14.975 1.640 1.00 54.74 82 GLY B O 1
ATOM 2915 N N . GLU B 1 83 ? 42.678 16.205 2.225 1.00 54.18 83 GLU B N 1
ATOM 2916 C CA . GLU B 1 83 ? 43.149 15.257 3.234 1.00 53.61 83 GLU B CA 1
ATOM 2917 C C . GLU B 1 83 ? 42.087 15.043 4.306 1.00 52.58 83 GLU B C 1
ATOM 2918 O O . GLU B 1 83 ? 42.002 13.975 4.903 1.00 50.69 83 GLU B O 1
ATOM 2924 N N . GLN B 1 84 ? 41.280 16.069 4.549 1.00 52.42 84 GLN B N 1
ATOM 2925 C CA . GLN B 1 84 ? 40.233 15.989 5.555 1.00 52.47 84 GLN B CA 1
ATOM 2926 C C . GLN B 1 84 ? 39.167 14.960 5.211 1.00 52.03 84 GLN B C 1
ATOM 2927 O O . GLN B 1 84 ? 38.407 14.538 6.080 1.00 51.65 84 GLN B O 1
ATOM 2933 N N . LEU B 1 85 ? 39.107 14.557 3.947 1.00 51.68 85 LEU B N 1
ATOM 2934 C CA . LEU B 1 85 ? 38.129 13.560 3.536 1.00 52.78 85 LEU B CA 1
ATOM 2935 C C . LEU B 1 85 ? 38.569 12.164 3.964 1.00 53.48 85 LEU B C 1
ATOM 2936 O O . LEU B 1 85 ? 37.793 11.207 3.898 1.00 52.56 85 LEU B O 1
ATOM 2941 N N . ARG B 1 86 ? 39.820 12.049 4.395 1.00 54.44 86 ARG B N 1
ATOM 2942 C CA . ARG B 1 86 ? 40.348 10.768 4.846 1.00 56.65 86 ARG B CA 1
ATOM 2943 C C . ARG B 1 86 ? 39.535 10.278 6.042 1.00 56.71 86 ARG B C 1
ATOM 2944 O O . ARG B 1 86 ? 39.244 11.041 6.961 1.00 56.45 86 ARG B O 1
ATOM 2952 N N . ASP B 1 87 ? 39.159 9.007 6.028 1.00 57.52 87 ASP B N 1
ATOM 2953 C CA . ASP B 1 87 ? 38.398 8.457 7.139 1.00 59.24 87 ASP B CA 1
ATOM 2954 C C . ASP B 1 87 ? 39.355 8.325 8.311 1.00 60.08 87 ASP B C 1
ATOM 2955 O O . ASP B 1 87 ? 38.954 8.087 9.448 1.00 60.51 87 ASP B O 1
ATOM 2960 N N . ASP B 1 88 ? 40.632 8.507 8.005 1.00 62.17 88 ASP B N 1
ATOM 2961 C CA . ASP B 1 88 ? 41.709 8.399 8.974 1.00 63.85 88 ASP B CA 1
ATOM 2962 C C . ASP B 1 88 ? 42.032 9.745 9.630 1.00 62.91 88 ASP B C 1
ATOM 2963 O O . ASP B 1 88 ? 42.482 9.794 10.773 1.00 63.37 88 ASP B O 1
ATOM 2968 N N . HIS B 1 89 ? 41.797 10.828 8.896 1.00 61.89 89 HIS B N 1
ATOM 2969 C CA . HIS B 1 89 ? 42.072 12.187 9.368 1.00 61.35 89 HIS B CA 1
ATOM 2970 C C . HIS B 1 89 ? 41.644 12.464 10.816 1.00 61.32 89 HIS B C 1
ATOM 2971 O O . HIS B 1 89 ? 40.609 11.985 11.284 1.00 61.66 89 HIS B O 1
ATOM 2978 N N . ALA B 1 90 ? 42.448 13.265 11.507 1.00 60.54 90 ALA B N 1
ATOM 2979 C CA . ALA B 1 90 ? 42.203 13.616 12.903 1.00 60.61 90 ALA B CA 1
ATOM 2980 C C . ALA B 1 90 ? 40.895 14.360 13.151 1.00 59.45 90 ALA B C 1
ATOM 2981 O O . ALA B 1 90 ? 40.176 14.050 14.101 1.00 59.42 90 ALA B O 1
ATOM 2983 N N . ALA B 1 91 ? 40.592 15.342 12.308 1.00 58.87 91 ALA B N 1
ATOM 2984 C CA . ALA B 1 91 ? 39.371 16.125 12.467 1.00 58.54 91 ALA B CA 1
ATOM 2985 C C . ALA B 1 91 ? 38.113 15.263 12.367 1.00 58.79 91 ALA B C 1
ATOM 2986 O O . ALA B 1 91 ? 37.032 15.684 12.781 1.00 59.24 91 ALA B O 1
ATOM 2988 N N . GLY B 1 92 ? 38.259 14.057 11.827 1.00 58.82 92 GLY B N 1
ATOM 2989 C CA . GLY B 1 92 ? 37.126 13.155 11.698 1.00 59.19 92 GLY B CA 1
ATOM 2990 C C . GLY B 1 92 ? 35.906 13.733 10.993 1.00 58.99 92 GLY B C 1
ATOM 2991 O O . GLY B 1 92 ? 34.769 13.449 11.382 1.00 58.06 92 GLY B O 1
ATOM 2992 N N . LYS B 1 93 ? 36.134 14.535 9.956 1.00 58.25 93 LYS B N 1
ATOM 2993 C CA . LYS B 1 93 ? 35.037 15.145 9.200 1.00 58.51 93 LYS B CA 1
ATOM 2994 C C . LYS B 1 93 ? 34.220 14.105 8.421 1.00 58.18 93 LYS B C 1
ATOM 2995 O O . LYS B 1 93 ? 32.988 14.168 8.389 1.00 57.35 93 LYS B O 1
ATOM 3001 N N . ARG B 1 94 ? 34.917 13.157 7.797 1.00 57.43 94 ARG B N 1
ATOM 3002 C CA . ARG B 1 94 ? 34.293 12.091 7.014 1.00 57.10 94 ARG B CA 1
ATOM 3003 C C . ARG B 1 94 ? 32.976 11.620 7.617 1.00 57.96 94 ARG B C 1
ATOM 3004 O O . ARG B 1 94 ? 32.013 11.370 6.896 1.00 58.57 94 ARG B O 1
ATOM 3012 N N . LYS B 1 95 ? 32.944 11.500 8.940 1.00 58.33 95 LYS B N 1
ATOM 3013 C CA . LYS B 1 95 ? 31.751 11.054 9.656 1.00 59.79 95 LYS B CA 1
ATOM 3014 C C . LYS B 1 95 ? 30.545 11.972 9.478 1.00 58.84 95 LYS B C 1
ATOM 3015 O O . LYS B 1 95 ? 29.403 11.510 9.475 1.00 58.79 95 LYS B O 1
ATOM 3021 N N . TRP B 1 96 ? 30.798 13.272 9.350 1.00 58.89 96 TRP B N 1
ATOM 3022 C CA . TRP B 1 96 ? 29.723 14.245 9.171 1.00 58.18 96 TRP B CA 1
ATOM 3023 C C . TRP B 1 96 ? 29.142 14.198 7.765 1.00 55.64 96 TRP B C 1
ATOM 3024 O O . TRP B 1 96 ? 28.001 14.615 7.549 1.00 56.52 96 TRP B O 1
ATOM 3035 N N . LEU B 1 97 ? 29.927 13.698 6.814 1.00 51.11 97 LEU B N 1
ATOM 3036 C CA . LEU B 1 97 ? 29.501 13.661 5.423 1.00 47.30 97 LEU B CA 1
ATOM 3037 C C . LEU B 1 97 ? 29.087 12.312 4.846 1.00 45.56 97 LEU B C 1
ATOM 3038 O O . LEU B 1 97 ? 28.218 12.254 3.975 1.00 44.31 97 LEU B O 1
ATOM 3043 N N . ASP B 1 98 ? 29.702 11.231 5.324 1.00 44.25 98 ASP B N 1
ATOM 3044 C CA . ASP B 1 98 ? 29.394 9.884 4.836 1.00 41.24 98 ASP B CA 1
ATOM 3045 C C . ASP B 1 98 ? 27.915 9.540 5.003 1.00 39.58 98 ASP B C 1
ATOM 3046 O O . ASP B 1 98 ? 27.412 9.423 6.118 1.00 37.55 98 ASP B O 1
ATOM 3051 N N . MET B 1 99 ? 27.227 9.390 3.875 1.00 38.61 99 MET B N 1
ATOM 3052 C CA . MET B 1 99 ? 25.808 9.073 3.865 1.00 40.26 99 MET B CA 1
ATOM 3053 C C . MET B 1 99 ? 25.502 7.813 4.666 1.00 43.61 99 MET B C 1
ATOM 3054 O O . MET B 1 99 ? 24.338 7.509 4.959 1.00 42.11 99 MET B O 1
ATOM 3059 N N . ASN B 1 100 ? 26.553 7.073 5.005 1.00 46.05 100 ASN B N 1
ATOM 3060 C CA . ASN B 1 100 ? 26.410 5.868 5.809 1.00 47.31 100 ASN B CA 1
ATOM 3061 C C . ASN B 1 100 ? 26.477 6.263 7.281 1.00 47.53 100 ASN B C 1
ATOM 3062 O O . ASN B 1 100 ? 25.973 5.545 8.140 1.00 48.79 100 ASN B O 1
ATOM 3067 N N . SER B 1 101 ? 27.102 7.409 7.558 1.00 48.23 101 SER B N 1
ATOM 3068 C CA . SER B 1 101 ? 27.234 7.934 8.921 1.00 47.86 101 SER B CA 1
ATOM 3069 C C . SER B 1 101 ? 25.951 8.581 9.407 1.00 47.27 101 SER B C 1
ATOM 3070 O O . SER B 1 101 ? 25.156 9.090 8.617 1.00 49.06 101 SER B O 1
ATOM 3073 N N . ALA B 1 102 ? 25.779 8.573 10.723 1.00 46.54 102 ALA B N 1
ATOM 3074 C CA . ALA B 1 102 ? 24.609 9.123 11.395 1.00 43.52 102 ALA B CA 1
ATOM 3075 C C . ALA B 1 102 ? 24.125 10.456 10.858 1.00 42.52 102 ALA B C 1
ATOM 3076 O O . ALA B 1 102 ? 22.994 10.562 10.377 1.00 42.86 102 ALA B O 1
ATOM 3078 N N . VAL B 1 103 ? 24.981 11.468 10.961 1.00 41.31 103 VAL B N 1
ATOM 3079 C CA . VAL B 1 103 ? 24.661 12.818 10.517 1.00 42.13 103 VAL B CA 1
ATOM 3080 C C . VAL B 1 103 ? 24.767 12.994 8.997 1.00 41.50 103 VAL B C 1
ATOM 3081 O O . VAL B 1 103 ? 24.140 13.888 8.414 1.00 39.67 103 VAL B O 1
ATOM 3085 N N . GLY B 1 104 ? 25.583 12.156 8.366 1.00 39.65 104 GLY B N 1
ATOM 3086 C CA . GLY B 1 104 ? 25.737 12.233 6.929 1.00 37.11 104 GLY B CA 1
ATOM 3087 C C . GLY B 1 104 ? 24.458 11.725 6.307 1.00 35.45 104 GLY B C 1
ATOM 3088 O O . GLY B 1 104 ? 24.078 12.127 5.207 1.00 36.42 104 GLY B O 1
ATOM 3089 N N . ARG B 1 105 ? 23.776 10.839 7.023 1.00 35.59 105 ARG B N 1
ATOM 3090 C CA . ARG B 1 105 ? 22.525 10.286 6.524 1.00 33.94 105 ARG B CA 1
ATOM 3091 C C . ARG B 1 105 ? 21.330 11.190 6.822 1.00 34.52 105 ARG B C 1
ATOM 3092 O O . ARG B 1 105 ? 20.515 11.470 5.941 1.00 32.63 105 ARG B O 1
ATOM 3100 N N . GLY B 1 106 ? 21.236 11.637 8.073 1.00 34.68 106 GLY B N 1
ATOM 3101 C CA . GLY B 1 106 ? 20.133 12.482 8.480 1.00 33.90 106 GLY B CA 1
ATOM 3102 C C . GLY B 1 106 ? 20.153 13.832 7.803 1.00 33.12 106 GLY B C 1
ATOM 3103 O O . GLY B 1 106 ? 19.111 14.431 7.565 1.00 34.70 106 GLY B O 1
ATOM 3104 N N . ASP B 1 107 ? 21.343 14.323 7.495 1.00 33.62 107 ASP B N 1
ATOM 3105 C CA . ASP B 1 107 ? 21.458 15.609 6.846 1.00 32.95 107 ASP B CA 1
ATOM 3106 C C . ASP B 1 107 ? 20.771 15.676 5.487 1.00 32.40 107 ASP B C 1
ATOM 3107 O O . ASP B 1 107 ? 20.301 16.736 5.098 1.00 32.18 107 ASP B O 1
ATOM 3112 N N . LEU B 1 108 ? 20.703 14.563 4.762 1.00 31.82 108 LEU B N 1
ATOM 3113 C CA . LEU B 1 108 ? 20.045 14.591 3.455 1.00 30.97 108 LEU B CA 1
ATOM 3114 C C . LEU B 1 108 ? 18.573 14.880 3.695 1.00 30.54 108 LEU B C 1
ATOM 3115 O O . LEU B 1 108 ? 17.854 15.294 2.792 1.00 29.60 108 LEU B O 1
ATOM 3120 N N . GLY B 1 109 ? 18.145 14.669 4.936 1.00 29.71 109 GLY B N 1
ATOM 3121 C CA . GLY B 1 109 ? 16.770 14.932 5.306 1.00 29.32 109 GLY B CA 1
ATOM 3122 C C . GLY B 1 109 ? 16.439 16.395 5.102 1.00 29.69 109 GLY B C 1
ATOM 3123 O O . GLY B 1 109 ? 15.264 16.765 4.963 1.00 28.13 109 GLY B O 1
ATOM 3124 N N . PHE B 1 110 ? 17.477 17.233 5.080 1.00 27.99 110 PHE B N 1
ATOM 3125 C CA . PHE B 1 110 ? 17.290 18.661 4.871 1.00 27.96 110 PHE B CA 1
ATOM 3126 C C . PHE B 1 110 ? 16.562 18.919 3.547 1.00 27.59 110 PHE B C 1
ATOM 3127 O O . PHE B 1 110 ? 15.943 19.965 3.366 1.00 27.05 110 PHE B O 1
ATOM 3135 N N . VAL B 1 111 ? 16.632 17.972 2.617 1.00 27.54 111 VAL B N 1
ATOM 3136 C CA . VAL B 1 111 ? 15.965 18.168 1.339 1.00 27.46 111 VAL B CA 1
ATOM 3137 C C . VAL B 1 111 ? 14.445 18.259 1.515 1.00 28.68 111 VAL B C 1
ATOM 3138 O O . VAL B 1 111 ? 13.753 18.764 0.626 1.00 28.16 111 VAL B O 1
ATOM 3142 N N . GLU B 1 112 ? 13.934 17.783 2.658 1.00 28.51 112 GLU B N 1
ATOM 3143 C CA . GLU B 1 112 ? 12.496 17.830 2.958 1.00 27.90 112 GLU B CA 1
ATOM 3144 C C . GLU B 1 112 ? 12.159 18.928 3.984 1.00 28.63 112 GLU B C 1
ATOM 3145 O O . GLU B 1 112 ? 11.078 18.923 4.576 1.00 29.06 112 GLU B O 1
ATOM 3151 N N . LEU B 1 113 ? 13.078 19.864 4.191 1.00 26.99 113 LEU B N 1
ATOM 3152 C CA . LEU B 1 113 ? 12.893 20.942 5.154 1.00 26.06 113 LEU B CA 1
ATOM 3153 C C . LEU B 1 113 ? 11.549 21.674 5.065 1.00 27.21 113 LEU B C 1
ATOM 3154 O O . LEU B 1 113 ? 11.019 22.142 6.075 1.00 27.36 113 LEU B O 1
ATOM 3159 N N . ALA B 1 114 ? 11.002 21.787 3.863 1.00 29.59 114 ALA B N 1
ATOM 3160 C CA . ALA B 1 114 ? 9.723 22.474 3.682 1.00 30.35 114 ALA B CA 1
ATOM 3161 C C . ALA B 1 114 ? 8.641 21.831 4.552 1.00 31.04 114 ALA B C 1
ATOM 3162 O O . ALA B 1 114 ? 7.813 22.523 5.143 1.00 30.06 114 ALA B O 1
ATOM 3164 N N . HIS B 1 115 ? 8.657 20.508 4.640 1.00 31.44 115 HIS B N 1
ATOM 3165 C CA . HIS B 1 115 ? 7.661 19.808 5.443 1.00 32.20 115 HIS B CA 1
ATOM 3166 C C . HIS B 1 115 ? 7.710 20.228 6.912 1.00 31.93 115 HIS B C 1
ATOM 3167 O O . HIS B 1 115 ? 6.668 20.451 7.546 1.00 32.85 115 HIS B O 1
ATOM 3174 N N . SER B 1 116 ? 8.920 20.335 7.456 1.00 31.46 116 SER B N 1
ATOM 3175 C CA . SER B 1 116 ? 9.076 20.753 8.846 1.00 29.94 116 SER B CA 1
ATOM 3176 C C . SER B 1 116 ? 8.621 22.195 9.024 1.00 29.15 116 SER B C 1
ATOM 3177 O O . SER B 1 116 ? 7.974 22.526 10.010 1.00 30.23 116 SER B O 1
ATOM 3180 N N . ILE B 1 117 ? 8.948 23.062 8.073 1.00 29.23 117 ILE B N 1
ATOM 3181 C CA . ILE B 1 117 ? 8.559 24.458 8.203 1.00 30.03 117 ILE B CA 1
ATOM 3182 C C . ILE B 1 117 ? 7.032 24.622 8.153 1.00 31.84 117 ILE B C 1
ATOM 3183 O O . ILE B 1 117 ? 6.447 25.385 8.930 1.00 29.91 117 ILE B O 1
ATOM 3188 N N . ARG B 1 118 ? 6.383 23.886 7.260 1.00 32.60 118 ARG B N 1
ATOM 3189 C CA . ARG B 1 118 ? 4.938 23.984 7.144 1.00 35.09 118 ARG B CA 1
ATOM 3190 C C . ARG B 1 118 ? 4.168 23.294 8.262 1.00 33.96 118 ARG B C 1
ATOM 3191 O O . ARG B 1 118 ? 3.084 23.752 8.626 1.00 36.42 118 ARG B O 1
ATOM 3199 N N . THR B 1 119 ? 4.726 22.229 8.833 1.00 33.75 119 THR B N 1
ATOM 3200 C CA . THR B 1 119 ? 4.011 21.475 9.875 1.00 32.06 119 THR B CA 1
ATOM 3201 C C . THR B 1 119 ? 4.674 21.350 11.250 1.00 32.41 119 THR B C 1
ATOM 3202 O O . THR B 1 119 ? 4.007 21.054 12.240 1.00 31.60 119 THR B O 1
ATOM 3206 N N . GLY B 1 120 ? 5.982 21.557 11.322 1.00 32.97 120 GLY B N 1
ATOM 3207 C CA . GLY B 1 120 ? 6.664 21.409 12.599 1.00 31.58 120 GLY B CA 1
ATOM 3208 C C . GLY B 1 120 ? 7.060 19.960 12.870 1.00 31.87 120 GLY B C 1
ATOM 3209 O O . GLY B 1 120 ? 7.579 19.631 13.936 1.00 31.64 120 GLY B O 1
ATOM 3210 N N . GLN B 1 121 ? 6.804 19.080 11.907 1.00 32.37 121 GLN B N 1
ATOM 3211 C CA . GLN B 1 121 ? 7.147 17.670 12.047 1.00 32.92 121 GLN B CA 1
ATOM 3212 C C . GLN B 1 121 ? 8.542 17.456 11.479 1.00 32.17 121 GLN B C 1
ATOM 3213 O O . GLN B 1 121 ? 9.003 18.245 10.658 1.00 30.81 121 GLN B O 1
ATOM 3219 N N . PRO B 1 122 ? 9.220 16.369 11.887 1.00 32.20 122 PRO B N 1
ATOM 3220 C CA . PRO B 1 122 ? 10.574 16.058 11.411 1.00 32.73 122 PRO B CA 1
ATOM 3221 C C . PRO B 1 122 ? 10.586 15.823 9.908 1.00 31.17 122 PRO B C 1
ATOM 3222 O O . PRO B 1 122 ? 9.656 15.218 9.368 1.00 33.08 122 PRO B O 1
ATOM 3226 N N . ALA B 1 123 ? 11.638 16.278 9.239 1.00 29.75 123 ALA B N 1
ATOM 3227 C CA . ALA B 1 123 ? 11.763 16.071 7.796 1.00 29.65 123 ALA B CA 1
ATOM 3228 C C . ALA B 1 123 ? 12.272 14.657 7.492 1.00 30.64 123 ALA B C 1
ATOM 3229 O O . ALA B 1 123 ? 11.823 14.010 6.541 1.00 28.69 123 ALA B O 1
ATOM 3231 N N . TYR B 1 124 ? 13.218 14.200 8.308 1.00 28.43 124 TYR B N 1
ATOM 3232 C CA . TYR B 1 124 ? 13.848 12.889 8.156 1.00 30.67 124 TYR B CA 1
ATOM 3233 C C . TYR B 1 124 ? 12.929 11.720 7.760 1.00 32.69 124 TYR B C 1
ATOM 3234 O O . TYR B 1 124 ? 13.263 10.920 6.866 1.00 30.59 124 TYR B O 1
ATOM 3243 N N . PRO B 1 125 ? 11.762 11.602 8.421 1.00 33.62 125 PRO B N 1
ATOM 3244 C CA . PRO B 1 125 ? 10.829 10.521 8.115 1.00 34.83 125 PRO B CA 1
ATOM 3245 C C . PRO B 1 125 ? 10.275 10.621 6.705 1.00 35.14 125 PRO B C 1
ATOM 3246 O O . PRO B 1 125 ? 9.960 9.602 6.081 1.00 36.10 125 PRO B O 1
ATOM 3250 N N . VAL B 1 126 ? 10.138 11.852 6.217 1.00 32.57 126 VAL B N 1
ATOM 3251 C CA . VAL B 1 126 ? 9.610 12.078 4.882 1.00 31.46 126 VAL B CA 1
ATOM 3252 C C . VAL B 1 126 ? 10.565 11.481 3.864 1.00 31.72 126 VAL B C 1
ATOM 3253 O O . VAL B 1 126 ? 10.157 11.020 2.809 1.00 29.75 126 VAL B O 1
ATOM 3257 N N . ARG B 1 127 ? 11.848 11.485 4.194 1.00 31.75 127 ARG B N 1
ATOM 3258 C CA . ARG B 1 127 ? 12.840 10.927 3.291 1.00 32.91 127 ARG B CA 1
ATOM 3259 C C . ARG B 1 127 ? 13.000 9.418 3.478 1.00 32.44 127 ARG B C 1
ATOM 3260 O O . ARG B 1 127 ? 12.845 8.650 2.537 1.00 31.72 127 ARG B O 1
ATOM 3268 N N . TYR B 1 128 ? 13.286 9.009 4.707 1.00 32.37 128 TYR B N 1
ATOM 3269 C CA . TYR B 1 128 ? 13.540 7.614 5.008 1.00 34.84 128 TYR B CA 1
ATOM 3270 C C . TYR B 1 128 ? 12.387 6.700 5.440 1.00 37.30 128 TYR B C 1
ATOM 3271 O O . TYR B 1 128 ? 12.578 5.492 5.554 1.00 37.09 128 TYR B O 1
ATOM 3280 N N . GLY B 1 129 ? 11.203 7.256 5.677 1.00 38.93 129 GLY B N 1
ATOM 3281 C CA . GLY B 1 129 ? 10.077 6.423 6.072 1.00 41.28 129 GLY B CA 1
ATOM 3282 C C . GLY B 1 129 ? 10.123 5.889 7.497 1.00 42.51 129 GLY B C 1
ATOM 3283 O O . GLY B 1 129 ? 9.138 5.358 7.999 1.00 44.51 129 GLY B O 1
ATOM 3284 N N . THR B 1 130 ? 11.269 6.013 8.149 1.00 41.76 130 THR B N 1
ATOM 3285 C CA . THR B 1 130 ? 11.416 5.556 9.522 1.00 40.44 130 THR B CA 1
ATOM 3286 C C . THR B 1 130 ? 11.870 6.781 10.306 1.00 39.14 130 THR B C 1
ATOM 3287 O O . THR B 1 130 ? 12.212 7.807 9.707 1.00 39.47 130 THR B O 1
ATOM 3291 N N . SER B 1 131 ? 11.868 6.696 11.632 1.00 36.97 131 SER B N 1
ATOM 3292 C CA . SER B 1 131 ? 12.308 7.830 12.430 1.00 36.35 131 SER B CA 1
ATOM 3293 C C . SER B 1 131 ? 13.816 7.738 12.666 1.00 35.72 131 SER B C 1
ATOM 3294 O O . SER B 1 131 ? 14.406 6.657 12.562 1.00 35.75 131 SER B O 1
ATOM 3297 N N . PHE B 1 132 ? 14.437 8.870 12.981 1.00 35.00 132 PHE B N 1
ATOM 3298 C CA . PHE B 1 132 ? 15.876 8.915 13.223 1.00 35.63 132 PHE B CA 1
ATOM 3299 C C . PHE B 1 132 ? 16.303 7.976 14.349 1.00 38.32 132 PHE B C 1
ATOM 3300 O O . PHE B 1 132 ? 17.166 7.134 14.154 1.00 37.50 132 PHE B O 1
ATOM 3308 N N . TRP B 1 133 ? 15.708 8.123 15.531 1.00 40.53 133 TRP B N 1
ATOM 3309 C CA . TRP B 1 133 ? 16.083 7.275 16.663 1.00 43.55 133 TRP B CA 1
ATOM 3310 C C . TRP B 1 133 ? 15.823 5.792 16.430 1.00 44.55 133 TRP B C 1
ATOM 3311 O O . TRP B 1 133 ? 16.465 4.949 17.052 1.00 44.81 133 TRP B O 1
ATOM 3322 N N . GLU B 1 134 ? 14.887 5.475 15.539 1.00 46.14 134 GLU B N 1
ATOM 3323 C CA . GLU B 1 134 ? 14.597 4.084 15.218 1.00 48.21 134 GLU B CA 1
ATOM 3324 C C . GLU B 1 134 ? 15.845 3.463 14.591 1.00 47.95 134 GLU B C 1
ATOM 3325 O O . GLU B 1 134 ? 16.336 2.427 15.050 1.00 47.33 134 GLU B O 1
ATOM 3331 N N . ASP B 1 135 ? 16.350 4.105 13.537 1.00 46.38 135 ASP B N 1
ATOM 3332 C CA . ASP B 1 135 ? 17.527 3.607 12.832 1.00 46.29 135 ASP B CA 1
ATOM 3333 C C . ASP B 1 135 ? 18.767 3.515 13.726 1.00 45.75 135 ASP B C 1
ATOM 3334 O O . ASP B 1 135 ? 19.415 2.467 13.786 1.00 46.19 135 ASP B O 1
ATOM 3339 N N . LEU B 1 136 ? 19.094 4.592 14.432 1.00 44.51 136 LEU B N 1
ATOM 3340 C CA . LEU B 1 136 ? 20.248 4.575 15.330 1.00 46.49 136 LEU B CA 1
ATOM 3341 C C . LEU B 1 136 ? 20.109 3.446 16.364 1.00 47.69 136 LEU B C 1
ATOM 3342 O O . LEU B 1 136 ? 21.081 2.746 16.694 1.00 47.24 136 LEU B O 1
ATOM 3347 N N . GLY B 1 137 ? 18.897 3.271 16.877 1.00 47.79 137 GLY B N 1
ATOM 3348 C CA . GLY B 1 137 ? 18.683 2.239 17.875 1.00 49.23 137 GLY B CA 1
ATOM 3349 C C . GLY B 1 137 ? 18.836 0.845 17.305 1.00 50.25 137 GLY B C 1
ATOM 3350 O O . GLY B 1 137 ? 18.957 -0.124 18.057 1.00 50.12 137 GLY B O 1
ATOM 3351 N N . SER B 1 138 ? 18.839 0.752 15.975 1.00 50.01 138 SER B N 1
ATOM 3352 C CA . SER B 1 138 ? 18.951 -0.522 15.276 1.00 50.67 138 SER B CA 1
ATOM 3353 C C . SER B 1 138 ? 20.353 -0.830 14.755 1.00 50.80 138 SER B C 1
ATOM 3354 O O . SER B 1 138 ? 20.606 -1.937 14.263 1.00 48.65 138 SER B O 1
ATOM 3357 N N . ASP B 1 139 ? 21.263 0.134 14.856 1.00 49.90 139 ASP B N 1
ATOM 3358 C CA . ASP B 1 139 ? 22.610 -0.087 14.351 1.00 51.15 139 ASP B CA 1
ATOM 3359 C C . ASP B 1 139 ? 23.678 0.503 15.263 1.00 51.44 139 ASP B C 1
ATOM 3360 O O . ASP B 1 139 ? 23.990 1.691 15.192 1.00 49.90 139 ASP B O 1
ATOM 3365 N N . PRO B 1 140 ? 24.284 -0.343 16.110 1.00 52.54 140 PRO B N 1
ATOM 3366 C CA . PRO B 1 140 ? 25.327 0.069 17.058 1.00 52.88 140 PRO B CA 1
ATOM 3367 C C . PRO B 1 140 ? 26.451 0.868 16.403 1.00 52.59 140 PRO B C 1
ATOM 3368 O O . PRO B 1 140 ? 27.135 1.662 17.061 1.00 52.89 140 PRO B O 1
ATOM 3372 N N . VAL B 1 141 ? 26.650 0.638 15.112 1.00 50.63 141 VAL B N 1
ATOM 3373 C CA . VAL B 1 141 ? 27.680 1.345 14.373 1.00 50.58 141 VAL B CA 1
ATOM 3374 C C . VAL B 1 141 ? 27.139 2.753 14.155 1.00 51.09 141 VAL B C 1
ATOM 3375 O O . VAL B 1 141 ? 27.671 3.727 14.695 1.00 52.38 141 VAL B O 1
ATOM 3379 N N . LEU B 1 142 ? 26.059 2.841 13.382 1.00 49.46 142 LEU B N 1
ATOM 3380 C CA . LEU B 1 142 ? 25.401 4.108 13.086 1.00 47.45 142 LEU B CA 1
ATOM 3381 C C . LEU B 1 142 ? 25.264 4.918 14.376 1.00 45.91 142 LEU B C 1
ATOM 3382 O O . LEU B 1 142 ? 25.455 6.139 14.392 1.00 42.78 142 LEU B O 1
ATOM 3387 N N . SER B 1 143 ? 24.947 4.206 15.454 1.00 46.00 143 SER B N 1
ATOM 3388 C CA . SER B 1 143 ? 24.763 4.795 16.776 1.00 45.51 143 SER B CA 1
ATOM 3389 C C . SER B 1 143 ? 26.048 5.422 17.300 1.00 47.36 143 SER B C 1
ATOM 3390 O O . SER B 1 143 ? 26.078 6.598 17.697 1.00 45.28 143 SER B O 1
ATOM 3393 N N . ALA B 1 144 ? 27.109 4.623 17.304 1.00 48.19 144 ALA B N 1
ATOM 3394 C CA . ALA B 1 144 ? 28.404 5.084 17.783 1.00 50.03 144 ALA B CA 1
ATOM 3395 C C . ALA B 1 144 ? 28.950 6.247 16.953 1.00 49.38 144 ALA B C 1
ATOM 3396 O O . ALA B 1 144 ? 29.641 7.112 17.486 1.00 48.84 144 ALA B O 1
ATOM 3398 N N . SER B 1 145 ? 28.649 6.263 15.655 1.00 49.85 145 SER B N 1
ATOM 3399 C CA . SER B 1 145 ? 29.130 7.338 14.788 1.00 51.79 145 SER B CA 1
ATOM 3400 C C . SER B 1 145 ? 28.526 8.686 15.184 1.00 52.25 145 SER B C 1
ATOM 3401 O O . SER B 1 145 ? 29.202 9.711 15.148 1.00 53.64 145 SER B O 1
ATOM 3404 N N . PHE B 1 146 ? 27.252 8.675 15.564 1.00 53.42 146 PHE B N 1
ATOM 3405 C CA . PHE B 1 146 ? 26.538 9.886 15.963 1.00 54.79 146 PHE B CA 1
ATOM 3406 C C . PHE B 1 146 ? 26.991 10.402 17.328 1.00 58.13 146 PHE B C 1
ATOM 3407 O O . PHE B 1 146 ? 27.030 11.612 17.563 1.00 58.86 146 PHE B O 1
ATOM 3415 N N . ASP B 1 147 ? 27.322 9.483 18.230 1.00 60.44 147 ASP B N 1
ATOM 3416 C CA . ASP B 1 147 ? 27.764 9.870 19.562 1.00 62.41 147 ASP B CA 1
ATOM 3417 C C . ASP B 1 147 ? 29.168 10.481 19.522 1.00 63.17 147 ASP B C 1
ATOM 3418 O O . ASP B 1 147 ? 29.354 11.625 19.937 1.00 62.94 147 ASP B O 1
ATOM 3423 N N . THR B 1 148 ? 30.151 9.735 19.019 1.00 64.09 148 THR B N 1
ATOM 3424 C CA . THR B 1 148 ? 31.514 10.260 18.934 1.00 65.23 148 THR B CA 1
ATOM 3425 C C . THR B 1 148 ? 31.491 11.560 18.143 1.00 65.56 148 THR B C 1
ATOM 3426 O O . THR B 1 148 ? 32.290 12.467 18.379 1.00 66.39 148 THR B O 1
ATOM 3430 N N . LEU B 1 149 ? 30.562 11.640 17.200 1.00 65.19 149 LEU B N 1
ATOM 3431 C CA . LEU B 1 149 ? 30.422 12.823 16.375 1.00 66.51 149 LEU B CA 1
ATOM 3432 C C . LEU B 1 149 ? 29.573 13.849 17.118 1.00 67.18 149 LEU B C 1
ATOM 3433 O O . LEU B 1 149 ? 28.903 14.676 16.501 1.00 67.36 149 LEU B O 1
ATOM 3438 N N . MET B 1 150 ? 29.604 13.793 18.447 1.00 68.32 150 MET B N 1
ATOM 3439 C CA . MET B 1 150 ? 28.831 14.729 19.256 1.00 69.24 150 MET B CA 1
ATOM 3440 C C . MET B 1 150 ? 29.473 15.036 20.602 1.00 69.51 150 MET B C 1
ATOM 3441 O O . MET B 1 150 ? 29.065 15.973 21.290 1.00 69.12 150 MET B O 1
ATOM 3446 N N . THR B 1 159 ? 29.674 17.903 33.162 1.00 76.79 159 THR B N 1
ATOM 3447 C CA . THR B 1 159 ? 30.408 17.179 34.196 1.00 76.82 159 THR B CA 1
ATOM 3448 C C . THR B 1 159 ? 30.013 17.678 35.581 1.00 76.42 159 THR B C 1
ATOM 3449 O O . THR B 1 159 ? 29.347 16.969 36.338 1.00 76.54 159 THR B O 1
ATOM 3453 N N . GLY B 1 160 ? 30.427 18.902 35.902 1.00 75.65 160 GLY B N 1
ATOM 3454 C CA . GLY B 1 160 ? 30.105 19.483 37.193 1.00 75.16 160 GLY B CA 1
ATOM 3455 C C . GLY B 1 160 ? 28.623 19.404 37.504 1.00 75.18 160 GLY B C 1
ATOM 3456 O O . GLY B 1 160 ? 28.200 19.653 38.634 1.00 75.19 160 GLY B O 1
ATOM 3457 N N . ILE B 1 161 ? 27.833 19.059 36.492 1.00 75.12 161 ILE B N 1
ATOM 3458 C CA . ILE B 1 161 ? 26.387 18.930 36.632 1.00 74.37 161 ILE B CA 1
ATOM 3459 C C . ILE B 1 161 ? 26.039 18.043 37.827 1.00 73.72 161 ILE B C 1
ATOM 3460 O O . ILE B 1 161 ? 24.997 18.220 38.467 1.00 73.38 161 ILE B O 1
ATOM 3465 N N . ALA B 1 162 ? 26.919 17.092 38.126 1.00 72.37 162 ALA B N 1
ATOM 3466 C CA . ALA B 1 162 ? 26.712 16.190 39.252 1.00 71.76 162 ALA B CA 1
ATOM 3467 C C . ALA B 1 162 ? 27.023 16.947 40.535 1.00 71.35 162 ALA B C 1
ATOM 3468 O O . ALA B 1 162 ? 26.278 16.880 41.515 1.00 71.35 162 ALA B O 1
ATOM 3470 N N . ALA B 1 163 ? 28.133 17.676 40.509 1.00 70.58 163 ALA B N 1
ATOM 3471 C CA . ALA B 1 163 ? 28.574 18.460 41.650 1.00 69.52 163 ALA B CA 1
ATOM 3472 C C . ALA B 1 163 ? 27.661 19.654 41.842 1.00 68.83 163 ALA B C 1
ATOM 3473 O O . ALA B 1 163 ? 28.034 20.622 42.499 1.00 69.25 163 ALA B O 1
ATOM 3475 N N . LYS B 1 164 ? 26.463 19.588 41.271 1.00 68.61 164 LYS B N 1
ATOM 3476 C CA . LYS B 1 164 ? 25.520 20.692 41.381 1.00 68.48 164 LYS B CA 1
ATOM 3477 C C . LYS B 1 164 ? 24.195 20.247 41.977 1.00 68.34 164 LYS B C 1
ATOM 3478 O O . LYS B 1 164 ? 23.393 21.079 42.402 1.00 69.17 164 LYS B O 1
ATOM 3484 N N . TYR B 1 165 ? 23.959 18.938 41.996 1.00 67.52 165 TYR B N 1
ATOM 3485 C CA . TYR B 1 165 ? 22.720 18.398 42.549 1.00 66.59 165 TYR B CA 1
ATOM 3486 C C . TYR B 1 165 ? 23.019 17.259 43.520 1.00 66.26 165 TYR B C 1
ATOM 3487 O O . TYR B 1 165 ? 24.109 16.684 43.497 1.00 66.20 165 TYR B O 1
ATOM 3496 N N . ASP B 1 166 ? 22.057 16.939 44.381 1.00 65.57 166 ASP B N 1
ATOM 3497 C CA . ASP B 1 166 ? 22.251 15.864 45.347 1.00 65.14 166 ASP B CA 1
ATOM 3498 C C . ASP B 1 166 ? 21.745 14.542 44.789 1.00 64.19 166 ASP B C 1
ATOM 3499 O O . ASP B 1 166 ? 20.635 14.107 45.106 1.00 63.66 166 ASP B O 1
ATOM 3504 N N . TRP B 1 167 ? 22.570 13.911 43.956 1.00 63.60 167 TRP B N 1
ATOM 3505 C CA . TRP B 1 167 ? 22.233 12.634 43.333 1.00 62.12 167 TRP B CA 1
ATOM 3506 C C . TRP B 1 167 ? 22.294 11.510 44.355 1.00 60.75 167 TRP B C 1
ATOM 3507 O O . TRP B 1 167 ? 21.449 10.613 44.363 1.00 59.90 167 TRP B O 1
ATOM 3518 N N . ALA B 1 168 ? 23.309 11.577 45.213 1.00 59.88 168 ALA B N 1
ATOM 3519 C CA . ALA B 1 168 ? 23.533 10.580 46.250 1.00 58.79 168 ALA B CA 1
ATOM 3520 C C . ALA B 1 168 ? 22.264 10.230 47.015 1.00 58.65 168 ALA B C 1
ATOM 3521 O O . ALA B 1 168 ? 22.028 9.065 47.340 1.00 57.76 168 ALA B O 1
ATOM 3523 N N . ALA B 1 169 ? 21.446 11.236 47.301 1.00 58.94 169 ALA B N 1
ATOM 3524 C CA . ALA B 1 169 ? 20.203 11.020 48.037 1.00 60.29 169 ALA B CA 1
ATOM 3525 C C . ALA B 1 169 ? 19.221 10.107 47.299 1.00 60.47 169 ALA B C 1
ATOM 3526 O O . ALA B 1 169 ? 18.379 9.456 47.922 1.00 61.12 169 ALA B O 1
ATOM 3528 N N . LEU B 1 170 ? 19.322 10.066 45.975 1.00 61.14 170 LEU B N 1
ATOM 3529 C CA . LEU B 1 170 ? 18.435 9.225 45.176 1.00 60.72 170 LEU B CA 1
ATOM 3530 C C . LEU B 1 170 ? 18.690 7.757 45.463 1.00 60.26 170 LEU B C 1
ATOM 3531 O O . LEU B 1 170 ? 17.767 6.941 45.433 1.00 59.43 170 LEU B O 1
ATOM 3536 N N . GLY B 1 171 ? 19.949 7.431 45.743 1.00 60.37 171 GLY B N 1
ATOM 3537 C CA . GLY B 1 171 ? 20.317 6.053 46.012 1.00 60.91 171 GLY B CA 1
ATOM 3538 C C . GLY B 1 171 ? 20.587 5.385 44.682 1.00 61.33 171 GLY B C 1
ATOM 3539 O O . GLY B 1 171 ? 21.736 5.109 44.327 1.00 61.96 171 GLY B O 1
ATOM 3540 N N . HIS B 1 172 ? 19.515 5.133 43.939 1.00 61.08 172 HIS B N 1
ATOM 3541 C CA . HIS B 1 172 ? 19.620 4.528 42.620 1.00 60.59 172 HIS B CA 1
ATOM 3542 C C . HIS B 1 172 ? 18.912 5.458 41.646 1.00 60.09 172 HIS B C 1
ATOM 3543 O O . HIS B 1 172 ? 17.845 5.999 41.956 1.00 59.67 172 HIS B O 1
ATOM 3550 N N . VAL B 1 173 ? 19.503 5.652 40.472 1.00 59.32 173 VAL B N 1
ATOM 3551 C CA . VAL B 1 173 ? 18.897 6.528 39.481 1.00 59.49 173 VAL B CA 1
ATOM 3552 C C . VAL B 1 173 ? 18.860 5.909 38.089 1.00 60.00 173 VAL B C 1
ATOM 3553 O O . VAL B 1 173 ? 19.859 5.374 37.591 1.00 60.28 173 VAL B O 1
ATOM 3557 N N . VAL B 1 174 ? 17.686 5.987 37.474 1.00 60.03 174 VAL B N 1
ATOM 3558 C CA . VAL B 1 174 ? 17.463 5.465 36.135 1.00 59.30 174 VAL B CA 1
ATOM 3559 C C . VAL B 1 174 ? 17.613 6.599 35.122 1.00 59.05 174 VAL B C 1
ATOM 3560 O O . VAL B 1 174 ? 16.799 7.529 35.105 1.00 58.60 174 VAL B O 1
ATOM 3564 N N . ASP B 1 175 ? 18.650 6.534 34.289 1.00 58.36 175 ASP B N 1
ATOM 3565 C CA . ASP B 1 175 ? 18.846 7.562 33.269 1.00 58.01 175 ASP B CA 1
ATOM 3566 C C . ASP B 1 175 ? 17.973 7.208 32.070 1.00 56.74 175 ASP B C 1
ATOM 3567 O O . ASP B 1 175 ? 18.373 6.420 31.211 1.00 57.63 175 ASP B O 1
ATOM 3572 N N . VAL B 1 176 ? 16.777 7.780 32.021 1.00 54.40 176 VAL B N 1
ATOM 3573 C CA . VAL B 1 176 ? 15.861 7.511 30.929 1.00 53.49 176 VAL B CA 1
ATOM 3574 C C . VAL B 1 176 ? 16.448 8.072 29.632 1.00 52.68 176 VAL B C 1
ATOM 3575 O O . VAL B 1 176 ? 16.820 9.247 29.563 1.00 51.35 176 VAL B O 1
ATOM 3579 N N . GLY B 1 177 ? 16.536 7.221 28.610 1.00 50.56 177 GLY B N 1
ATOM 3580 C CA . GLY B 1 177 ? 17.098 7.648 27.345 1.00 46.57 177 GLY B CA 1
ATOM 3581 C C . GLY B 1 177 ? 18.536 8.049 27.595 1.00 45.50 177 GLY B C 1
ATOM 3582 O O . GLY B 1 177 ? 19.059 8.978 26.979 1.00 45.64 177 GLY B O 1
ATOM 3583 N N . GLY B 1 178 ? 19.176 7.332 28.510 1.00 44.07 178 GLY B N 1
ATOM 3584 C CA . GLY B 1 178 ? 20.555 7.622 28.867 1.00 44.05 178 GLY B CA 1
ATOM 3585 C C . GLY B 1 178 ? 21.605 7.444 27.788 1.00 43.08 178 GLY B C 1
ATOM 3586 O O . GLY B 1 178 ? 22.795 7.583 28.069 1.00 43.46 178 GLY B O 1
ATOM 3587 N N . GLY B 1 179 ? 21.181 7.146 26.562 1.00 43.29 179 GLY B N 1
ATOM 3588 C CA . GLY B 1 179 ? 22.129 6.956 25.473 1.00 41.14 179 GLY B CA 1
ATOM 3589 C C . GLY B 1 179 ? 23.217 5.983 25.882 1.00 41.59 179 GLY B C 1
ATOM 3590 O O . GLY B 1 179 ? 22.925 4.953 26.480 1.00 38.45 179 GLY B O 1
ATOM 3591 N N . SER B 1 180 ? 24.467 6.282 25.548 1.00 41.36 180 SER B N 1
ATOM 3592 C CA . SER B 1 180 ? 25.555 5.401 25.951 1.00 44.53 180 SER B CA 1
ATOM 3593 C C . SER B 1 180 ? 25.995 5.815 27.367 1.00 45.59 180 SER B C 1
ATOM 3594 O O . SER B 1 180 ? 25.256 6.525 28.062 1.00 45.14 180 SER B O 1
ATOM 3597 N N . GLY B 1 181 ? 27.202 5.479 27.801 1.00 45.69 181 GLY B N 1
ATOM 3598 C CA . GLY B 1 181 ? 27.474 5.639 29.216 1.00 48.68 181 GLY B CA 1
ATOM 3599 C C . GLY B 1 181 ? 27.216 7.050 29.707 1.00 49.35 181 GLY B C 1
ATOM 3600 O O . GLY B 1 181 ? 26.532 7.221 30.713 1.00 49.80 181 GLY B O 1
ATOM 3601 N N . GLY B 1 182 ? 27.703 8.063 29.005 1.00 49.75 182 GLY B N 1
ATOM 3602 C CA . GLY B 1 182 ? 27.258 9.420 29.251 1.00 48.80 182 GLY B CA 1
ATOM 3603 C C . GLY B 1 182 ? 27.329 9.968 30.666 1.00 49.42 182 GLY B C 1
ATOM 3604 O O . GLY B 1 182 ? 28.341 9.877 31.359 1.00 48.36 182 GLY B O 1
ATOM 3605 N N . LEU B 1 183 ? 26.204 10.556 31.070 1.00 49.57 183 LEU B N 1
ATOM 3606 C CA . LEU B 1 183 ? 26.012 11.154 32.389 1.00 50.95 183 LEU B CA 1
ATOM 3607 C C . LEU B 1 183 ? 26.065 10.179 33.571 1.00 52.11 183 LEU B C 1
ATOM 3608 O O . LEU B 1 183 ? 26.679 10.481 34.592 1.00 53.68 183 LEU B O 1
ATOM 3613 N N . LEU B 1 184 ? 25.432 9.014 33.435 1.00 51.70 184 LEU B N 1
ATOM 3614 C CA . LEU B 1 184 ? 25.450 8.019 34.507 1.00 50.67 184 LEU B CA 1
ATOM 3615 C C . LEU B 1 184 ? 26.867 7.678 34.940 1.00 50.98 184 LEU B C 1
ATOM 3616 O O . LEU B 1 184 ? 27.148 7.562 36.136 1.00 49.41 184 LEU B O 1
ATOM 3621 N N . SER B 1 185 ? 27.757 7.515 33.967 1.00 50.52 185 SER B N 1
ATOM 3622 C CA . SER B 1 185 ? 29.150 7.197 34.261 1.00 51.88 185 SER B CA 1
ATOM 3623 C C . SER B 1 185 ? 29.776 8.318 35.088 1.00 53.04 185 SER B C 1
ATOM 3624 O O . SER B 1 185 ? 30.578 8.067 35.986 1.00 51.28 185 SER B O 1
ATOM 3627 N N . ALA B 1 186 ? 29.406 9.557 34.775 1.00 55.04 186 ALA B N 1
ATOM 3628 C CA . ALA B 1 186 ? 29.937 10.712 35.489 1.00 57.61 186 ALA B CA 1
ATOM 3629 C C . ALA B 1 186 ? 29.255 10.850 36.844 1.00 58.31 186 ALA B C 1
ATOM 3630 O O . ALA B 1 186 ? 29.868 11.279 37.826 1.00 59.05 186 ALA B O 1
ATOM 3632 N N . LEU B 1 187 ? 27.978 10.493 36.895 1.00 58.77 187 LEU B N 1
ATOM 3633 C CA . LEU B 1 187 ? 27.236 10.569 38.144 1.00 59.95 187 LEU B CA 1
ATOM 3634 C C . LEU B 1 187 ? 27.785 9.524 39.120 1.00 61.62 187 LEU B C 1
ATOM 3635 O O . LEU B 1 187 ? 28.081 9.836 40.279 1.00 61.07 187 LEU B O 1
ATOM 3640 N N . LEU B 1 188 ? 27.947 8.291 38.644 1.00 62.37 188 LEU B N 1
ATOM 3641 C CA . LEU B 1 188 ? 28.463 7.217 39.489 1.00 63.34 188 LEU B CA 1
ATOM 3642 C C . LEU B 1 188 ? 29.912 7.467 39.886 1.00 64.75 188 LEU B C 1
ATOM 3643 O O . LEU B 1 188 ? 30.366 7.016 40.944 1.00 65.48 188 LEU B O 1
ATOM 3648 N N . THR B 1 189 ? 30.642 8.186 39.040 1.00 65.02 189 THR B N 1
ATOM 3649 C CA . THR B 1 189 ? 32.030 8.490 39.343 1.00 65.70 189 THR B CA 1
ATOM 3650 C C . THR B 1 189 ? 32.120 9.574 40.424 1.00 65.89 189 THR B C 1
ATOM 3651 O O . THR B 1 189 ? 33.041 9.574 41.245 1.00 64.76 189 THR B O 1
ATOM 3655 N N . ALA B 1 190 ? 31.149 10.483 40.431 1.00 66.72 190 ALA B N 1
ATOM 3656 C CA . ALA B 1 190 ? 31.112 11.568 41.412 1.00 67.50 190 ALA B CA 1
ATOM 3657 C C . ALA B 1 190 ? 30.526 11.104 42.749 1.00 68.20 190 ALA B C 1
ATOM 3658 O O . ALA B 1 190 ? 30.804 11.691 43.800 1.00 67.15 190 ALA B O 1
ATOM 3660 N N . HIS B 1 191 ? 29.707 10.056 42.696 1.00 68.64 191 HIS B N 1
ATOM 3661 C CA . HIS B 1 191 ? 29.073 9.500 43.887 1.00 69.59 191 HIS B CA 1
ATOM 3662 C C . HIS B 1 191 ? 29.316 7.989 43.891 1.00 70.61 191 HIS B C 1
ATOM 3663 O O . HIS B 1 191 ? 28.494 7.209 43.402 1.00 70.76 191 HIS B O 1
ATOM 3670 N N . GLU B 1 192 ? 30.458 7.600 44.455 1.00 71.01 192 GLU B N 1
ATOM 3671 C CA . GLU B 1 192 ? 30.901 6.208 44.533 1.00 71.22 192 GLU B CA 1
ATOM 3672 C C . GLU B 1 192 ? 29.966 5.211 45.215 1.00 69.93 192 GLU B C 1
ATOM 3673 O O . GLU B 1 192 ? 30.246 4.015 45.219 1.00 70.10 192 GLU B O 1
ATOM 3679 N N . ASP B 1 193 ? 28.871 5.689 45.797 1.00 68.93 193 ASP B N 1
ATOM 3680 C CA . ASP B 1 193 ? 27.932 4.794 46.472 1.00 68.08 193 ASP B CA 1
ATOM 3681 C C . ASP B 1 193 ? 26.567 4.749 45.798 1.00 67.09 193 ASP B C 1
ATOM 3682 O O . ASP B 1 193 ? 25.657 4.047 46.254 1.00 66.10 193 ASP B O 1
ATOM 3687 N N . LEU B 1 194 ? 26.425 5.511 44.717 1.00 64.89 194 LEU B N 1
ATOM 3688 C CA . LEU B 1 194 ? 25.185 5.534 43.965 1.00 62.36 194 LEU B CA 1
ATOM 3689 C C . LEU B 1 194 ? 25.243 4.431 42.928 1.00 60.04 194 LEU B C 1
ATOM 3690 O O . LEU B 1 194 ? 26.323 4.019 42.502 1.00 58.47 194 LEU B O 1
ATOM 3695 N N . SER B 1 195 ? 24.073 3.945 42.538 1.00 57.97 195 SER B N 1
ATOM 3696 C CA . SER B 1 195 ? 23.978 2.913 41.518 1.00 56.17 195 SER B CA 1
ATOM 3697 C C . SER B 1 195 ? 23.056 3.480 40.446 1.00 54.98 195 SER B C 1
ATOM 3698 O O . SER B 1 195 ? 22.246 4.371 40.719 1.00 54.48 195 SER B O 1
ATOM 3701 N N . GLY B 1 196 ? 23.185 2.979 39.226 1.00 53.09 196 GLY B N 1
ATOM 3702 C CA . GLY B 1 196 ? 22.349 3.479 38.160 1.00 52.56 196 GLY B CA 1
ATOM 3703 C C . GLY B 1 196 ? 22.047 2.463 37.077 1.00 51.79 196 GLY B C 1
ATOM 3704 O O . GLY B 1 196 ? 22.649 1.385 37.003 1.00 49.00 196 GLY B O 1
ATOM 3705 N N . THR B 1 197 ? 21.095 2.824 36.230 1.00 49.91 197 THR B N 1
ATOM 3706 C CA . THR B 1 197 ? 20.699 1.971 35.134 1.00 50.53 197 THR B CA 1
ATOM 3707 C C . THR B 1 197 ? 20.408 2.847 33.931 1.00 49.75 197 THR B C 1
ATOM 3708 O O . THR B 1 197 ? 19.698 3.849 34.043 1.00 50.44 197 THR B O 1
ATOM 3712 N N . VAL B 1 198 ? 20.964 2.473 32.785 1.00 47.85 198 VAL B N 1
ATOM 3713 C CA . VAL B 1 198 ? 20.719 3.205 31.556 1.00 46.27 198 VAL B CA 1
ATOM 3714 C C . VAL B 1 198 ? 19.579 2.519 30.832 1.00 45.26 198 VAL B C 1
ATOM 3715 O O . VAL B 1 198 ? 19.637 1.323 30.579 1.00 45.19 198 VAL B O 1
ATOM 3719 N N . LEU B 1 199 ? 18.527 3.264 30.527 1.00 44.39 199 LEU B N 1
ATOM 3720 C CA . LEU B 1 199 ? 17.408 2.699 29.790 1.00 46.25 199 LEU B CA 1
ATOM 3721 C C . LEU B 1 199 ? 17.456 3.376 28.426 1.00 45.71 199 LEU B C 1
ATOM 3722 O O . LEU B 1 199 ? 17.413 4.601 28.341 1.00 44.76 199 LEU B O 1
ATOM 3727 N N . ASP B 1 200 ? 17.570 2.584 27.364 1.00 44.02 200 ASP B N 1
ATOM 3728 C CA . ASP B 1 200 ? 17.640 3.147 26.016 1.00 42.87 200 ASP B CA 1
ATOM 3729 C C . ASP B 1 200 ? 17.411 2.052 24.969 1.00 41.95 200 ASP B C 1
ATOM 3730 O O . ASP B 1 200 ? 17.098 0.903 25.306 1.00 39.40 200 ASP B O 1
ATOM 3735 N N . LEU B 1 201 ? 17.562 2.416 23.699 1.00 38.89 201 LEU B N 1
ATOM 3736 C CA . LEU B 1 201 ? 17.379 1.466 22.613 1.00 38.21 201 LEU B CA 1
ATOM 3737 C C . LEU B 1 201 ? 18.618 0.578 22.475 1.00 36.38 201 LEU B C 1
ATOM 3738 O O . LEU B 1 201 ? 19.697 0.901 23.007 1.00 35.54 201 LEU B O 1
ATOM 3743 N N . GLN B 1 202 ? 18.449 -0.535 21.764 1.00 34.61 202 GLN B N 1
ATOM 3744 C CA . GLN B 1 202 ? 19.517 -1.514 21.554 1.00 34.23 202 GLN B CA 1
ATOM 3745 C C . GLN B 1 202 ? 20.840 -0.886 21.162 1.00 33.68 202 GLN B C 1
ATOM 3746 O O . GLN B 1 202 ? 21.868 -1.141 21.790 1.00 31.26 202 GLN B O 1
ATOM 3752 N N . GLY B 1 203 ? 20.806 -0.076 20.108 1.00 33.78 203 GLY B N 1
ATOM 3753 C CA . GLY B 1 203 ? 22.013 0.573 19.624 1.00 35.17 203 GLY B CA 1
ATOM 3754 C C . GLY B 1 203 ? 22.830 1.233 20.720 1.00 35.37 203 GLY B C 1
ATOM 3755 O O . GLY B 1 203 ? 23.938 0.796 21.007 1.00 36.31 203 GLY B O 1
ATOM 3756 N N . PRO B 1 204 ? 22.309 2.297 21.343 1.00 35.10 204 PRO B N 1
ATOM 3757 C CA . PRO B 1 204 ? 22.985 3.034 22.419 1.00 35.70 204 PRO B CA 1
ATOM 3758 C C . PRO B 1 204 ? 23.307 2.155 23.633 1.00 35.24 204 PRO B C 1
ATOM 3759 O O . PRO B 1 204 ? 24.398 2.236 24.194 1.00 34.39 204 PRO B O 1
ATOM 3763 N N . ALA B 1 205 ? 22.346 1.321 24.030 1.00 34.58 205 ALA B N 1
ATOM 3764 C CA . ALA B 1 205 ? 22.519 0.423 25.170 1.00 34.28 205 ALA B CA 1
ATOM 3765 C C . ALA B 1 205 ? 23.738 -0.482 25.024 1.00 33.93 205 ALA B C 1
ATOM 3766 O O . ALA B 1 205 ? 24.415 -0.760 25.998 1.00 34.75 205 ALA B O 1
ATOM 3768 N N . SER B 1 206 ? 24.020 -0.947 23.813 1.00 37.02 206 SER B N 1
ATOM 3769 C CA . SER B 1 206 ? 25.179 -1.817 23.608 1.00 38.45 206 SER B CA 1
ATOM 3770 C C . SER B 1 206 ? 26.422 -1.056 23.996 1.00 39.39 206 SER B C 1
ATOM 3771 O O . SER B 1 206 ? 27.252 -1.542 24.759 1.00 39.25 206 SER B O 1
ATOM 3774 N N . ALA B 1 207 ? 26.529 0.149 23.447 1.00 41.85 207 ALA B N 1
ATOM 3775 C CA . ALA B 1 207 ? 27.644 1.042 23.702 1.00 42.98 207 ALA B CA 1
ATOM 3776 C C . ALA B 1 207 ? 27.729 1.315 25.198 1.00 43.27 207 ALA B C 1
ATOM 3777 O O . ALA B 1 207 ? 28.817 1.355 25.773 1.00 44.04 207 ALA B O 1
ATOM 3779 N N . ALA B 1 208 ? 26.572 1.507 25.821 1.00 43.60 208 ALA B N 1
ATOM 3780 C CA . ALA B 1 208 ? 26.509 1.772 27.254 1.00 44.75 208 ALA B CA 1
ATOM 3781 C C . ALA B 1 208 ? 27.016 0.558 28.022 1.00 46.19 208 ALA B C 1
ATOM 3782 O O . ALA B 1 208 ? 27.461 0.671 29.163 1.00 44.86 208 ALA B O 1
ATOM 3784 N N . HIS B 1 209 ? 26.948 -0.606 27.386 1.00 48.18 209 HIS B N 1
ATOM 3785 C CA . HIS B 1 209 ? 27.405 -1.830 28.020 1.00 49.35 209 HIS B CA 1
ATOM 3786 C C . HIS B 1 209 ? 28.922 -1.856 28.010 1.00 51.68 209 HIS B C 1
ATOM 3787 O O . HIS B 1 209 ? 29.554 -2.072 29.050 1.00 52.26 209 HIS B O 1
ATOM 3794 N N . ARG B 1 210 ? 29.505 -1.633 26.836 1.00 53.58 210 ARG B N 1
ATOM 3795 C CA . ARG B 1 210 ? 30.955 -1.645 26.707 1.00 56.96 210 ARG B CA 1
ATOM 3796 C C . ARG B 1 210 ? 31.572 -0.591 27.624 1.00 57.01 210 ARG B C 1
ATOM 3797 O O . ARG B 1 210 ? 32.552 -0.864 28.315 1.00 57.11 210 ARG B O 1
ATOM 3805 N N . ARG B 1 211 ? 30.989 0.605 27.647 1.00 57.57 211 ARG B N 1
ATOM 3806 C CA . ARG B 1 211 ? 31.514 1.674 28.488 1.00 58.74 211 ARG B CA 1
ATOM 3807 C C . ARG B 1 211 ? 31.590 1.255 29.950 1.00 60.15 211 ARG B C 1
ATOM 3808 O O . ARG B 1 211 ? 32.684 1.026 30.474 1.00 61.14 211 ARG B O 1
ATOM 3816 N N . PHE B 1 212 ? 30.434 1.154 30.605 1.00 60.45 212 PHE B N 1
ATOM 3817 C CA . PHE B 1 212 ? 30.396 0.761 32.009 1.00 61.45 212 PHE B CA 1
ATOM 3818 C C . PHE B 1 212 ? 31.327 -0.415 32.285 1.00 63.20 212 PHE B C 1
ATOM 3819 O O . PHE B 1 212 ? 31.849 -0.553 33.392 1.00 63.29 212 PHE B O 1
ATOM 3827 N N . LEU B 1 213 ? 31.539 -1.258 31.277 1.00 64.84 213 LEU B N 1
ATOM 3828 C CA . LEU B 1 213 ? 32.400 -2.424 31.439 1.00 66.42 213 LEU B CA 1
ATOM 3829 C C . LEU B 1 213 ? 33.869 -2.025 31.542 1.00 67.64 213 LEU B C 1
ATOM 3830 O O . LEU B 1 213 ? 34.576 -2.473 32.441 1.00 68.72 213 LEU B O 1
ATOM 3835 N N . ASP B 1 214 ? 34.328 -1.176 30.630 1.00 68.47 214 ASP B N 1
ATOM 3836 C CA . ASP B 1 214 ? 35.719 -0.736 30.644 1.00 69.41 214 ASP B CA 1
ATOM 3837 C C . ASP B 1 214 ? 35.965 0.223 31.795 1.00 69.35 214 ASP B C 1
ATOM 3838 O O . ASP B 1 214 ? 36.987 0.149 32.474 1.00 69.27 214 ASP B O 1
ATOM 3843 N N . THR B 1 215 ? 35.014 1.125 32.006 1.00 69.43 215 THR B N 1
ATOM 3844 C CA . THR B 1 215 ? 35.108 2.105 33.074 1.00 69.19 215 THR B CA 1
ATOM 3845 C C . THR B 1 215 ? 34.907 1.435 34.428 1.00 68.62 215 THR B C 1
ATOM 3846 O O . THR B 1 215 ? 34.711 2.107 35.439 1.00 68.89 215 THR B O 1
ATOM 3850 N N . GLY B 1 216 ? 34.952 0.108 34.439 1.00 68.45 216 GLY B N 1
ATOM 3851 C CA . GLY B 1 216 ? 34.777 -0.635 35.674 1.00 68.35 216 GLY B CA 1
ATOM 3852 C C . GLY B 1 216 ? 33.595 -0.176 36.512 1.00 68.45 216 GLY B C 1
ATOM 3853 O O . GLY B 1 216 ? 33.748 0.127 37.698 1.00 69.31 216 GLY B O 1
ATOM 3854 N N . LEU B 1 217 ? 32.413 -0.124 35.904 1.00 66.81 217 LEU B N 1
ATOM 3855 C CA . LEU B 1 217 ? 31.210 0.297 36.612 1.00 65.68 217 LEU B CA 1
ATOM 3856 C C . LEU B 1 217 ? 30.175 -0.825 36.595 1.00 64.61 217 LEU B C 1
ATOM 3857 O O . LEU B 1 217 ? 29.002 -0.616 36.904 1.00 64.05 217 LEU B O 1
ATOM 3862 N N . SER B 1 218 ? 30.626 -2.020 36.233 1.00 63.50 218 SER B N 1
ATOM 3863 C CA . SER B 1 218 ? 29.757 -3.188 36.167 1.00 63.64 218 SER B CA 1
ATOM 3864 C C . SER B 1 218 ? 28.952 -3.377 37.456 1.00 63.44 218 SER B C 1
ATOM 3865 O O . SER B 1 218 ? 27.769 -3.723 37.417 1.00 63.12 218 SER B O 1
ATOM 3868 N N . GLY B 1 219 ? 29.599 -3.142 38.594 1.00 62.99 219 GLY B N 1
ATOM 3869 C CA . GLY B 1 219 ? 28.945 -3.324 39.877 1.00 62.12 219 GLY B CA 1
ATOM 3870 C C . GLY B 1 219 ? 27.808 -2.383 40.226 1.00 61.33 219 GLY B C 1
ATOM 3871 O O . GLY B 1 219 ? 26.833 -2.792 40.859 1.00 61.87 219 GLY B O 1
ATOM 3872 N N . ARG B 1 220 ? 27.920 -1.127 39.815 1.00 59.81 220 ARG B N 1
ATOM 3873 C CA . ARG B 1 220 ? 26.894 -0.142 40.128 1.00 57.81 220 ARG B CA 1
ATOM 3874 C C . ARG B 1 220 ? 26.208 0.453 38.903 1.00 56.52 220 ARG B C 1
ATOM 3875 O O . ARG B 1 220 ? 25.327 1.309 39.029 1.00 55.05 220 ARG B O 1
ATOM 3883 N N . ALA B 1 221 ? 26.602 -0.014 37.721 1.00 54.69 221 ALA B N 1
ATOM 3884 C CA . ALA B 1 221 ? 26.029 0.482 36.476 1.00 53.06 221 ALA B CA 1
ATOM 3885 C C . ALA B 1 221 ? 25.432 -0.659 35.666 1.00 52.68 221 ALA B C 1
ATOM 3886 O O . ALA B 1 221 ? 26.085 -1.677 35.426 1.00 52.70 221 ALA B O 1
ATOM 3888 N N . GLN B 1 222 ? 24.185 -0.479 35.243 1.00 51.43 222 GLN B N 1
ATOM 3889 C CA . GLN B 1 222 ? 23.492 -1.488 34.456 1.00 49.28 222 GLN B CA 1
ATOM 3890 C C . GLN B 1 222 ? 22.748 -0.892 33.272 1.00 46.30 222 GLN B C 1
ATOM 3891 O O . GLN B 1 222 ? 22.455 0.299 33.237 1.00 44.12 222 GLN B O 1
ATOM 3897 N N . VAL B 1 223 ? 22.422 -1.751 32.316 1.00 43.85 223 VAL B N 1
ATOM 3898 C CA . VAL B 1 223 ? 21.730 -1.338 31.111 1.00 41.36 223 VAL B CA 1
ATOM 3899 C C . VAL B 1 223 ? 20.501 -2.190 30.838 1.00 41.01 223 VAL B C 1
ATOM 3900 O O . VAL B 1 223 ? 20.551 -3.416 30.911 1.00 41.96 223 VAL B O 1
ATOM 3904 N N . VAL B 1 224 ? 19.399 -1.530 30.518 1.00 39.93 224 VAL B N 1
ATOM 3905 C CA . VAL B 1 224 ? 18.168 -2.218 30.176 1.00 40.15 224 VAL B CA 1
ATOM 3906 C C . VAL B 1 224 ? 17.711 -1.690 28.817 1.00 39.29 224 VAL B C 1
ATOM 3907 O O . VAL B 1 224 ? 17.645 -0.476 28.606 1.00 38.91 224 VAL B O 1
ATOM 3911 N N . VAL B 1 225 ? 17.426 -2.601 27.892 1.00 37.97 225 VAL B N 1
ATOM 3912 C CA . VAL B 1 225 ? 16.967 -2.208 26.571 1.00 39.30 225 VAL B CA 1
ATOM 3913 C C . VAL B 1 225 ? 15.445 -2.158 26.578 1.00 42.30 225 VAL B C 1
ATOM 3914 O O . VAL B 1 225 ? 14.776 -3.156 26.853 1.00 43.83 225 VAL B O 1
ATOM 3918 N N . GLY B 1 226 ? 14.903 -0.983 26.289 1.00 43.66 226 GLY B N 1
ATOM 3919 C CA . GLY B 1 226 ? 13.466 -0.823 26.251 1.00 45.69 226 GLY B CA 1
ATOM 3920 C C . GLY B 1 226 ? 13.097 0.583 25.827 1.00 46.69 226 GLY B C 1
ATOM 3921 O O . GLY B 1 226 ? 13.966 1.442 25.675 1.00 47.34 226 GLY B O 1
ATOM 3922 N N . SER B 1 227 ? 11.804 0.817 25.626 1.00 49.01 227 SER B N 1
ATOM 3923 C CA . SER B 1 227 ? 11.305 2.132 25.232 1.00 51.15 227 SER B CA 1
ATOM 3924 C C . SER B 1 227 ? 10.879 2.915 26.471 1.00 52.03 227 SER B C 1
ATOM 3925 O O . SER B 1 227 ? 10.316 2.352 27.407 1.00 52.01 227 SER B O 1
ATOM 3928 N N . PHE B 1 228 ? 11.153 4.213 26.487 1.00 53.10 228 PHE B N 1
ATOM 3929 C CA . PHE B 1 228 ? 10.752 5.013 27.630 1.00 54.08 228 PHE B CA 1
ATOM 3930 C C . PHE B 1 228 ? 9.299 5.466 27.468 1.00 56.64 228 PHE B C 1
ATOM 3931 O O . PHE B 1 228 ? 8.838 6.390 28.140 1.00 55.91 228 PHE B O 1
ATOM 3939 N N . PHE B 1 229 ? 8.582 4.791 26.570 1.00 59.10 229 PHE B N 1
ATOM 3940 C CA . PHE B 1 229 ? 7.179 5.096 26.312 1.00 61.87 229 PHE B CA 1
ATOM 3941 C C . PHE B 1 229 ? 6.237 4.063 26.921 1.00 62.74 229 PHE B C 1
ATOM 3942 O O . PHE B 1 229 ? 5.028 4.275 26.982 1.00 63.67 229 PHE B O 1
ATOM 3950 N N . ASP B 1 230 ? 6.785 2.933 27.348 1.00 63.09 230 ASP B N 1
ATOM 3951 C CA . ASP B 1 230 ? 5.970 1.912 27.980 1.00 63.84 230 ASP B CA 1
ATOM 3952 C C . ASP B 1 230 ? 6.412 1.791 29.441 1.00 63.32 230 ASP B C 1
ATOM 3953 O O . ASP B 1 230 ? 7.292 2.536 29.886 1.00 62.50 230 ASP B O 1
ATOM 3958 N N . PRO B 1 231 ? 5.795 0.875 30.213 1.00 62.83 231 PRO B N 1
ATOM 3959 C CA . PRO B 1 231 ? 6.171 0.710 31.621 1.00 62.63 231 PRO B CA 1
ATOM 3960 C C . PRO B 1 231 ? 7.683 0.681 31.831 1.00 62.80 231 PRO B C 1
ATOM 3961 O O . PRO B 1 231 ? 8.393 -0.123 31.224 1.00 62.19 231 PRO B O 1
ATOM 3965 N N . LEU B 1 232 ? 8.158 1.561 32.706 1.00 63.10 232 LEU B N 1
ATOM 3966 C CA . LEU B 1 232 ? 9.579 1.695 33.006 1.00 64.76 232 LEU B CA 1
ATOM 3967 C C . LEU B 1 232 ? 10.025 0.898 34.230 1.00 66.95 232 LEU B C 1
ATOM 3968 O O . LEU B 1 232 ? 9.204 0.497 35.058 1.00 66.69 232 LEU B O 1
ATOM 3973 N N . PRO B 1 233 ? 11.340 0.648 34.354 1.00 68.67 233 PRO B N 1
ATOM 3974 C CA . PRO B 1 233 ? 11.850 -0.101 35.507 1.00 70.33 233 PRO B CA 1
ATOM 3975 C C . PRO B 1 233 ? 11.675 0.765 36.755 1.00 71.60 233 PRO B C 1
ATOM 3976 O O . PRO B 1 233 ? 12.428 1.720 36.962 1.00 72.27 233 PRO B O 1
ATOM 3980 N N . ALA B 1 234 ? 10.684 0.429 37.578 1.00 72.18 234 ALA B N 1
ATOM 3981 C CA . ALA B 1 234 ? 10.395 1.192 38.791 1.00 72.43 234 ALA B CA 1
ATOM 3982 C C . ALA B 1 234 ? 11.395 0.980 39.926 1.00 72.51 234 ALA B C 1
ATOM 3983 O O . ALA B 1 234 ? 12.405 0.286 39.775 1.00 72.76 234 ALA B O 1
ATOM 3985 N N . GLY B 1 235 ? 11.105 1.604 41.064 1.00 72.24 235 GLY B N 1
ATOM 3986 C CA . GLY B 1 235 ? 11.968 1.479 42.221 1.00 71.19 235 GLY B CA 1
ATOM 3987 C C . GLY B 1 235 ? 12.903 2.654 42.413 1.00 69.96 235 GLY B C 1
ATOM 3988 O O . GLY B 1 235 ? 12.877 3.298 43.455 1.00 70.84 235 GLY B O 1
ATOM 3989 N N . ALA B 1 236 ? 13.724 2.929 41.405 1.00 69.10 236 ALA B N 1
ATOM 3990 C CA . ALA B 1 236 ? 14.697 4.019 41.453 1.00 67.95 236 ALA B CA 1
ATOM 3991 C C . ALA B 1 236 ? 14.330 5.328 42.143 1.00 67.06 236 ALA B C 1
ATOM 3992 O O . ALA B 1 236 ? 13.271 5.903 41.890 1.00 66.65 236 ALA B O 1
ATOM 3994 N N . GLY B 1 237 ? 15.220 5.791 43.016 1.00 65.69 237 GLY B N 1
ATOM 3995 C CA . GLY B 1 237 ? 14.988 7.033 43.723 1.00 64.14 237 GLY B CA 1
ATOM 3996 C C . GLY B 1 237 ? 14.818 8.267 42.860 1.00 63.69 237 GLY B C 1
ATOM 3997 O O . GLY B 1 237 ? 14.418 9.332 43.332 1.00 63.30 237 GLY B O 1
ATOM 3998 N N . GLY B 1 238 ? 15.127 8.116 41.579 1.00 63.07 238 GLY B N 1
ATOM 3999 C CA . GLY B 1 238 ? 15.000 9.227 40.659 1.00 62.38 238 GLY B CA 1
ATOM 4000 C C . GLY B 1 238 ? 15.190 8.810 39.216 1.00 61.76 238 GLY B C 1
ATOM 4001 O O . GLY B 1 238 ? 16.014 7.948 38.907 1.00 60.76 238 GLY B O 1
ATOM 4002 N N . TYR B 1 239 ? 14.411 9.419 38.330 1.00 61.70 239 TYR B N 1
ATOM 4003 C CA . TYR B 1 239 ? 14.503 9.127 36.908 1.00 61.87 239 TYR B CA 1
ATOM 4004 C C . TYR B 1 239 ? 14.970 10.386 36.191 1.00 61.62 239 TYR B C 1
ATOM 4005 O O . TYR B 1 239 ? 14.269 11.398 36.164 1.00 61.15 239 TYR B O 1
ATOM 4014 N N . VAL B 1 240 ? 16.169 10.309 35.623 1.00 62.23 240 VAL B N 1
ATOM 4015 C CA . VAL B 1 240 ? 16.788 11.425 34.914 1.00 62.47 240 VAL B CA 1
ATOM 4016 C C . VAL B 1 240 ? 16.717 11.322 33.393 1.00 62.98 240 VAL B C 1
ATOM 4017 O O . VAL B 1 240 ? 16.890 10.251 32.820 1.00 64.22 240 VAL B O 1
ATOM 4021 N N . LEU B 1 241 ? 16.460 12.451 32.745 1.00 62.64 241 LEU B N 1
ATOM 4022 C CA . LEU B 1 241 ? 16.416 12.495 31.291 1.00 62.15 241 LEU B CA 1
ATOM 4023 C C . LEU B 1 241 ? 16.941 13.833 30.790 1.00 60.65 241 LEU B C 1
ATOM 4024 O O . LEU B 1 241 ? 16.352 14.888 31.031 1.00 59.28 241 LEU B O 1
ATOM 4029 N N . SER B 1 242 ? 18.087 13.780 30.123 1.00 59.04 242 SER B N 1
ATOM 4030 C CA . SER B 1 242 ? 18.703 14.979 29.581 1.00 58.67 242 SER B CA 1
ATOM 4031 C C . SER B 1 242 ? 18.780 14.849 28.060 1.00 58.05 242 SER B C 1
ATOM 4032 O O . SER B 1 242 ? 18.893 13.743 27.529 1.00 57.14 242 SER B O 1
ATOM 4035 N N . ALA B 1 243 ? 18.700 15.975 27.360 1.00 57.14 243 ALA B N 1
ATOM 4036 C CA . ALA B 1 243 ? 18.756 15.959 25.903 1.00 55.45 243 ALA B CA 1
ATOM 4037 C C . ALA B 1 243 ? 17.702 15.009 25.333 1.00 54.29 243 ALA B C 1
ATOM 4038 O O . ALA B 1 243 ? 17.808 14.559 24.195 1.00 54.92 243 ALA B O 1
ATOM 4040 N N . VAL B 1 244 ? 16.680 14.716 26.127 1.00 54.23 244 VAL B N 1
ATOM 4041 C CA . VAL B 1 244 ? 15.609 13.814 25.709 1.00 55.44 244 VAL B CA 1
ATOM 4042 C C . VAL B 1 244 ? 14.316 14.604 25.578 1.00 56.67 244 VAL B C 1
ATOM 4043 O O . VAL B 1 244 ? 13.358 14.191 24.920 1.00 58.39 244 VAL B O 1
ATOM 4047 N N . LEU B 1 245 ? 14.318 15.767 26.199 1.00 57.09 245 LEU B N 1
ATOM 4048 C CA . LEU B 1 245 ? 13.166 16.640 26.213 1.00 57.72 245 LEU B CA 1
ATOM 4049 C C . LEU B 1 245 ? 12.875 17.271 24.859 1.00 56.96 245 LEU B C 1
ATOM 4050 O O . LEU B 1 245 ? 11.805 17.064 24.277 1.00 56.25 245 LEU B O 1
ATOM 4055 N N . HIS B 1 246 ? 13.839 18.033 24.362 1.00 57.18 246 HIS B N 1
ATOM 4056 C CA . HIS B 1 246 ? 13.693 18.712 23.088 1.00 58.55 246 HIS B CA 1
ATOM 4057 C C . HIS B 1 246 ? 13.460 17.794 21.879 1.00 58.10 246 HIS B C 1
ATOM 4058 O O . HIS B 1 246 ? 12.663 18.122 20.997 1.00 58.02 246 HIS B O 1
ATOM 4065 N N . ASP B 1 247 ? 14.135 16.646 21.845 1.00 56.52 247 ASP B N 1
ATOM 4066 C CA . ASP B 1 247 ? 13.987 15.708 20.735 1.00 55.41 247 ASP B CA 1
ATOM 4067 C C . ASP B 1 247 ? 12.536 15.362 20.451 1.00 56.79 247 ASP B C 1
ATOM 4068 O O . ASP B 1 247 ? 12.230 14.763 19.419 1.00 58.55 247 ASP B O 1
ATOM 4073 N N . TRP B 1 248 ? 11.635 15.736 21.353 1.00 57.66 248 TRP B N 1
ATOM 4074 C CA . TRP B 1 248 ? 10.227 15.418 21.148 1.00 59.06 248 TRP B CA 1
ATOM 4075 C C . TRP B 1 248 ? 9.304 16.619 21.248 1.00 61.65 248 TRP B C 1
ATOM 4076 O O . TRP B 1 248 ? 9.710 17.704 21.664 1.00 61.62 248 TRP B O 1
ATOM 4087 N N . ASP B 1 249 ? 8.053 16.405 20.855 1.00 64.42 249 ASP B N 1
ATOM 4088 C CA . ASP B 1 249 ? 7.024 17.434 20.913 1.00 67.17 249 ASP B CA 1
ATOM 4089 C C . ASP B 1 249 ? 6.473 17.387 22.331 1.00 68.82 249 ASP B C 1
ATOM 4090 O O . ASP B 1 249 ? 6.701 16.408 23.043 1.00 68.92 249 ASP B O 1
ATOM 4095 N N . ASP B 1 250 ? 5.747 18.431 22.735 1.00 70.34 250 ASP B N 1
ATOM 4096 C CA . ASP B 1 250 ? 5.167 18.482 24.074 1.00 71.76 250 ASP B CA 1
ATOM 4097 C C . ASP B 1 250 ? 4.565 17.136 24.479 1.00 71.84 250 ASP B C 1
ATOM 4098 O O . ASP B 1 250 ? 5.064 16.482 25.398 1.00 71.41 250 ASP B O 1
ATOM 4103 N N . LEU B 1 251 ? 3.501 16.722 23.792 1.00 72.23 251 LEU B N 1
ATOM 4104 C CA . LEU B 1 251 ? 2.849 15.446 24.087 1.00 73.09 251 LEU B CA 1
ATOM 4105 C C . LEU B 1 251 ? 3.904 14.376 24.370 1.00 74.14 251 LEU B C 1
ATOM 4106 O O . LEU B 1 251 ? 3.991 13.857 25.483 1.00 74.74 251 LEU B O 1
ATOM 4111 N N . SER B 1 252 ? 4.695 14.043 23.353 1.00 74.63 252 SER B N 1
ATOM 4112 C CA . SER B 1 252 ? 5.740 13.034 23.496 1.00 74.93 252 SER B CA 1
ATOM 4113 C C . SER B 1 252 ? 6.388 13.132 24.865 1.00 74.83 252 SER B C 1
ATOM 4114 O O . SER B 1 252 ? 6.483 12.140 25.592 1.00 74.38 252 SER B O 1
ATOM 4117 N N . ALA B 1 253 ? 6.828 14.340 25.207 1.00 74.92 253 ALA B N 1
ATOM 4118 C CA . ALA B 1 253 ? 7.477 14.590 26.489 1.00 75.15 253 ALA B CA 1
ATOM 4119 C C . ALA B 1 253 ? 6.584 14.196 27.664 1.00 74.35 253 ALA B C 1
ATOM 4120 O O . ALA B 1 253 ? 6.947 13.333 28.461 1.00 74.59 253 ALA B O 1
ATOM 4122 N N . VAL B 1 254 ? 5.420 14.827 27.771 1.00 73.94 254 VAL B N 1
ATOM 4123 C CA . VAL B 1 254 ? 4.504 14.515 28.864 1.00 73.60 254 VAL B CA 1
ATOM 4124 C C . VAL B 1 254 ? 4.164 13.027 28.837 1.00 73.25 254 VAL B C 1
ATOM 4125 O O . VAL B 1 254 ? 3.945 12.411 29.878 1.00 72.89 254 VAL B O 1
ATOM 4129 N N . ALA B 1 255 ? 4.124 12.452 27.639 1.00 72.93 255 ALA B N 1
ATOM 4130 C CA . ALA B 1 255 ? 3.836 11.029 27.494 1.00 73.01 255 ALA B CA 1
ATOM 4131 C C . ALA B 1 255 ? 4.971 10.269 28.179 1.00 73.10 255 ALA B C 1
ATOM 4132 O O . ALA B 1 255 ? 4.749 9.271 28.870 1.00 73.19 255 ALA B O 1
ATOM 4134 N N . ILE B 1 256 ? 6.191 10.757 27.980 1.00 72.49 256 ILE B N 1
ATOM 4135 C CA . ILE B 1 256 ? 7.368 10.151 28.583 1.00 71.84 256 ILE B CA 1
ATOM 4136 C C . ILE B 1 256 ? 7.317 10.388 30.087 1.00 71.08 2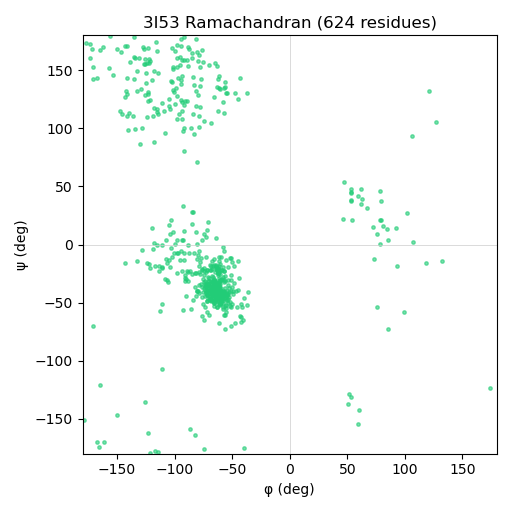56 ILE B C 1
ATOM 4137 O O . ILE B 1 256 ? 7.513 9.468 30.881 1.00 71.52 256 ILE B O 1
ATOM 4142 N N . LEU B 1 257 ? 7.045 11.632 30.467 1.00 70.30 257 LEU B N 1
ATOM 4143 C CA . LEU B 1 257 ? 6.964 12.010 31.874 1.00 69.33 257 LEU B CA 1
ATOM 4144 C C . LEU B 1 257 ? 5.979 11.128 32.635 1.00 69.29 257 LEU B C 1
ATOM 4145 O O . LEU B 1 257 ? 6.254 10.713 33.762 1.00 68.39 257 LEU B O 1
ATOM 4150 N N . ARG B 1 258 ? 4.837 10.838 32.014 1.00 70.53 258 ARG B N 1
ATOM 4151 C CA . ARG B 1 258 ? 3.825 9.994 32.639 1.00 71.70 258 ARG B CA 1
ATOM 4152 C C . ARG B 1 258 ? 4.472 8.690 33.090 1.00 72.17 258 ARG B C 1
ATOM 4153 O O . ARG B 1 258 ? 4.174 8.178 34.174 1.00 71.89 258 ARG B O 1
ATOM 4161 N N . ARG B 1 259 ? 5.358 8.162 32.247 1.00 71.80 259 ARG B N 1
ATOM 4162 C CA . ARG B 1 259 ? 6.073 6.926 32.541 1.00 70.88 259 ARG B CA 1
ATOM 4163 C C . ARG B 1 259 ? 6.950 7.074 33.774 1.00 71.19 259 ARG B C 1
ATOM 4164 O O . ARG B 1 259 ? 6.969 6.202 34.639 1.00 70.96 259 ARG B O 1
ATOM 4172 N N . CYS B 1 260 ? 7.679 8.181 33.851 1.00 72.36 260 CYS B N 1
ATOM 4173 C CA . CYS B 1 260 ? 8.541 8.430 34.995 1.00 74.48 260 CYS B CA 1
ATOM 4174 C C . CYS B 1 260 ? 7.690 8.507 36.261 1.00 75.45 260 CYS B C 1
ATOM 4175 O O . CYS B 1 260 ? 8.027 7.914 37.287 1.00 75.70 260 CYS B O 1
ATOM 4178 N N . ALA B 1 261 ? 6.584 9.242 36.172 1.00 76.06 261 ALA B N 1
ATOM 4179 C CA . ALA B 1 261 ? 5.669 9.410 37.296 1.00 76.02 261 ALA B CA 1
ATOM 4180 C C . ALA B 1 261 ? 5.205 8.059 37.815 1.00 76.12 261 ALA B C 1
ATOM 4181 O O . ALA B 1 261 ? 5.388 7.731 38.986 1.00 76.02 261 ALA B O 1
ATOM 4183 N N . GLU B 1 262 ? 4.597 7.278 36.933 1.00 76.26 262 GLU B N 1
ATOM 4184 C CA . GLU B 1 262 ? 4.106 5.958 37.296 1.00 76.71 262 GLU B CA 1
ATOM 4185 C C . GLU B 1 262 ? 5.209 5.113 37.925 1.00 76.05 262 GLU B C 1
ATOM 4186 O O . GLU B 1 262 ? 4.931 4.133 38.617 1.00 75.92 262 GLU B O 1
ATOM 4192 N N . ALA B 1 263 ? 6.460 5.496 37.687 1.00 75.18 263 ALA B N 1
ATOM 4193 C CA . ALA B 1 263 ? 7.594 4.764 38.243 1.00 74.45 263 ALA B CA 1
ATOM 4194 C C . ALA B 1 263 ? 8.199 5.513 39.426 1.00 73.76 263 ALA B C 1
ATOM 4195 O O . ALA B 1 263 ? 8.917 4.927 40.234 1.00 73.57 263 ALA B O 1
ATOM 4197 N N . ALA B 1 264 ? 7.911 6.807 39.523 1.00 72.89 264 ALA B N 1
ATOM 4198 C CA . ALA B 1 264 ? 8.416 7.624 40.622 1.00 73.12 264 ALA B CA 1
ATOM 4199 C C . ALA B 1 264 ? 7.389 7.647 41.758 1.00 73.50 264 ALA B C 1
ATOM 4200 O O . ALA B 1 264 ? 7.704 7.292 42.892 1.00 72.98 264 ALA B O 1
ATOM 4202 N N . GLY B 1 265 ? 6.163 8.065 41.439 1.00 74.50 265 GLY B N 1
ATOM 4203 C CA . GLY B 1 265 ? 5.093 8.119 42.425 1.00 74.76 265 GLY B CA 1
ATOM 4204 C C . GLY B 1 265 ? 5.350 9.002 43.634 1.00 75.22 265 GLY B C 1
ATOM 4205 O O . GLY B 1 265 ? 5.012 8.626 44.763 1.00 74.98 265 GLY B O 1
ATOM 4206 N N . SER B 1 266 ? 5.932 10.178 43.396 1.00 74.99 266 SER B N 1
ATOM 4207 C CA . SER B 1 266 ? 6.258 11.141 44.452 1.00 75.91 266 SER B CA 1
ATOM 4208 C C . SER B 1 266 ? 6.941 10.464 45.642 1.00 76.35 266 SER B C 1
ATOM 4209 O O . SER B 1 266 ? 6.901 10.969 46.770 1.00 76.07 266 SER B O 1
ATOM 4212 N N . GLY B 1 267 ? 7.526 9.301 45.381 1.00 76.11 267 GLY B N 1
ATOM 4213 C CA . GLY B 1 267 ? 8.334 8.599 46.356 1.00 74.01 267 GLY B CA 1
ATOM 4214 C C . GLY B 1 267 ? 9.744 8.803 45.844 1.00 73.02 267 GLY B C 1
ATOM 4215 O O . GLY B 1 267 ? 10.733 8.609 46.546 1.00 72.96 267 GLY B O 1
ATOM 4216 N N . GLY B 1 268 ? 9.800 9.211 44.580 1.00 72.14 268 GLY B N 1
ATOM 4217 C CA . GLY B 1 268 ? 11.033 9.478 43.863 1.00 71.74 268 GLY B CA 1
ATOM 4218 C C . GLY B 1 268 ? 10.849 10.739 43.043 1.00 70.44 268 GLY B C 1
ATOM 4219 O O . GLY B 1 268 ? 9.719 11.108 42.732 1.00 69.57 268 GLY B O 1
ATOM 4220 N N . VAL B 1 269 ? 11.943 11.408 42.696 1.00 70.73 269 VAL B N 1
ATOM 4221 C CA . VAL B 1 269 ? 11.847 12.639 41.919 1.00 70.76 269 VAL B CA 1
ATOM 4222 C C . VAL B 1 269 ? 12.252 12.458 40.458 1.00 71.24 269 VAL B C 1
ATOM 4223 O O . VAL B 1 269 ? 13.353 12.001 40.156 1.00 72.08 269 VAL B O 1
ATOM 4227 N N . VAL B 1 270 ? 11.350 12.835 39.558 1.00 70.75 270 VAL B N 1
ATOM 4228 C CA . VAL B 1 270 ? 11.599 12.757 38.124 1.00 69.87 270 VAL B CA 1
ATOM 4229 C C . VAL B 1 270 ? 12.361 14.011 37.715 1.00 69.10 270 VAL B C 1
ATOM 4230 O O . VAL B 1 270 ? 11.819 15.114 37.763 1.00 70.59 270 VAL B O 1
ATOM 4234 N N . LEU B 1 271 ? 13.621 13.848 37.327 1.00 68.09 271 LEU B N 1
ATOM 4235 C CA . LEU B 1 271 ? 14.434 14.986 36.922 1.00 66.64 271 LEU B CA 1
ATOM 4236 C C . LEU B 1 271 ? 14.384 15.199 35.404 1.00 67.16 271 LEU B C 1
ATOM 4237 O O . LEU B 1 271 ? 14.299 14.237 34.630 1.00 66.56 271 LEU B O 1
ATOM 4242 N N . VAL B 1 272 ? 14.427 16.465 34.992 1.00 66.28 272 VAL B N 1
ATOM 4243 C CA . VAL B 1 272 ? 14.394 16.848 33.580 1.00 65.58 272 VAL B CA 1
ATOM 4244 C C . VAL B 1 272 ? 15.472 17.896 33.330 1.00 64.81 272 VAL B C 1
ATOM 4245 O O . VAL B 1 272 ? 15.287 19.074 33.619 1.00 65.36 272 VAL B O 1
ATOM 4249 N N . ILE B 1 273 ? 16.602 17.450 32.796 1.00 65.20 273 ILE B N 1
ATOM 4250 C CA . ILE B 1 273 ? 17.731 18.323 32.514 1.00 65.60 273 ILE B CA 1
ATOM 4251 C C . ILE B 1 273 ? 17.726 18.745 31.046 1.00 68.46 273 ILE B C 1
ATOM 4252 O O . ILE B 1 273 ? 17.223 18.018 30.185 1.00 67.77 273 ILE B O 1
ATOM 4257 N N . GLU B 1 274 ? 18.302 19.914 30.770 1.00 70.77 274 GLU B N 1
ATOM 4258 C CA . GLU B 1 274 ? 18.371 20.443 29.412 1.00 72.69 274 GLU B CA 1
ATOM 4259 C C . GLU B 1 274 ? 19.536 21.422 29.297 1.00 73.37 274 GLU B C 1
ATOM 4260 O O . GLU B 1 274 ? 19.611 22.405 30.041 1.00 73.48 274 GLU B O 1
ATOM 4266 N N . ALA B 1 282 ? 23.118 27.071 20.904 1.00 64.71 282 ALA B N 1
ATOM 4267 C CA . ALA B 1 282 ? 24.386 27.301 20.222 1.00 63.69 282 ALA B CA 1
ATOM 4268 C C . ALA B 1 282 ? 24.427 26.573 18.884 1.00 63.10 282 ALA B C 1
ATOM 4269 O O . ALA B 1 282 ? 24.797 25.402 18.817 1.00 64.37 282 ALA B O 1
ATOM 4271 N N . GLY B 1 283 ? 24.044 27.276 17.823 1.00 61.53 283 GLY B N 1
ATOM 4272 C CA . GLY B 1 283 ? 24.022 26.709 16.487 1.00 56.06 283 GLY B CA 1
ATOM 4273 C C . GLY B 1 283 ? 22.663 26.893 15.844 1.00 52.43 283 GLY B C 1
ATOM 4274 O O . GLY B 1 283 ? 21.704 26.212 16.199 1.00 52.47 283 GLY B O 1
ATOM 4275 N N . THR B 1 284 ? 22.578 27.820 14.897 1.00 49.63 284 THR B N 1
ATOM 4276 C CA . THR B 1 284 ? 21.314 28.118 14.230 1.00 45.49 284 THR B CA 1
ATOM 4277 C C . THR B 1 284 ? 21.208 26.981 13.201 1.00 43.61 284 THR B C 1
ATOM 4278 O O . THR B 1 284 ? 20.124 26.430 12.986 1.00 39.67 284 THR B O 1
ATOM 4282 N N . GLY B 1 285 ? 22.328 26.620 12.579 1.00 41.14 285 GLY B N 1
ATOM 4283 C CA . GLY B 1 285 ? 22.316 25.533 11.614 1.00 40.05 285 GLY B CA 1
ATOM 4284 C C . GLY B 1 285 ? 22.056 24.216 12.329 1.00 39.96 285 GLY B C 1
ATOM 4285 O O . GLY B 1 285 ? 21.407 23.309 11.800 1.00 36.31 285 GLY B O 1
ATOM 4286 N N . MET B 1 286 ? 22.572 24.126 13.551 1.00 39.30 286 MET B N 1
ATOM 4287 C CA . MET B 1 286 ? 22.406 22.946 14.377 1.00 39.19 286 MET B CA 1
ATOM 4288 C C . MET B 1 286 ? 20.959 22.925 14.831 1.00 37.36 286 MET B C 1
ATOM 4289 O O . MET B 1 286 ? 20.357 21.868 14.980 1.00 38.26 286 MET B O 1
ATOM 4294 N N . ASP B 1 287 ? 20.394 24.103 15.040 1.00 35.88 287 ASP B N 1
ATOM 4295 C CA . ASP B 1 287 ? 19.008 24.182 15.459 1.00 35.43 287 ASP B CA 1
ATOM 4296 C C . ASP B 1 287 ? 18.107 23.632 14.353 1.00 32.90 287 ASP B C 1
ATOM 4297 O O . ASP B 1 287 ? 17.180 22.870 14.621 1.00 32.12 287 ASP B O 1
ATOM 4302 N N . LEU B 1 288 ? 18.381 24.009 13.109 1.00 32.39 288 LEU B N 1
ATOM 4303 C CA . LEU B 1 288 ? 17.580 23.517 11.990 1.00 30.62 288 LEU B CA 1
ATOM 4304 C C . LEU B 1 288 ? 17.787 22.024 11.785 1.00 32.02 288 LEU B C 1
ATOM 4305 O O . LEU B 1 288 ? 16.900 21.336 11.272 1.00 31.39 288 LEU B O 1
ATOM 4310 N N . ARG B 1 289 ? 18.958 21.520 12.173 1.00 32.51 289 ARG B N 1
ATOM 4311 C CA . ARG B 1 289 ? 19.232 20.099 12.020 1.00 32.89 289 ARG B CA 1
ATOM 4312 C C . ARG B 1 289 ? 18.358 19.355 13.016 1.00 35.03 289 ARG B C 1
ATOM 4313 O O . ARG B 1 289 ? 17.780 18.314 12.695 1.00 34.72 289 ARG B O 1
ATOM 4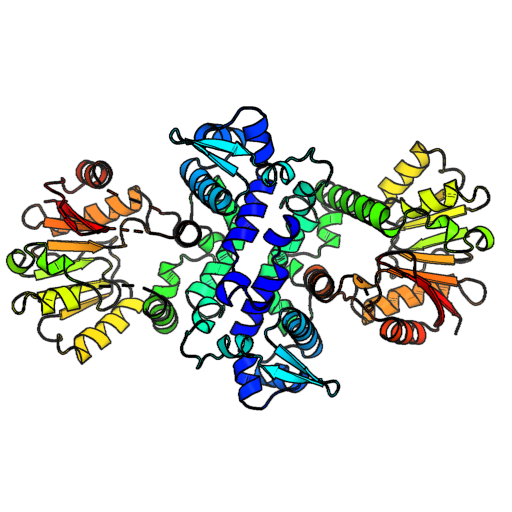321 N N . MET B 1 290 ? 18.247 19.901 14.224 1.00 35.28 290 MET B N 1
ATOM 4322 C CA . MET B 1 290 ? 17.416 19.282 15.245 1.00 36.07 290 MET B CA 1
ATOM 4323 C C . MET B 1 290 ? 15.955 19.267 14.784 1.00 35.71 290 MET B C 1
ATOM 4324 O O . MET B 1 290 ? 15.246 18.282 14.968 1.00 35.60 290 MET B O 1
ATOM 4329 N N . LEU B 1 291 ? 15.509 20.356 14.171 1.00 34.75 291 LEU B N 1
ATOM 4330 C CA . LEU B 1 291 ? 14.140 20.418 13.685 1.00 34.67 291 LEU B CA 1
ATOM 4331 C C . LEU B 1 291 ? 13.927 19.366 12.587 1.00 33.71 291 LEU B C 1
ATOM 4332 O O . LEU B 1 291 ? 12.895 18.687 12.544 1.00 33.80 291 LEU B O 1
ATOM 4337 N N . THR B 1 292 ? 14.912 19.242 11.706 1.00 31.91 292 THR B N 1
ATOM 4338 C CA . THR B 1 292 ? 14.850 18.299 10.598 1.00 34.14 292 THR B CA 1
ATOM 4339 C C . THR B 1 292 ? 14.842 16.853 11.087 1.00 34.04 292 THR B C 1
ATOM 4340 O O . THR B 1 292 ? 14.068 16.021 10.600 1.00 33.39 292 THR B O 1
ATO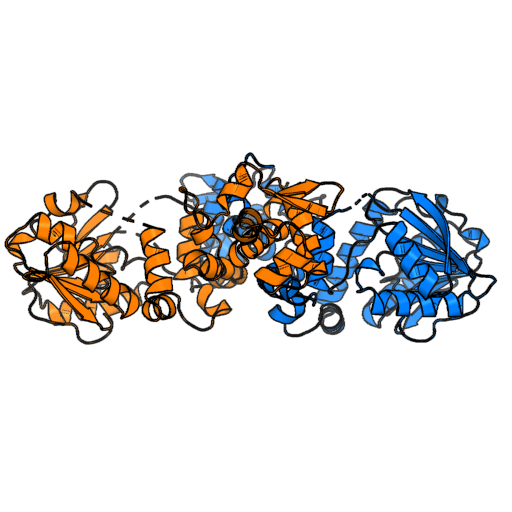M 4344 N N . TYR B 1 293 ? 15.710 16.563 12.049 1.00 34.96 293 TYR B N 1
ATOM 4345 C CA . TYR B 1 293 ? 15.824 15.219 12.605 1.00 35.92 293 TYR B CA 1
ATOM 4346 C C . TYR B 1 293 ? 14.665 14.795 13.483 1.00 35.44 293 TYR B C 1
ATOM 4347 O O . TYR B 1 293 ? 14.123 13.703 13.314 1.00 35.25 293 TYR B O 1
ATOM 4356 N N . PHE B 1 294 ? 14.290 15.654 14.424 1.00 36.69 294 PHE B N 1
ATOM 4357 C CA . PHE B 1 294 ? 13.250 15.301 15.388 1.00 38.36 294 PHE B CA 1
ATOM 4358 C C . PHE B 1 294 ? 11.952 16.092 15.410 1.00 40.15 294 PHE B C 1
ATOM 4359 O O . PHE B 1 294 ? 10.958 15.615 15.952 1.00 39.14 294 PHE B O 1
ATOM 4367 N N . GLY B 1 295 ? 11.952 17.287 14.835 1.00 42.77 295 GLY B N 1
ATOM 4368 C CA . GLY B 1 295 ? 10.748 18.096 14.852 1.00 47.85 295 GLY B CA 1
ATOM 4369 C C . GLY B 1 295 ? 10.426 18.413 16.301 1.00 52.14 295 GLY B C 1
ATOM 4370 O O . GLY B 1 295 ? 9.264 18.406 16.713 1.00 54.44 295 GLY B O 1
ATOM 4371 N N . GLY B 1 296 ? 11.468 18.673 17.082 1.00 54.49 296 GLY B N 1
ATOM 4372 C CA . GLY B 1 296 ? 11.284 18.987 18.485 1.00 58.59 296 GLY B CA 1
ATOM 4373 C C . GLY B 1 296 ? 11.609 20.439 18.775 1.00 61.59 296 GLY B C 1
ATOM 4374 O O . GLY B 1 296 ? 10.845 21.334 18.407 1.00 62.88 296 GLY B O 1
ATOM 4375 N N . LYS B 1 297 ? 12.746 20.676 19.425 1.00 63.04 297 LYS B N 1
ATOM 4376 C CA . LYS B 1 297 ? 13.172 22.030 19.763 1.00 65.02 297 LYS B CA 1
ATOM 4377 C C . LYS B 1 297 ? 14.650 22.025 20.151 1.00 65.41 297 LYS B C 1
ATOM 4378 O O . LYS B 1 297 ? 15.340 21.015 19.986 1.00 65.71 297 LYS B O 1
ATOM 4384 N N . ALA B 1 302 ? 10.398 27.211 32.220 1.00 70.08 302 ALA B N 1
ATOM 4385 C CA . ALA B 1 302 ? 10.003 26.139 33.125 1.00 71.14 302 ALA B CA 1
ATOM 4386 C C . ALA B 1 302 ? 8.522 25.804 32.975 1.00 72.14 302 ALA B C 1
ATOM 4387 O O . ALA B 1 302 ? 8.113 24.661 33.192 1.00 71.02 302 ALA B O 1
ATOM 4389 N N . GLU B 1 303 ? 7.721 26.804 32.606 1.00 74.25 303 GLU B N 1
ATOM 4390 C CA . GLU B 1 303 ? 6.279 26.620 32.424 1.00 75.46 303 GLU B CA 1
ATOM 4391 C C . GLU B 1 303 ? 6.064 25.413 31.527 1.00 76.40 303 GLU B C 1
ATOM 4392 O O . GLU B 1 303 ? 4.958 24.876 31.426 1.00 76.67 303 GLU B O 1
ATOM 4394 N N . LEU B 1 304 ? 7.149 25.008 30.875 1.00 77.27 304 LEU B N 1
ATOM 4395 C CA . LEU B 1 304 ? 7.163 23.855 29.991 1.00 77.42 304 LEU B CA 1
ATOM 4396 C C . LEU B 1 304 ? 7.175 22.643 30.917 1.00 78.08 304 LEU B C 1
ATOM 4397 O O . LEU B 1 304 ? 6.257 21.820 30.901 1.00 77.08 304 LEU B O 1
ATOM 4402 N N . GLY B 1 305 ? 8.223 22.544 31.730 1.00 79.37 305 GLY B N 1
ATOM 4403 C CA . GLY B 1 305 ? 8.316 21.448 32.677 1.00 82.04 305 GLY B CA 1
ATOM 4404 C C . GLY B 1 305 ? 7.077 21.487 33.554 1.00 83.92 305 GLY B C 1
ATOM 4405 O O . GLY B 1 305 ? 6.690 20.482 34.159 1.00 84.34 305 GLY B O 1
ATOM 4406 N N . GLU B 1 306 ? 6.459 22.667 33.627 1.00 84.45 306 GLU B N 1
ATOM 4407 C CA . GLU B 1 306 ? 5.240 22.859 34.403 1.00 84.58 306 GLU B CA 1
ATOM 4408 C C . GLU B 1 306 ? 4.097 22.249 33.601 1.00 84.60 306 GLU B C 1
ATOM 4409 O O . GLU B 1 306 ? 3.169 21.676 34.164 1.00 84.84 306 GLU B O 1
ATOM 4411 N N . LEU B 1 307 ? 4.170 22.386 32.278 1.00 84.95 307 LEU B N 1
ATOM 4412 C CA . LEU B 1 307 ? 3.161 21.808 31.394 1.00 84.87 307 LEU B CA 1
ATOM 4413 C C . LEU B 1 307 ? 3.293 20.302 31.597 1.00 85.27 307 LEU B C 1
ATOM 4414 O O . LEU B 1 307 ? 2.377 19.521 31.310 1.00 85.43 307 LEU B O 1
ATOM 4416 N N . ALA B 1 308 ? 4.464 19.914 32.095 1.00 84.74 308 ALA B N 1
ATOM 4417 C CA . ALA B 1 308 ? 4.772 18.526 32.392 1.00 84.48 308 ALA B CA 1
ATOM 4418 C C . ALA B 1 308 ? 4.171 18.263 33.768 1.00 84.37 308 ALA B C 1
ATOM 4419 O O . ALA B 1 308 ? 3.650 17.182 34.048 1.00 83.71 308 ALA B O 1
ATOM 4421 N N . ALA B 1 309 ? 4.254 19.279 34.621 1.00 84.75 309 ALA B N 1
ATOM 4422 C CA . ALA B 1 309 ? 3.712 19.205 35.969 1.00 85.30 309 ALA B CA 1
ATOM 4423 C C . ALA B 1 309 ? 2.194 19.151 35.875 1.00 85.37 309 ALA B C 1
ATOM 4424 O O . ALA B 1 309 ? 1.526 18.531 36.708 1.00 85.79 309 ALA B O 1
ATOM 4426 N N . GLN B 1 310 ? 1.658 19.802 34.847 1.00 84.71 310 GLN B N 1
ATOM 4427 C CA . GLN B 1 310 ? 0.222 19.841 34.623 1.00 84.64 310 GLN B CA 1
ATOM 4428 C C . GLN B 1 310 ? -0.306 18.430 34.403 1.00 84.50 310 GLN B C 1
ATOM 4429 O O . GLN B 1 310 ? -1.043 17.893 35.234 1.00 83.91 310 GLN B O 1
ATOM 4431 N N . ALA B 1 311 ? 0.083 17.832 33.281 1.00 84.81 311 ALA B N 1
ATOM 4432 C CA . ALA B 1 311 ? -0.357 16.486 32.942 1.00 84.72 311 ALA B CA 1
ATOM 4433 C C . ALA B 1 311 ? 0.623 15.426 33.428 1.00 84.98 311 ALA B C 1
ATOM 4434 O O . ALA B 1 311 ? 0.786 14.386 32.790 1.00 85.30 311 ALA B O 1
ATOM 4436 N N . GLY B 1 312 ? 1.271 15.687 34.559 1.00 84.60 312 GLY B N 1
ATOM 4437 C CA . GLY B 1 312 ? 2.211 14.721 35.093 1.00 84.86 312 GLY B CA 1
ATOM 4438 C C . GLY B 1 312 ? 2.849 15.144 36.399 1.00 85.51 312 GLY B C 1
ATOM 4439 O O . GLY B 1 312 ? 2.248 15.873 37.194 1.00 85.27 312 GLY B O 1
ATOM 4440 N N . LEU B 1 313 ? 4.073 14.671 36.621 1.00 85.70 313 LEU B N 1
ATOM 4441 C CA . LEU B 1 313 ? 4.826 14.990 37.828 1.00 85.58 313 LEU B CA 1
ATOM 4442 C C . LEU B 1 313 ? 4.930 16.504 37.988 1.00 85.32 313 LEU B C 1
ATOM 4443 O O . LEU B 1 313 ? 5.299 17.209 37.048 1.00 85.90 313 LEU B O 1
ATOM 4445 N N . ALA B 1 314 ? 4.607 16.996 39.181 1.00 84.56 314 ALA B N 1
ATOM 4446 C CA . ALA B 1 314 ? 4.648 18.428 39.469 1.00 83.54 314 ALA B CA 1
ATOM 4447 C C . ALA B 1 314 ? 6.057 18.966 39.713 1.00 82.69 314 ALA B C 1
ATOM 4448 O O . ALA B 1 314 ? 6.860 18.351 40.415 1.00 82.32 314 ALA B O 1
ATOM 4450 N N . VAL B 1 315 ? 6.341 20.127 39.128 1.00 82.18 315 VAL B N 1
ATOM 4451 C CA . VAL B 1 315 ? 7.637 20.779 39.281 1.00 81.80 315 VAL B CA 1
ATOM 4452 C C . VAL B 1 315 ? 7.818 21.133 40.745 1.00 82.15 315 VAL B C 1
ATOM 4453 O O . VAL B 1 315 ? 6.837 21.325 41.465 1.00 82.66 315 VAL B O 1
ATOM 4457 N N . ARG B 1 316 ? 9.068 21.230 41.184 1.00 82.14 316 ARG B N 1
ATOM 4458 C CA . ARG B 1 316 ? 9.355 21.565 42.573 1.00 81.35 316 ARG B CA 1
ATOM 4459 C C . ARG B 1 316 ? 10.582 22.461 42.669 1.00 80.76 316 ARG B C 1
ATOM 4460 O O . ARG B 1 316 ? 10.830 23.081 43.704 1.00 81.59 316 ARG B O 1
ATOM 4468 N N . ALA B 1 317 ? 11.354 22.526 41.590 1.00 79.70 317 ALA B N 1
ATOM 4469 C CA . ALA B 1 317 ? 12.548 23.357 41.577 1.00 78.79 317 ALA B CA 1
ATOM 4470 C C . ALA B 1 317 ? 13.107 23.522 40.172 1.00 78.49 317 ALA B C 1
ATOM 4471 O O . ALA B 1 317 ? 12.428 23.238 39.184 1.00 77.57 317 ALA B O 1
ATOM 4473 N N . ALA B 1 318 ? 14.296 24.092 40.136 1.00 78.39 318 ALA B N 1
ATOM 4474 C CA . ALA B 1 318 ? 15.074 24.264 38.944 1.00 79.12 318 ALA B CA 1
ATOM 4475 C C . ALA B 1 318 ? 16.418 24.655 39.497 1.00 79.65 318 ALA B C 1
ATOM 4476 O O . ALA B 1 318 ? 16.493 25.386 40.481 1.00 79.80 318 ALA B O 1
ATOM 4478 N N . HIS B 1 319 ? 17.485 24.198 38.874 1.00 80.52 319 HIS B N 1
ATOM 4479 C CA . HIS B 1 319 ? 18.806 24.616 39.324 1.00 81.68 319 HIS B CA 1
ATOM 4480 C C . HIS B 1 319 ? 19.609 24.841 38.051 1.00 82.45 319 HIS B C 1
ATOM 4481 O O . HIS B 1 319 ? 19.890 23.907 37.303 1.00 83.67 319 HIS B O 1
ATOM 4488 N N . PRO B 1 320 ? 19.984 26.098 37.786 1.00 83.15 320 PRO B N 1
ATOM 4489 C CA . PRO B 1 320 ? 20.758 26.451 36.593 1.00 84.11 320 PRO B CA 1
ATOM 4490 C C . PRO B 1 320 ? 22.258 26.202 36.713 1.00 84.95 320 PRO B C 1
ATOM 4491 O O . PRO B 1 320 ? 22.926 26.748 37.592 1.00 84.79 320 PRO B O 1
ATOM 4495 N N . ILE B 1 321 ? 22.793 25.341 35.858 1.00 86.25 321 ILE B N 1
ATOM 4496 C CA . ILE B 1 321 ? 24.230 25.131 35.851 1.00 87.93 321 ILE B CA 1
ATOM 4497 C C . ILE B 1 321 ? 24.730 25.616 34.505 1.00 88.77 321 ILE B C 1
ATOM 4498 O O . ILE B 1 321 ? 24.369 25.060 33.468 1.00 89.73 321 ILE B O 1
ATOM 4503 N N . SER B 1 322 ? 25.562 26.651 34.512 1.00 89.21 322 SER B N 1
ATOM 4504 C CA . SER B 1 322 ? 26.075 27.165 33.258 1.00 89.52 322 SER B CA 1
ATOM 4505 C C . SER B 1 322 ? 24.883 27.418 32.345 1.00 89.83 322 SER B C 1
ATOM 4506 O O . SER B 1 322 ? 23.913 28.075 32.721 1.00 90.60 322 SER B O 1
ATOM 4509 N N . TYR B 1 323 ? 24.979 26.871 31.141 1.00 89.28 323 TYR B N 1
ATOM 4510 C CA . TYR B 1 323 ? 23.916 26.904 30.142 1.00 87.59 323 TYR B CA 1
ATOM 4511 C C . TYR B 1 323 ? 22.726 25.980 30.419 1.00 86.16 323 TYR B C 1
ATOM 4512 O O . TYR B 1 323 ? 21.579 26.333 30.146 1.00 85.93 323 TYR B O 1
ATOM 4521 N N . VAL B 1 324 ? 23.015 24.785 30.928 1.00 84.07 324 VAL B N 1
ATOM 4522 C CA . VAL B 1 324 ? 22.032 23.710 31.008 1.00 82.19 324 VAL B CA 1
ATOM 4523 C C . VAL B 1 324 ? 21.471 23.627 32.427 1.00 80.90 324 VAL B C 1
ATOM 4524 O O . VAL B 1 324 ? 22.226 23.608 33.403 1.00 79.76 324 VAL B O 1
ATOM 4528 N N . SER B 1 325 ? 20.144 23.576 32.535 1.00 79.55 325 SER B N 1
ATOM 4529 C CA . SER B 1 325 ? 19.476 23.515 33.836 1.00 78.12 325 SER B CA 1
ATOM 4530 C C . SER B 1 325 ? 18.974 22.134 34.241 1.00 77.19 325 SER B C 1
ATOM 4531 O O . SER B 1 325 ? 18.944 21.203 33.436 1.00 77.24 325 SER B O 1
ATOM 4534 N N . ILE B 1 326 ? 18.575 22.022 35.506 1.00 76.33 326 ILE B N 1
ATOM 4535 C CA . ILE B 1 326 ? 18.064 20.774 36.060 1.00 75.13 326 ILE B CA 1
ATOM 4536 C C . ILE B 1 326 ? 16.722 20.999 36.747 1.00 75.59 326 ILE B C 1
ATOM 4537 O O . ILE B 1 326 ? 16.669 21.466 37.883 1.00 76.64 326 ILE B O 1
ATOM 4542 N N . VAL B 1 327 ? 15.641 20.653 36.054 1.00 75.86 327 VAL B N 1
ATOM 4543 C CA . VAL B 1 327 ? 14.292 20.821 36.580 1.00 76.34 327 VAL B CA 1
ATOM 4544 C C . VAL B 1 327 ? 13.789 19.576 37.295 1.00 77.78 327 VAL B C 1
ATOM 4545 O O . VAL B 1 327 ? 13.293 18.645 36.658 1.00 77.31 327 VAL B O 1
ATOM 4549 N N . GLU B 1 328 ? 13.899 19.569 38.620 1.00 79.93 328 GLU B N 1
ATOM 4550 C CA . GLU B 1 328 ? 13.456 18.427 39.414 1.00 82.02 328 GLU B CA 1
ATOM 4551 C C . GLU B 1 328 ? 11.959 18.468 39.717 1.00 82.24 328 GLU B C 1
ATOM 4552 O O . GLU B 1 328 ? 11.382 19.535 39.934 1.00 82.54 328 GLU B O 1
ATOM 4558 N N . MET B 1 329 ? 11.339 17.292 39.728 1.00 82.92 329 MET B N 1
ATOM 4559 C CA . MET B 1 329 ? 9.915 17.157 40.014 1.00 83.58 329 MET B CA 1
ATOM 4560 C C . MET B 1 329 ? 9.713 16.211 41.188 1.00 83.80 329 MET B C 1
ATOM 4561 O O . MET B 1 329 ? 10.645 15.934 41.947 1.00 83.88 329 MET B O 1
ATOM 4566 N N . THR B 1 330 ? 8.482 15.721 41.316 1.00 83.56 330 THR B N 1
ATOM 4567 C CA . THR B 1 330 ? 8.096 14.784 42.366 1.00 83.44 330 THR B CA 1
ATOM 4568 C C . THR B 1 330 ? 6.579 14.822 42.527 1.00 83.04 330 THR B C 1
ATOM 4569 O O . THR B 1 330 ? 5.930 15.583 41.778 1.00 82.65 330 THR B O 1
#

Radius of gyration: 29.89 Å; Cα contacts (8 Å, |Δi|>4): 1316; chains: 2; bounding box: 48×48×97 Å

CATH classification: 1.10.10.10 (+2 more: 1.10.287.1350, 3.40.50.150)

Secondary structure (DSSP, 8-state):
--SS-HHHHT--HHHHHHHHHHHHTHHHHHHTT--BHHHHHHHHT--HHHHHHHHHHHHHTTSEEE-TTSBEEE-TTGGGGSTT-TT--HHHH-TTSHHHHHGGGGGGHHHHHHHSS-SHHHHHSS-HHHHHHH-HHHHHHHHHHHHHHHHHHHTTGGGSS--GGGSEEEEET-TTSHHHHHHHHH-TT-EEEEEE-HHHHHHHHHHHHHTT-TTTEEEEE--TTSPP--S-SEEEEES-GGGS-HHHHHHHHHHHHHHHTTT-EEEEEE------HHHHHHHHHHHS-----HHHHHHHHHHTTEEEEEEEE-SSSEEEEEEE-/-HHHHT--HHHHHHHHHHHHTHHHHHHHT--SHHHHHHHHT--HHHHHHHHHHHHHHTSEEE-TTS-EEE-TGGGGG-SS-TT-THHHH-TTSHHHHHGGGGGGHHHHHHHSS-SHHHHHSS-HHHHHHH-HHHHHHHHHT--TTGGGS--GGGSEEEEET--SSHHHHHHHHH-TT-EEEEEE-HHHHHHHHHHHHHTT-TTTEEEEE--TTS------SEEEEES-STTS-HHHHHHHHHHHHHHHTTSSEEEEE---HHHHHHHHHHHS---HHHHHHHHTSSPB---EEETTEEEEEB-

B-factor: mean 46.19, std 14.81, range [22.33, 90.6]

GO terms:
  GO:0008171 O-methyltransferase activity (F, IDA)
  GO:0017000 antibiotic biosynthetic process (P, IDA)

Solvent-accessible surface area: 25112 Å² total; per-residue (Å²): 74,27,155,92,33,4,74,59,28,0,42,8,2,19,7,2,0,0,2,0,1,1,11,10,98,1,2,32,34,2,45,75,39,70,97,37,14,59,76,0,4,96,40,23,52,20,70,37,103,3,0,37,35,0,1,101,10,0,43,74,40,30,0,5,64,85,68,86,167,9,59,3,13,37,36,165,60,0,58,38,2,82,64,116,63,109,38,25,56,4,62,36,0,7,26,90,4,0,9,0,56,0,1,7,0,0,8,29,0,11,66,0,0,111,60,15,105,24,0,0,44,71,57,51,69,46,45,2,62,118,18,10,67,91,46,103,100,12,22,60,7,38,43,74,2,53,40,53,33,34,112,110,18,11,111,43,4,19,95,85,31,90,0,56,78,20,38,50,0,1,2,0,15,11,23,8,0,14,8,1,17,48,1,0,92,60,42,130,145,2,37,0,5,0,4,18,86,134,38,34,0,53,35,0,83,164,75,0,105,127,84,65,15,49,79,75,4,102,34,44,86,24,41,30,68,76,101,17,44,82,73,9,22,0,0,0,0,14,20,8,0,30,12,48,58,72,130,16,0,7,30,0,0,112,63,0,18,95,9,10,33,112,74,4,21,0,0,0,0,5,15,29,52,97,67,40,44,26,67,15,0,30,14,1,0,8,31,9,0,30,16,2,31,73,79,72,1,24,114,5,0,47,94,8,38,3,15,50,128,34,41,58,109,11,58,169,13,16,0,1,32,0,33,42,144,81,1,71,69,52,0,40,8,3,21,8,2,0,0,6,0,0,0,11,10,103,0,0,32,38,1,46,76,50,65,92,48,17,58,80,0,4,91,40,20,56,19,76,38,73,1,0,32,22,0,0,104,13,0,48,72,14,20,3,3,72,82,57,91,154,17,43,3,11,33,32,143,74,0,63,40,1,63,60,121,60,109,50,8,39,18,66,37,0,9,31,103,9,1,0,0,51,0,2,6,0,1,8,30,0,12,56,0,0,102,58,15,93,35,0,1,42,73,61,52,68,60,46,3,65,102,22,3,6,93,53,65,109,18,7,32,18,25,70,108,10,121,145,36,19,3,89,101,34,91,0,56,84,22,36,47,1,2,6,0,17,12,20,13,0,36,30,1,13,30,3,0,82,60,33,137,145,4,36,0,17,0,5,18,58,100,1,12,2,42,17,0,109,149,84,6,99,117,63,60,10,67,80,58,6,103,40,52,84,28,39,27,72,65,112,20,53,73,72,7,21,0,0,1,0,33,57,10,14,49,17,63,70,108,120,14,12,35,28,2,5,140,47,0,26,119,13,15,59,84,75,6,32,1,0,15,4,70,156,43,45,20,60,42,0,21,40,1,0,3,22,10,17,97,79,84,113,12,39,49,5,22,86,58,30,12,34,41,149,32,49,53,106,10,89,206,57,34,0,22,29,1,39